Protein AF-A0A814NUV4-F1 (afdb_monomer)

Nearest PDB structures (foldseek):
  4myl-assembly1_A  TM=7.419E-01  e=2.545E-06  Trypanosoma cruzi
  4myk-assembly1_A  TM=7.440E-01  e=2.928E-06  Trypanosoma cruzi
  4myf-assembly1_A  TM=6.587E-01  e=2.429E-06  Trypanosoma cruzi
  4mxr-assembly1_A  TM=6.596E-01  e=2.545E-06  Trypanosoma cruzi
  2a0m-assembly1_A  TM=6.586E-01  e=4.060E-06  Trypanosoma cruzi

Mean predicted aligned error: 19.31 Å

Solvent-accessible surface area (backbone atoms only — not comparable to full-atom values): 23039 Å² total; per-residue (Å²): 140,80,82,85,83,79,78,83,73,86,66,44,60,7,79,57,28,61,40,73,13,86,46,68,46,54,69,19,47,31,23,72,67,57,45,53,50,44,74,71,49,73,84,50,66,72,88,79,43,70,49,99,65,93,64,70,65,82,47,35,68,90,47,50,78,79,39,63,25,34,46,51,52,41,38,47,75,58,45,38,46,72,85,74,58,78,78,81,79,81,83,90,72,83,88,71,95,68,85,87,78,80,81,91,67,76,84,73,77,78,70,89,72,85,77,90,57,90,69,86,46,81,59,50,74,68,52,52,50,49,53,53,50,54,61,68,25,46,68,58,66,64,57,54,53,43,46,51,48,49,55,56,49,55,78,73,47,80,86,86,50,74,68,56,54,53,48,52,54,51,45,59,53,47,28,49,52,38,35,52,45,25,59,70,53,32,72,71,55,61,69,44,51,73,66,49,39,52,55,35,49,68,50,16,46,64,58,40,17,51,52,54,42,42,54,49,37,56,73,63,48,42,74,78,36,66,72,50,39,55,52,48,35,73,75,54,35,68,70,50,46,51,50,52,60,57,53,45,78,74,58,66,90,48,64,65,62,46,51,47,48,44,52,46,58,42,56,39,71,74,62,59,74,82,52,98,82,64,81,75,89,79,54,68,60,66,63,51,50,53,53,34,49,52,49,51,53,50,44,52,34,48,49,39,58,74,46,59,95,72,58,79,36,73,48,77,41,60,46,33,50,24,24,30,94,57,26,52,12,28,89,61,50,21,92,72,52,41,51,71,64,56,51,24,50,52,27,19,56,51,24,42,40,89,46,48,76,45,75,53,78,41,62,77,28,59,90,73,31,42,64,61,24,48,52,46,55,51,47,26,53,49,29,18,52,53,16,32,55,48,38,54,59,65,69,77,110

Sequence (397 aa):
MSNLQLTKKNLSECRICGAPAQYAYFGAISCNSCKMFFKRNATLDQKTFKCSFDGDCEIKRDNRYMCASCRLKKCFQYGMTTDKFRPSRPNKFKKKSLVKIEPQYQSKKLSILNSLKPDHSLLTTNQWTLLSNLYNSFDESQLVFLGKSLVDTHNSLQPMNVSYQRLVEKFSLSNYEATGRYLCLNDDICKLSFNDRSILLRNAADNVSCMAAAFIVHHFDLLSLDSYLKIMTAMYGDGGLSLVQWTMQFTSPDIIIFKLALSLFALSKTTYLYSPNISIDSTNSSTIFHIQNKYAEVTWKYLNYRYEDKCDIFVSFDIDSIISSSCPGVSAPATVGLSAEQACDIAFYAGQSFQVKLMDLSEYNPSVEEYRTGKLVTLIFYHFILGRAKAIRDSIK

Foldseek 3Di:
DDDDDDDDDPFDAAQLARHTFDDDAQFGGHDPVLNVLCVVPVPPDLVVFDFPDDQQDDHHPVCVVVGSNNSNVSCVVRPRDPVPPDPDDDDPDDDDDDDDPDPPDDPPPPPLDDDDDVQPFPADPVLSVLLVLLLVQFDCPVLLVLLVVLVVVLVVDDDDDPVSLVSLVVNLVVLLVRLVSSCCSNPLSVPFDPVQSVLLCVLLRVVSSLLSSLLSCLVSVVCVRPRSVVSCCVVPNPVRVVVSVVVNVVRDNPVSLSSLVSLLSSLDPVSVVPDPPDDPPPGPNVSSVVSNVSSVVSSVSVCCSVDVVPAQDEAEAECLQEACVQAVQFDRRDPDHDYLVRLLVVLLQLLQDPSHPYYDYDGRHVVRPCDSNVVSRVSSPVSNVNSVVVNVVVVVD

Secondary structure (DSSP, 8-state):
----------PEEPTTT--EE-SEETTEE--HHHHHHHHHHTTS-GGG---SSSS-----TTTTTS-HHHHHHHHHHTT--GGGSPPPPP----------------------S---S-------HHHHHHHHHHHHHS-THHHHHHHHHHHHHHHH-SS--HHHHHHHHHHHHHHHHHHHHHHHH-HHHHTS-HHHHHHHHHHHHHHHHHHHHHHHHHHTTGGG-HHHHHHHHHHHHHHHHHHHHHHHTT--S-HHHHHHHHHHHHT-GGGGTT-TT--GGGS-HHHHHHHHHHHHHHHHHHHHHHHGGG--EEEEEEG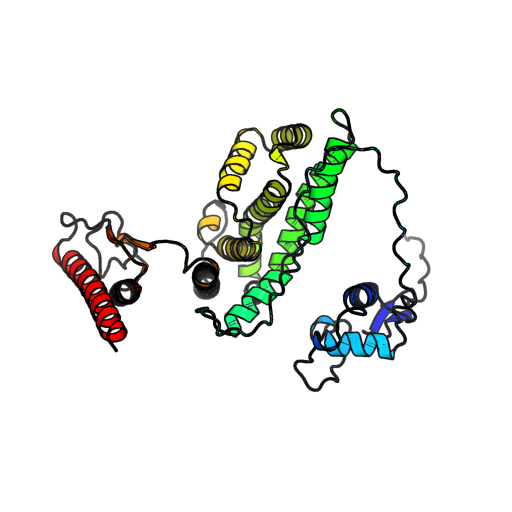GGBBTTT--SBSS-BSS-B-HHHHHHHHHHHHH-TTEEEEEEE-B-TTT--HHHHHHHHHHHHHHHHHHHHHHHHH--

Organism: NCBI:txid433720

Structure (mmCIF, N/CA/C/O backbone):
data_AF-A0A814NUV4-F1
#
_entry.id   AF-A0A814NUV4-F1
#
loop_
_atom_site.group_PDB
_atom_site.id
_atom_site.type_symbol
_atom_site.label_atom_id
_atom_site.label_alt_id
_atom_site.label_comp_id
_atom_site.label_asym_id
_atom_site.label_entity_id
_atom_site.label_seq_id
_atom_site.pdbx_PDB_ins_code
_atom_site.Cartn_x
_atom_site.Cartn_y
_atom_site.Cartn_z
_atom_site.occupancy
_atom_site.B_iso_or_equiv
_atom_site.auth_seq_id
_atom_site.auth_comp_id
_atom_site.auth_asym_id
_atom_site.auth_atom_id
_atom_site.pdbx_PDB_model_num
ATOM 1 N N . MET A 1 1 ? 15.839 5.550 52.917 1.00 31.19 1 MET A N 1
ATOM 2 C CA . MET A 1 1 ? 16.216 4.134 52.684 1.00 31.19 1 MET A CA 1
ATOM 3 C C . MET A 1 1 ? 15.238 3.290 53.489 1.00 31.19 1 MET A C 1
ATOM 5 O O . MET A 1 1 ? 15.086 3.587 54.657 1.00 31.19 1 MET A O 1
ATOM 9 N N . SER A 1 2 ? 14.479 2.322 52.996 1.00 32.56 2 SER A N 1
ATOM 10 C CA . SER A 1 2 ? 14.314 1.701 51.681 1.00 32.56 2 SER A CA 1
ATOM 11 C C . SER A 1 2 ? 13.001 0.909 51.743 1.00 32.56 2 SER A C 1
ATOM 13 O O . SER A 1 2 ? 12.662 0.350 52.783 1.00 32.56 2 SER A O 1
ATOM 15 N N . ASN A 1 3 ? 12.280 0.920 50.625 1.00 28.73 3 ASN A N 1
ATOM 16 C CA . ASN A 1 3 ? 10.921 0.430 50.418 1.00 28.73 3 ASN A CA 1
ATOM 17 C C . ASN A 1 3 ? 10.643 -1.024 50.833 1.00 28.73 3 ASN A C 1
ATOM 19 O O . ASN A 1 3 ? 11.482 -1.911 50.685 1.00 28.73 3 ASN A O 1
ATOM 23 N N . LEU A 1 4 ? 9.381 -1.224 51.236 1.00 32.38 4 LEU A N 1
ATOM 24 C CA . LEU A 1 4 ? 8.657 -2.488 51.367 1.00 32.38 4 LEU A CA 1
ATOM 25 C C . LEU A 1 4 ? 9.022 -3.503 50.268 1.00 32.38 4 LEU A C 1
ATOM 27 O O . LEU A 1 4 ? 8.796 -3.272 49.078 1.00 32.38 4 LEU A O 1
ATOM 31 N N . GLN A 1 5 ? 9.484 -4.677 50.693 1.00 33.69 5 GLN A N 1
ATOM 32 C CA . GLN A 1 5 ? 9.543 -5.878 49.868 1.00 33.69 5 GLN A CA 1
ATOM 33 C C . GLN A 1 5 ? 8.125 -6.437 49.674 1.00 33.69 5 GLN A C 1
ATOM 35 O O . GLN A 1 5 ? 7.566 -7.089 50.553 1.00 33.69 5 GLN A O 1
ATOM 40 N N . LEU A 1 6 ? 7.544 -6.198 48.496 1.00 33.47 6 LEU A N 1
ATOM 41 C CA . LEU A 1 6 ? 6.422 -6.987 47.988 1.00 33.47 6 LEU A CA 1
ATOM 42 C C . LEU A 1 6 ? 6.926 -8.398 47.655 1.00 33.47 6 LEU A C 1
ATOM 44 O O . LEU A 1 6 ? 7.864 -8.591 46.880 1.00 33.47 6 LEU A O 1
ATOM 48 N N . THR A 1 7 ? 6.300 -9.384 48.282 1.00 37.00 7 THR A N 1
ATOM 49 C CA . THR A 1 7 ? 6.631 -10.805 48.226 1.00 37.00 7 THR A CA 1
ATOM 50 C C . THR A 1 7 ? 6.565 -11.363 46.796 1.00 37.00 7 THR A C 1
ATOM 52 O O . THR A 1 7 ? 5.575 -11.212 46.078 1.00 37.00 7 THR A O 1
ATOM 55 N N . LYS A 1 8 ? 7.639 -12.048 46.372 1.00 40.53 8 LYS A N 1
ATOM 56 C CA . LYS A 1 8 ? 7.692 -12.844 45.134 1.00 40.53 8 LYS A CA 1
ATOM 57 C C . LYS A 1 8 ? 6.587 -13.911 45.171 1.00 40.53 8 LYS A C 1
ATOM 59 O O . LYS A 1 8 ? 6.736 -14.933 45.832 1.00 40.53 8 LYS A O 1
ATOM 64 N N . LYS A 1 9 ? 5.491 -13.715 44.429 1.00 46.50 9 LYS A N 1
ATOM 65 C CA . LYS A 1 9 ? 4.603 -14.826 44.041 1.00 46.50 9 LYS A CA 1
ATOM 66 C C . LYS A 1 9 ? 5.438 -15.839 43.251 1.00 46.50 9 LYS A C 1
ATOM 68 O O . LYS A 1 9 ? 6.065 -15.450 42.272 1.00 46.50 9 LYS A O 1
ATOM 73 N N . ASN A 1 10 ? 5.430 -17.112 43.645 1.00 50.59 10 ASN A N 1
ATOM 74 C CA . ASN A 1 10 ? 6.059 -18.202 42.892 1.00 50.59 10 ASN A CA 1
ATOM 75 C C . ASN A 1 10 ? 5.437 -18.289 41.483 1.00 50.59 10 ASN A C 1
ATOM 77 O O . ASN A 1 10 ? 4.349 -18.840 41.314 1.00 50.59 10 ASN A O 1
ATOM 81 N N . LEU A 1 11 ? 6.087 -17.698 40.472 1.00 61.22 11 LEU A N 1
ATOM 82 C CA . LEU A 1 11 ? 5.689 -17.854 39.073 1.00 61.22 11 LEU A CA 1
ATOM 83 C C . LEU A 1 11 ? 6.116 -19.246 38.597 1.00 61.22 11 LEU A C 1
ATOM 85 O O . LEU A 1 11 ? 7.300 -19.563 38.583 1.00 61.22 11 LEU A O 1
ATOM 89 N N . SER A 1 12 ? 5.149 -20.060 38.183 1.00 80.31 12 SER A N 1
ATOM 90 C CA . SER A 1 12 ? 5.400 -21.311 37.461 1.00 80.31 12 SER A CA 1
ATOM 91 C C . SER A 1 12 ? 5.839 -21.047 36.012 1.00 80.31 12 SER A C 1
ATOM 93 O O . SER A 1 12 ? 5.605 -19.969 35.470 1.00 80.31 12 SER A O 1
ATOM 95 N N . GLU A 1 13 ? 6.437 -22.026 35.337 1.00 92.50 13 GLU A N 1
ATOM 96 C CA . GLU A 1 13 ? 6.792 -21.897 33.918 1.00 92.50 13 GLU A CA 1
ATOM 97 C C . GLU A 1 13 ? 5.668 -22.380 32.991 1.00 92.50 13 GLU A C 1
ATOM 99 O O . GLU A 1 13 ? 4.975 -23.368 33.248 1.00 92.50 13 GLU A O 1
ATOM 104 N N . CYS A 1 14 ? 5.482 -21.689 31.865 1.00 96.06 14 CYS A N 1
ATOM 105 C CA . CYS A 1 14 ? 4.557 -22.101 30.817 1.00 96.06 14 CYS A CA 1
ATOM 106 C C . CYS A 1 14 ? 5.015 -23.427 30.211 1.00 96.06 14 CYS A C 1
ATOM 108 O O . CYS A 1 14 ? 6.025 -23.470 29.513 1.00 96.06 14 CYS A O 1
ATOM 110 N N . ARG A 1 15 ? 4.189 -24.469 30.325 1.00 94.69 15 ARG A N 1
ATOM 111 C CA . ARG A 1 15 ? 4.490 -25.811 29.794 1.00 94.69 15 ARG A CA 1
ATOM 112 C C . ARG A 1 15 ? 4.679 -25.869 28.272 1.00 94.69 15 ARG A C 1
ATOM 114 O O . ARG A 1 15 ? 5.194 -26.845 27.748 1.00 94.69 15 ARG A O 1
ATOM 121 N N . ILE A 1 16 ? 4.289 -24.814 27.556 1.00 97.00 16 ILE A N 1
ATOM 122 C CA . ILE A 1 16 ? 4.372 -24.754 26.093 1.00 97.00 16 ILE A CA 1
ATOM 123 C C . ILE A 1 16 ? 5.685 -24.117 25.627 1.00 97.00 16 ILE A C 1
ATOM 125 O O . ILE A 1 16 ? 6.31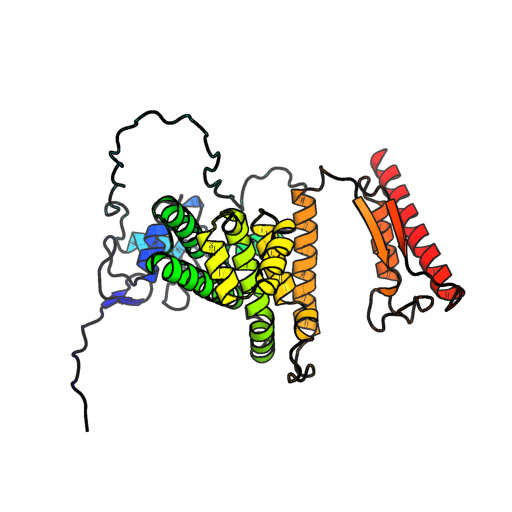1 -24.622 24.703 1.00 97.00 16 ILE A O 1
ATOM 129 N N . CYS A 1 17 ? 6.097 -23.005 26.243 1.00 94.88 17 CYS A N 1
ATOM 130 C CA . CYS A 1 17 ? 7.221 -22.189 25.759 1.00 94.88 17 CYS A CA 1
ATOM 131 C C . CYS A 1 17 ? 8.221 -21.763 26.845 1.00 94.88 17 CYS A C 1
ATOM 133 O O . CYS A 1 17 ? 9.092 -20.951 26.563 1.00 94.88 17 CYS A O 1
ATOM 135 N N . GLY A 1 18 ? 8.065 -22.210 28.092 1.00 92.00 18 GLY A N 1
ATOM 136 C CA . GLY A 1 18 ? 8.948 -21.865 29.215 1.00 92.00 18 GLY A CA 1
ATOM 137 C C . GLY A 1 18 ? 8.783 -20.447 29.780 1.00 92.00 18 GLY A C 1
ATOM 138 O O . GLY A 1 18 ? 9.318 -20.141 30.834 1.00 92.00 18 GLY A O 1
ATOM 139 N N . ALA A 1 19 ? 8.016 -19.560 29.134 1.00 92.12 19 ALA A N 1
ATOM 140 C CA . ALA A 1 19 ? 7.794 -18.204 29.652 1.00 92.12 19 ALA A CA 1
ATOM 141 C C . ALA A 1 19 ? 7.088 -18.212 31.028 1.00 92.12 19 ALA A C 1
ATOM 143 O O . ALA A 1 19 ? 6.243 -19.083 31.249 1.00 92.12 19 ALA A O 1
ATOM 144 N N . PRO A 1 20 ? 7.319 -17.216 31.904 1.00 91.00 20 PRO A N 1
ATOM 145 C CA . PRO A 1 20 ? 6.647 -17.149 33.199 1.00 91.00 20 PRO A CA 1
ATOM 146 C C . PRO A 1 20 ? 5.118 -17.188 33.064 1.00 91.00 20 PRO A C 1
ATOM 148 O O . PRO A 1 20 ? 4.521 -16.510 32.220 1.00 91.00 20 PRO A O 1
ATOM 151 N N . ALA A 1 21 ? 4.479 -18.007 33.891 1.00 89.94 21 ALA A N 1
ATOM 152 C CA . ALA A 1 21 ? 3.048 -18.253 33.909 1.00 89.94 21 ALA A CA 1
ATOM 153 C C . ALA A 1 21 ? 2.536 -18.292 35.351 1.00 89.94 21 ALA A C 1
ATOM 155 O O . ALA A 1 21 ? 3.152 -18.859 36.249 1.00 89.94 21 ALA A O 1
ATOM 156 N N . GLN A 1 22 ? 1.376 -17.686 35.575 1.00 82.94 22 GLN A N 1
ATOM 157 C CA . GLN A 1 22 ? 0.767 -17.626 36.907 1.00 82.94 22 GLN A CA 1
ATOM 158 C C . GLN A 1 22 ? -0.437 -18.561 37.051 1.00 82.94 22 GLN A C 1
ATOM 160 O O . GLN A 1 22 ? -0.792 -18.918 38.167 1.00 82.94 22 GLN A O 1
ATOM 165 N N . TYR A 1 23 ? -1.071 -18.954 35.941 1.00 85.06 23 TYR A N 1
ATOM 166 C CA . TYR A 1 23 ? -2.353 -19.655 35.958 1.00 85.06 23 TYR A CA 1
ATOM 167 C C . TYR A 1 23 ? -2.411 -20.769 34.911 1.00 85.06 23 TYR A C 1
ATOM 169 O O . TYR A 1 23 ? -1.737 -20.724 33.876 1.00 85.06 23 TYR A O 1
ATOM 177 N N . ALA A 1 24 ? -3.273 -21.753 35.167 1.00 88.25 24 ALA A N 1
ATOM 178 C CA . ALA A 1 24 ? -3.685 -22.726 34.169 1.00 88.25 24 ALA A CA 1
ATOM 179 C C . ALA A 1 24 ? -4.783 -22.133 33.277 1.00 88.25 24 ALA A C 1
ATOM 181 O O . ALA A 1 24 ? -5.820 -21.677 33.760 1.00 88.25 24 ALA A O 1
ATOM 182 N N . TYR A 1 25 ? -4.577 -22.178 31.963 1.00 89.81 25 TYR A N 1
ATOM 183 C CA . TYR A 1 25 ? -5.582 -21.802 30.975 1.00 89.81 25 TYR A CA 1
ATOM 184 C C . TYR A 1 25 ? -5.913 -23.006 30.110 1.00 89.81 25 TYR A C 1
ATOM 186 O O . TYR A 1 25 ? -5.020 -23.715 29.656 1.00 89.81 25 TYR A O 1
ATOM 194 N N . PHE A 1 26 ? -7.207 -23.243 29.899 1.00 91.31 26 PHE A N 1
ATOM 195 C CA . PHE A 1 26 ? -7.713 -24.345 29.076 1.00 91.31 26 PHE A CA 1
ATOM 196 C C . PHE A 1 26 ? -7.218 -25.746 29.481 1.00 91.31 26 PHE A C 1
ATOM 198 O O . PHE A 1 26 ? -7.393 -26.674 28.717 1.00 91.31 26 PHE A O 1
ATOM 205 N N . GLY A 1 27 ? -6.670 -25.930 30.688 1.00 88.94 27 GLY A N 1
ATOM 206 C CA . GLY A 1 27 ? -6.175 -27.227 31.176 1.00 88.94 27 GLY A CA 1
ATOM 207 C C . GLY A 1 27 ? -4.668 -27.295 31.425 1.00 88.94 27 GLY A C 1
ATOM 208 O O . GLY A 1 27 ? -4.247 -28.158 32.182 1.00 88.94 27 GLY A O 1
ATOM 209 N N . ALA A 1 28 ? -3.874 -26.340 30.920 1.00 92.00 28 ALA A N 1
ATOM 210 C CA . ALA A 1 28 ? -2.419 -26.334 31.100 1.00 92.00 28 ALA A CA 1
ATOM 211 C C . ALA A 1 28 ? -1.893 -25.011 31.680 1.00 92.00 28 ALA A C 1
ATOM 213 O O . ALA A 1 28 ? -2.352 -23.924 31.301 1.00 92.00 28 ALA A O 1
ATOM 214 N N . ILE A 1 29 ? -0.876 -25.086 32.551 1.00 93.62 29 ILE A N 1
ATOM 215 C CA . ILE A 1 29 ? -0.110 -23.910 33.002 1.00 93.62 29 ILE A CA 1
ATOM 216 C C . ILE A 1 29 ? 0.532 -23.257 31.780 1.00 93.62 29 ILE A C 1
ATOM 218 O O . ILE A 1 29 ? 1.408 -23.827 31.121 1.00 93.62 29 ILE A O 1
ATOM 222 N N . SER A 1 30 ? 0.077 -22.051 31.449 1.00 94.81 30 SER A N 1
ATOM 223 C CA . SER A 1 30 ? 0.484 -21.378 30.223 1.00 94.81 30 SER A CA 1
ATOM 224 C C . SER A 1 30 ? 0.550 -19.864 30.381 1.00 94.81 30 SER A C 1
ATOM 226 O O . SER A 1 30 ? -0.193 -19.253 31.144 1.00 94.81 30 SER A O 1
ATOM 228 N N . CYS A 1 31 ? 1.467 -19.235 29.646 1.00 95.19 31 CYS A N 1
ATOM 229 C CA . CYS A 1 31 ? 1.538 -17.781 29.582 1.00 95.19 31 CYS A CA 1
ATOM 230 C C . CYS A 1 31 ? 0.373 -17.218 28.747 1.00 95.19 31 CYS A C 1
ATOM 232 O O . CYS A 1 31 ? -0.205 -17.916 27.906 1.00 95.19 31 CYS A O 1
ATOM 234 N N . ASN A 1 32 ? 0.074 -15.925 28.905 1.00 92.38 32 ASN A N 1
ATOM 235 C CA . ASN A 1 32 ? -1.014 -15.266 28.169 1.00 92.38 32 ASN A CA 1
ATOM 236 C C . ASN A 1 32 ? -0.874 -15.383 26.639 1.00 92.38 32 ASN A C 1
ATOM 238 O O . ASN A 1 32 ? -1.880 -15.518 25.944 1.00 92.38 32 ASN A O 1
ATOM 242 N N . SER A 1 33 ? 0.355 -15.405 26.111 1.00 92.81 33 SER A N 1
ATOM 243 C CA . SER A 1 33 ? 0.591 -15.611 24.676 1.00 92.81 33 SER A CA 1
ATOM 244 C C . SER A 1 33 ? 0.120 -16.995 24.216 1.00 92.81 33 SER A C 1
ATOM 246 O O . SER A 1 33 ? -0.604 -17.093 23.231 1.00 92.81 33 SER A O 1
ATOM 248 N N . CYS A 1 34 ? 0.469 -18.066 24.939 1.00 94.50 34 CYS A N 1
ATOM 249 C CA . CYS A 1 34 ? 0.037 -19.427 24.597 1.00 94.50 34 CYS A CA 1
ATOM 250 C C . CYS A 1 34 ? -1.463 -19.641 24.837 1.00 94.50 34 CYS A C 1
ATOM 252 O O . CYS A 1 34 ? -2.100 -20.318 24.039 1.00 94.50 34 CYS A O 1
ATOM 254 N N . LYS A 1 35 ? -2.047 -18.996 25.855 1.00 94.12 35 LYS A N 1
ATOM 255 C CA . LYS A 1 35 ? -3.504 -18.943 26.059 1.00 94.12 35 LYS A CA 1
ATOM 256 C C . LYS A 1 35 ? -4.226 -18.368 24.839 1.00 94.12 35 LYS A C 1
ATOM 258 O O . LYS A 1 35 ? -5.159 -18.983 24.330 1.00 94.12 35 LYS A O 1
ATOM 263 N N . MET A 1 36 ? -3.825 -17.177 24.389 1.00 92.75 36 MET A N 1
ATOM 264 C CA . MET A 1 36 ? -4.482 -16.509 23.260 1.00 92.75 36 MET A CA 1
ATOM 265 C C . MET A 1 36 ? -4.233 -17.244 21.947 1.00 92.75 36 MET A C 1
ATOM 267 O O . MET A 1 36 ? -5.152 -17.378 21.143 1.00 92.75 36 MET A O 1
ATOM 271 N N . PHE A 1 37 ? -3.023 -17.777 21.767 1.00 94.25 37 PHE A N 1
ATOM 272 C CA . PHE A 1 37 ? -2.691 -18.646 20.646 1.00 94.25 37 PHE A CA 1
ATOM 273 C C . PHE A 1 37 ? -3.609 -19.875 20.596 1.00 94.25 37 PHE A C 1
ATOM 275 O O . PHE A 1 37 ? -4.223 -20.122 19.563 1.00 94.25 37 PHE A O 1
ATOM 282 N N . PHE A 1 38 ? -3.777 -20.597 21.708 1.00 94.12 38 PHE A N 1
ATOM 283 C CA . PHE A 1 38 ? -4.658 -21.763 21.764 1.00 94.12 38 PHE A CA 1
ATOM 284 C C . PHE A 1 38 ? -6.115 -21.387 21.467 1.00 94.12 38 PHE A C 1
ATOM 286 O O . PHE A 1 38 ? -6.744 -22.000 20.613 1.00 94.12 38 PHE A O 1
ATOM 293 N N . LYS A 1 39 ? -6.634 -20.310 22.075 1.00 90.94 39 LYS A N 1
ATOM 294 C CA . LYS A 1 39 ? -8.013 -19.849 21.837 1.00 90.94 39 LYS A CA 1
ATOM 295 C C . LYS A 1 39 ? -8.303 -19.533 20.361 1.00 90.94 39 LYS A C 1
ATOM 297 O O . LYS A 1 39 ? -9.420 -19.753 19.911 1.00 90.94 39 LYS A O 1
ATOM 302 N N . ARG A 1 40 ? -7.323 -18.994 19.627 1.00 88.44 40 ARG A N 1
ATOM 303 C CA . ARG A 1 40 ? -7.467 -18.631 18.204 1.00 88.44 40 ARG A CA 1
ATOM 304 C C . ARG A 1 40 ? -7.361 -19.833 17.265 1.00 88.44 40 ARG A C 1
ATOM 306 O O . ARG A 1 40 ? -7.996 -19.823 16.219 1.00 88.44 40 ARG A O 1
ATOM 313 N N . ASN A 1 41 ? -6.552 -20.828 17.628 1.00 88.94 41 ASN A N 1
ATOM 314 C CA . ASN A 1 41 ? -6.120 -21.871 16.697 1.00 88.94 41 ASN A CA 1
ATOM 315 C C . ASN A 1 41 ? -6.681 -23.269 17.002 1.00 88.94 41 ASN A C 1
ATOM 317 O O . ASN A 1 41 ? -6.743 -24.090 16.098 1.00 88.94 41 ASN A O 1
ATOM 321 N N . ALA A 1 42 ? -7.130 -23.549 18.231 1.00 88.00 42 ALA A N 1
ATOM 322 C CA . ALA A 1 42 ? -7.557 -24.891 18.646 1.00 88.00 42 ALA A CA 1
ATOM 323 C C . ALA A 1 42 ? -8.832 -25.409 17.956 1.00 88.00 42 ALA A C 1
ATOM 325 O O . ALA A 1 42 ? -9.085 -26.607 17.978 1.00 88.00 42 ALA A O 1
ATOM 326 N N . THR A 1 43 ? -9.632 -24.524 17.356 1.00 85.31 43 THR A N 1
ATOM 327 C CA . THR A 1 43 ? -10.852 -24.879 16.607 1.00 85.31 43 THR A CA 1
ATOM 328 C C . THR A 1 43 ? -10.671 -24.792 15.092 1.00 85.31 43 THR A C 1
ATOM 330 O O . THR A 1 43 ? -11.639 -24.958 14.356 1.00 85.31 43 THR A O 1
ATOM 333 N N . LEU A 1 44 ? -9.471 -24.449 14.616 1.00 79.50 44 LEU A N 1
ATOM 334 C CA . LEU A 1 44 ? -9.161 -24.420 13.189 1.00 79.50 44 LEU A CA 1
ATOM 335 C C . LEU A 1 44 ? -8.771 -25.830 12.724 1.00 79.50 44 LEU A C 1
ATOM 337 O O . LEU A 1 44 ? -8.215 -26.606 13.500 1.00 79.50 44 LEU A O 1
ATOM 341 N N . ASP A 1 45 ? -9.070 -26.161 11.464 1.00 70.69 45 ASP A N 1
ATOM 342 C CA . ASP A 1 45 ? -8.743 -27.470 10.887 1.00 70.69 45 ASP A CA 1
ATOM 343 C C . ASP A 1 45 ? -7.227 -27.718 10.985 1.00 70.69 45 ASP A C 1
ATOM 345 O O . ASP A 1 45 ? -6.430 -26.838 10.645 1.00 70.69 45 ASP A O 1
ATOM 349 N N . GLN A 1 46 ? -6.813 -28.904 11.439 1.00 59.56 46 GLN A N 1
ATOM 350 C CA . GLN A 1 46 ? -5.400 -29.266 11.595 1.00 59.56 46 GLN A CA 1
ATOM 351 C C . GLN A 1 46 ? -4.627 -29.156 10.271 1.00 59.56 46 GLN A C 1
ATOM 353 O O . GLN A 1 46 ? -3.436 -28.845 10.283 1.00 59.56 46 GLN A O 1
ATOM 358 N N . LYS A 1 47 ? -5.313 -29.299 9.126 1.00 60.53 47 LYS A N 1
ATOM 359 C CA . LYS A 1 47 ? -4.741 -29.087 7.784 1.00 60.53 47 LYS A CA 1
ATOM 360 C C . LYS A 1 47 ? -4.256 -27.650 7.534 1.00 60.53 47 LYS A C 1
ATOM 362 O O . LYS A 1 47 ? -3.452 -27.437 6.629 1.00 60.53 47 LYS A O 1
ATOM 367 N N . THR A 1 48 ? -4.703 -26.685 8.342 1.00 63.44 48 THR A N 1
ATOM 368 C CA . THR A 1 48 ? -4.311 -25.265 8.262 1.00 63.44 48 THR A CA 1
ATOM 369 C C . THR A 1 48 ? -2.887 -25.025 8.775 1.00 63.44 48 THR A C 1
ATOM 371 O O . THR A 1 48 ? -2.261 -24.034 8.411 1.00 63.44 48 THR A O 1
ATOM 374 N N . PHE A 1 49 ? -2.342 -25.924 9.603 1.00 67.31 49 PHE A N 1
ATOM 375 C CA . PHE A 1 49 ? -1.034 -25.745 10.233 1.00 67.31 49 PHE A CA 1
ATOM 376 C C . PHE A 1 49 ? -0.043 -26.802 9.754 1.00 67.31 49 PHE A C 1
ATOM 378 O O . PHE A 1 49 ? 0.160 -27.825 10.410 1.00 67.31 49 PHE A O 1
ATOM 385 N N . LYS A 1 50 ? 0.629 -26.536 8.633 1.00 81.88 50 LYS A N 1
ATOM 386 C CA . LYS A 1 50 ? 1.788 -27.333 8.215 1.00 81.88 50 LYS A CA 1
ATOM 387 C C . LYS A 1 50 ? 3.057 -26.801 8.877 1.00 81.88 50 LYS A C 1
ATOM 389 O O . LYS A 1 50 ? 3.239 -25.593 9.005 1.00 81.88 50 LYS A O 1
ATOM 394 N N . CYS A 1 51 ? 3.903 -27.711 9.348 1.00 84.75 51 CYS A N 1
ATOM 395 C CA . CYS A 1 51 ? 5.252 -27.364 9.771 1.00 84.75 51 CYS A CA 1
ATOM 396 C C . CYS A 1 51 ? 6.113 -27.137 8.521 1.00 84.75 51 CYS A C 1
ATOM 398 O O . CYS A 1 51 ? 6.018 -27.921 7.582 1.00 84.75 51 CYS A O 1
ATOM 400 N N . SER A 1 52 ? 6.943 -26.094 8.519 1.00 82.88 52 SER A N 1
ATOM 401 C CA . SER A 1 52 ? 7.933 -25.846 7.455 1.00 82.88 52 SER A CA 1
ATOM 402 C C . SER A 1 52 ? 9.227 -26.660 7.631 1.00 82.88 52 SER A C 1
ATOM 404 O O . SER A 1 52 ? 10.145 -26.518 6.834 1.00 82.88 52 SER A O 1
ATOM 406 N N . PHE A 1 53 ? 9.297 -27.472 8.690 1.00 84.50 53 PHE A N 1
ATOM 407 C CA . PHE A 1 53 ? 10.409 -28.350 9.074 1.00 84.50 53 PHE A CA 1
ATOM 408 C C . PHE A 1 53 ? 9.864 -29.780 9.310 1.00 84.50 53 PHE A C 1
ATOM 410 O O . PHE A 1 53 ? 8.796 -30.122 8.805 1.00 84.50 53 PHE A O 1
ATOM 417 N N . ASP A 1 54 ? 10.505 -30.580 10.169 1.00 86.94 54 ASP A N 1
ATOM 418 C CA . ASP A 1 54 ? 10.198 -32.008 10.398 1.00 86.94 54 ASP A CA 1
ATOM 419 C C . ASP A 1 54 ? 9.021 -32.291 11.360 1.00 86.94 54 ASP A C 1
ATOM 421 O O . ASP A 1 54 ? 8.770 -33.420 11.779 1.00 86.94 54 ASP A O 1
ATOM 425 N N . GLY A 1 55 ? 8.239 -31.268 11.719 1.00 87.50 55 GLY A N 1
ATOM 426 C CA . GLY A 1 55 ? 7.049 -31.442 12.571 1.00 87.50 55 GLY A CA 1
ATOM 427 C C . GLY A 1 55 ? 7.328 -31.644 14.071 1.00 87.50 55 GLY A C 1
ATOM 428 O O . GLY A 1 55 ? 6.401 -31.974 14.830 1.00 87.50 55 GLY A O 1
ATOM 429 N N . ASP A 1 56 ? 8.555 -31.380 14.521 1.00 90.44 56 ASP A N 1
ATOM 430 C CA . ASP A 1 56 ? 9.031 -31.550 15.901 1.00 90.44 56 ASP A CA 1
ATOM 431 C C . ASP A 1 56 ? 9.705 -30.295 16.501 1.00 90.44 56 ASP A C 1
ATOM 433 O O . ASP A 1 56 ? 10.363 -30.381 17.537 1.00 90.44 56 ASP A O 1
ATOM 437 N N . CYS A 1 57 ? 9.497 -29.113 15.902 1.00 91.00 57 CYS A N 1
ATOM 438 C CA . CYS A 1 57 ? 10.186 -27.881 16.290 1.00 91.00 57 CYS A CA 1
ATOM 439 C C . CYS A 1 57 ? 10.154 -27.608 17.801 1.00 91.00 57 CYS A C 1
ATOM 441 O O . CYS A 1 57 ? 9.089 -27.569 18.433 1.00 91.00 57 CYS A O 1
ATOM 443 N N . GLU A 1 58 ? 11.322 -27.294 18.360 1.00 93.44 58 GLU A N 1
ATOM 444 C CA . GLU A 1 58 ? 11.447 -26.923 19.762 1.00 93.44 58 GLU A CA 1
ATOM 445 C C . GLU A 1 58 ? 10.790 -25.559 20.038 1.00 93.44 58 GLU A C 1
ATOM 447 O O . GLU A 1 58 ? 11.208 -24.520 19.528 1.00 93.44 58 GLU A O 1
ATOM 452 N N . ILE A 1 59 ? 9.764 -25.549 20.893 1.00 95.44 59 ILE A N 1
ATOM 453 C CA . ILE A 1 59 ? 9.038 -24.330 21.275 1.00 95.44 59 ILE A CA 1
ATOM 454 C C . ILE A 1 59 ? 9.587 -23.755 22.588 1.00 95.44 59 ILE A C 1
ATOM 456 O O . ILE A 1 59 ? 9.305 -24.285 23.668 1.00 95.44 59 ILE A O 1
ATOM 460 N N . LYS A 1 60 ? 10.292 -22.628 22.479 1.00 92.38 60 LYS A N 1
ATOM 461 C CA . LYS A 1 60 ? 10.837 -21.766 23.542 1.00 92.38 60 LYS A CA 1
ATOM 462 C C . LYS A 1 60 ? 10.218 -20.365 23.476 1.00 92.38 60 LYS A C 1
ATOM 464 O O . LYS A 1 60 ? 9.513 -20.015 22.530 1.00 92.38 60 LYS A O 1
ATOM 469 N N . ARG A 1 61 ? 10.445 -19.535 24.498 1.00 89.69 61 ARG A N 1
ATOM 470 C CA . ARG A 1 61 ? 9.867 -18.181 24.599 1.00 89.69 61 ARG A CA 1
ATOM 471 C C . ARG A 1 61 ? 10.161 -17.332 23.359 1.00 89.69 61 ARG A C 1
ATOM 473 O O . ARG A 1 61 ? 9.253 -16.640 22.895 1.00 89.69 61 ARG A O 1
ATOM 480 N N . ASP A 1 62 ? 11.374 -17.450 22.832 1.00 85.88 62 ASP A N 1
ATOM 481 C CA . ASP A 1 62 ? 11.917 -16.545 21.817 1.00 85.88 62 ASP A CA 1
ATOM 482 C C . ASP A 1 62 ? 11.695 -17.030 20.384 1.00 85.88 62 ASP A C 1
ATOM 484 O O . ASP A 1 62 ? 11.850 -16.246 19.460 1.00 85.88 62 ASP A O 1
ATOM 488 N N . ASN A 1 63 ? 11.281 -18.288 20.187 1.00 85.56 63 ASN A N 1
ATOM 489 C CA . ASN A 1 63 ? 11.038 -18.876 18.863 1.00 85.56 63 ASN A CA 1
ATOM 490 C C . ASN A 1 63 ? 9.614 -19.453 18.697 1.00 85.56 63 ASN A C 1
ATOM 492 O O . ASN A 1 63 ? 9.272 -19.982 17.644 1.00 85.56 63 ASN A O 1
ATOM 496 N N . ARG A 1 64 ? 8.736 -19.331 19.705 1.00 84.06 64 ARG A N 1
ATOM 497 C CA . ARG A 1 64 ? 7.344 -19.840 19.679 1.00 84.06 64 ARG A CA 1
ATOM 498 C C . ARG A 1 64 ? 6.453 -19.272 18.565 1.00 84.06 64 ARG A C 1
ATOM 500 O O . ARG A 1 64 ? 5.293 -19.663 18.463 1.00 84.06 64 ARG A O 1
ATOM 507 N N . TYR A 1 65 ? 6.912 -18.294 17.799 1.00 86.38 65 TYR A N 1
ATOM 508 C CA . TYR A 1 65 ? 6.200 -17.775 16.629 1.00 86.38 65 TYR A CA 1
ATOM 509 C C . TYR A 1 65 ? 6.662 -18.429 15.318 1.00 86.38 65 TYR A C 1
ATOM 511 O O . TYR A 1 65 ? 5.921 -18.368 14.347 1.00 86.38 65 TYR A O 1
ATOM 519 N N . MET A 1 66 ? 7.813 -19.114 15.306 1.00 83.94 66 MET A N 1
ATOM 520 C CA . MET A 1 66 ? 8.410 -19.701 14.099 1.00 83.94 66 MET A CA 1
ATOM 521 C C . MET A 1 66 ? 7.610 -20.882 13.539 1.00 83.94 66 MET A C 1
ATOM 523 O O . MET A 1 66 ? 7.611 -21.107 12.336 1.00 83.94 66 MET A O 1
ATOM 527 N N . CYS A 1 67 ? 6.914 -21.646 14.391 1.00 90.62 67 CYS A N 1
ATOM 528 C CA . CYS A 1 67 ? 6.098 -22.774 13.941 1.00 90.62 67 CYS A CA 1
ATOM 529 C C . CYS A 1 67 ? 4.782 -22.878 14.721 1.00 90.62 67 CYS A C 1
ATOM 531 O O . CYS A 1 67 ? 4.725 -23.400 15.840 1.00 90.62 67 CYS A O 1
ATOM 533 N N . ALA A 1 68 ? 3.696 -22.401 14.107 1.00 90.06 68 ALA A N 1
ATOM 534 C CA . ALA A 1 68 ? 2.351 -22.499 14.671 1.00 90.06 68 ALA A CA 1
ATOM 535 C C . ALA A 1 68 ? 1.871 -23.958 14.782 1.00 90.06 68 ALA A C 1
ATOM 537 O O . ALA A 1 68 ? 1.215 -24.304 15.763 1.00 90.06 68 ALA A O 1
ATOM 538 N N . SER A 1 69 ? 2.254 -24.824 13.837 1.00 92.62 69 SER A N 1
ATOM 539 C CA . SER A 1 69 ? 1.891 -26.249 13.842 1.00 92.62 69 SER A CA 1
ATOM 540 C C . SER A 1 69 ? 2.431 -26.972 15.078 1.00 92.62 69 SER A C 1
ATOM 542 O O . SER A 1 69 ? 1.656 -27.452 15.909 1.00 92.62 69 SER A O 1
ATOM 544 N N . CYS A 1 70 ? 3.751 -26.948 15.285 1.00 92.94 70 CYS A N 1
ATOM 545 C CA . CYS A 1 70 ? 4.385 -27.586 16.439 1.00 92.94 70 CYS A CA 1
ATOM 546 C C . CYS A 1 70 ? 3.962 -26.935 17.760 1.00 92.94 70 CYS A C 1
ATOM 548 O O . CYS A 1 70 ? 3.784 -27.629 18.760 1.00 92.94 70 CYS A O 1
ATOM 550 N N . ARG A 1 71 ? 3.707 -25.619 17.777 1.00 95.31 71 ARG A N 1
ATOM 551 C CA . ARG A 1 71 ? 3.176 -24.946 18.968 1.00 95.31 71 ARG A CA 1
ATOM 552 C C . ARG A 1 71 ? 1.764 -25.396 19.324 1.00 95.31 71 ARG A C 1
ATOM 554 O O . ARG A 1 71 ? 1.499 -25.614 20.504 1.00 95.31 71 ARG A O 1
ATOM 561 N N . LEU A 1 72 ? 0.869 -25.537 18.346 1.00 94.38 72 LEU A N 1
ATOM 562 C CA . LEU A 1 72 ? -0.500 -25.999 18.581 1.00 94.38 72 LEU A CA 1
ATOM 563 C C . LEU A 1 72 ? -0.527 -27.472 18.987 1.00 94.38 72 LEU A C 1
ATOM 565 O O . LEU A 1 72 ? -1.185 -27.813 19.969 1.00 94.38 72 LEU A O 1
ATOM 569 N N . LYS A 1 73 ? 0.272 -28.311 18.316 1.00 94.06 73 LYS A N 1
ATOM 570 C CA . LYS A 1 73 ? 0.517 -29.706 18.708 1.00 94.06 73 LYS A CA 1
ATOM 571 C C . LYS A 1 73 ? 0.967 -29.792 20.169 1.00 94.06 73 LYS A C 1
ATOM 573 O O . LYS A 1 73 ? 0.374 -30.529 20.951 1.00 94.06 73 LYS A O 1
ATOM 578 N N . LYS A 1 74 ? 1.933 -28.959 20.570 1.00 94.62 74 LYS A N 1
ATOM 579 C CA . LYS A 1 74 ? 2.421 -28.883 21.954 1.00 94.62 74 LYS A CA 1
ATOM 580 C C . LYS A 1 74 ? 1.338 -28.400 22.929 1.00 94.62 74 LYS A C 1
ATOM 582 O O . LYS A 1 74 ? 1.236 -28.931 24.027 1.00 94.62 74 LYS A O 1
ATOM 587 N N . CYS A 1 75 ? 0.485 -27.442 22.554 1.00 95.12 75 CYS A N 1
ATOM 588 C CA . CYS A 1 75 ? -0.648 -27.028 23.393 1.00 95.12 75 CYS A CA 1
ATOM 589 C C . CYS A 1 75 ? -1.580 -28.198 23.742 1.00 95.12 75 CYS A C 1
ATOM 591 O O . CYS A 1 75 ? -1.896 -28.382 24.918 1.00 95.12 75 CYS A O 1
ATOM 593 N N . PHE A 1 76 ? -1.984 -28.996 22.750 1.00 94.44 76 PHE A N 1
ATOM 594 C CA . PHE A 1 76 ? -2.813 -30.181 22.982 1.00 94.44 76 PHE A CA 1
ATOM 595 C C . PHE A 1 76 ? -2.064 -31.264 23.769 1.00 94.44 76 PHE A C 1
ATOM 597 O O . PHE A 1 76 ? -2.614 -31.810 24.720 1.00 94.44 76 PHE A O 1
ATOM 604 N N . GLN A 1 77 ? -0.790 -31.512 23.446 1.00 94.75 77 GLN A N 1
ATOM 605 C CA . GLN A 1 77 ? 0.056 -32.492 24.140 1.00 94.75 77 GLN A CA 1
ATOM 606 C C . GLN A 1 77 ? 0.170 -32.220 25.649 1.00 94.75 77 GLN A C 1
ATOM 608 O O . GLN A 1 77 ? 0.183 -33.154 26.444 1.00 94.75 77 GLN A O 1
ATOM 613 N N . TYR A 1 78 ? 0.221 -30.949 26.057 1.00 93.31 78 TYR A N 1
ATOM 614 C CA . TYR A 1 78 ? 0.263 -30.550 27.470 1.00 93.31 78 TYR A CA 1
ATOM 615 C C . TYR A 1 78 ? -1.126 -30.341 28.098 1.00 93.31 78 TYR A C 1
ATOM 617 O O . TYR A 1 78 ? -1.226 -29.760 29.179 1.00 93.31 78 TYR A O 1
ATOM 625 N N . GLY A 1 79 ? -2.195 -30.810 27.448 1.00 89.62 79 GLY A N 1
ATOM 626 C CA . GLY A 1 79 ? -3.530 -30.901 28.041 1.00 89.62 79 GLY A CA 1
ATOM 627 C C . GLY A 1 79 ? -4.393 -29.646 27.913 1.00 89.62 79 GLY A C 1
ATOM 628 O O . GLY A 1 79 ? -5.334 -29.475 28.690 1.00 89.62 79 GLY A O 1
ATOM 629 N N . MET A 1 80 ? -4.104 -28.744 26.965 1.00 94.00 80 MET A N 1
ATOM 630 C CA . MET A 1 80 ? -5.069 -27.696 26.621 1.00 94.00 80 MET A CA 1
ATOM 631 C C . MET A 1 80 ? -6.239 -28.307 25.832 1.00 94.00 80 MET A C 1
ATOM 633 O O . MET A 1 80 ? -6.018 -28.971 24.825 1.00 94.00 80 MET A O 1
ATOM 637 N N . THR A 1 81 ? -7.477 -28.058 26.268 1.00 90.62 81 THR A N 1
ATOM 638 C CA . THR A 1 81 ? -8.717 -28.540 25.633 1.00 90.62 81 THR A CA 1
ATOM 639 C C . THR A 1 81 ? -9.672 -27.393 25.285 1.00 90.62 81 THR A C 1
ATOM 641 O O . THR A 1 81 ? -9.745 -26.373 25.984 1.00 90.62 81 THR A O 1
ATOM 644 N N . THR A 1 82 ? -10.428 -27.566 24.201 1.00 88.81 82 THR A N 1
ATOM 645 C CA . THR A 1 82 ? -11.515 -26.677 23.774 1.00 88.81 82 THR A CA 1
ATOM 646 C C . THR A 1 82 ? -12.793 -26.855 24.599 1.00 88.81 82 THR A C 1
ATOM 648 O O . THR A 1 82 ? -13.620 -25.948 24.593 1.00 88.81 82 THR A O 1
ATOM 651 N N . ASP A 1 83 ? -12.931 -27.923 25.394 1.00 82.44 83 ASP A N 1
ATOM 652 C CA . ASP A 1 83 ? -14.130 -28.199 26.219 1.00 82.44 83 ASP A CA 1
ATOM 653 C C . ASP A 1 83 ? -14.447 -27.074 27.214 1.00 82.44 83 ASP A C 1
ATOM 655 O O . ASP A 1 83 ? -15.584 -26.860 27.628 1.00 82.44 83 ASP A O 1
ATOM 659 N N . LYS A 1 84 ? -13.417 -26.314 27.604 1.00 70.25 84 LYS A N 1
ATOM 660 C CA . LYS A 1 84 ? -13.525 -25.173 28.524 1.00 70.25 84 LYS A CA 1
ATOM 661 C C . LYS A 1 84 ? -13.896 -23.866 27.816 1.00 70.25 84 LYS A C 1
ATOM 663 O O . LYS A 1 84 ? -13.836 -22.794 28.429 1.00 70.25 84 LYS A O 1
ATOM 668 N N . PHE A 1 85 ? -14.239 -23.909 26.529 1.00 82.38 85 PHE A N 1
ATOM 669 C CA . PHE A 1 85 ? -14.761 -22.752 25.813 1.00 82.38 85 PHE A CA 1
ATOM 670 C C . PHE A 1 85 ? -16.211 -22.546 26.250 1.00 82.38 85 PHE A C 1
ATOM 672 O O . PHE A 1 85 ? -17.058 -23.417 26.087 1.00 82.38 85 PHE A O 1
ATOM 679 N N . ARG A 1 86 ? -16.513 -21.387 26.846 1.00 63.44 86 ARG A N 1
ATOM 680 C CA . ARG A 1 86 ? -17.895 -21.070 27.227 1.00 63.44 86 ARG A CA 1
ATOM 681 C C . ARG A 1 86 ? -18.761 -20.982 25.960 1.00 63.44 86 ARG A C 1
ATOM 683 O O . ARG A 1 86 ? -18.361 -20.255 25.046 1.00 63.44 86 ARG A O 1
ATOM 690 N N . PRO A 1 87 ? -19.937 -21.636 25.907 1.00 46.88 87 PRO A N 1
ATOM 691 C CA . PRO A 1 87 ? -20.884 -21.429 24.821 1.00 46.88 87 PRO A CA 1
ATOM 692 C C . PRO A 1 87 ? -21.337 -19.964 24.803 1.00 46.88 87 PRO A C 1
ATOM 694 O O . PRO A 1 87 ? -21.549 -19.345 25.851 1.00 46.88 87 PRO A O 1
ATOM 697 N N . SER A 1 88 ? -21.442 -19.390 23.604 1.00 42.12 88 SER A N 1
ATOM 698 C CA . SER A 1 88 ? -21.907 -18.015 23.411 1.00 42.12 88 SER A CA 1
ATOM 699 C C . SER A 1 88 ? -23.333 -17.871 23.961 1.00 42.12 88 SER A C 1
ATOM 701 O O . SER A 1 88 ? -24.199 -18.685 23.643 1.00 42.12 88 SER A O 1
ATOM 703 N N . ARG A 1 89 ? -23.595 -16.867 24.810 1.00 33.03 89 ARG A N 1
ATOM 704 C CA . ARG A 1 89 ? -24.950 -16.597 25.328 1.00 33.03 89 ARG A CA 1
ATOM 705 C C . ARG A 1 89 ? -25.863 -16.177 24.163 1.00 33.03 89 ARG A C 1
ATOM 707 O O . ARG A 1 89 ? -25.519 -15.219 23.472 1.00 33.03 89 ARG A O 1
ATOM 714 N N . PRO A 1 90 ? -27.032 -16.810 23.961 1.00 34.75 90 PRO A N 1
ATOM 715 C CA . PRO A 1 90 ? -28.007 -16.331 22.988 1.00 34.75 90 PRO A CA 1
ATOM 716 C C . PRO A 1 90 ? -28.657 -15.029 23.486 1.00 34.75 90 PRO A C 1
ATOM 718 O O . PRO A 1 90 ? -29.207 -14.978 24.589 1.00 34.75 90 PRO A O 1
ATOM 721 N N . ASN A 1 91 ? -28.599 -13.972 22.671 1.00 34.41 91 ASN A N 1
ATOM 722 C CA . ASN A 1 91 ? -29.265 -12.694 22.935 1.00 34.41 91 ASN A CA 1
ATOM 723 C C . ASN A 1 91 ? -30.792 -12.868 22.872 1.00 34.41 91 ASN A C 1
ATOM 725 O O . ASN A 1 91 ? -31.375 -12.977 21.795 1.00 34.41 91 ASN A O 1
ATOM 729 N N . LYS A 1 92 ? -31.455 -12.861 24.034 1.00 31.45 92 LYS A N 1
ATOM 730 C CA . LYS A 1 92 ? -32.915 -12.743 24.152 1.00 31.45 92 LYS A CA 1
ATOM 731 C C . LYS A 1 92 ? -33.316 -11.263 24.139 1.00 31.45 92 LYS A C 1
ATOM 733 O O . LYS A 1 92 ? -33.572 -10.694 25.193 1.00 31.45 92 LYS A O 1
ATOM 738 N N . PHE A 1 93 ? -33.419 -10.657 22.959 1.00 35.25 93 PHE A N 1
ATOM 739 C CA . PHE A 1 93 ? -34.202 -9.430 22.775 1.00 35.25 93 PHE A CA 1
ATOM 740 C C . PHE A 1 93 ? -35.303 -9.690 21.745 1.00 35.25 93 PHE A C 1
ATOM 742 O O . PHE A 1 93 ? -35.054 -10.157 20.635 1.00 35.25 93 PHE A O 1
ATOM 749 N N . LYS A 1 94 ? -36.548 -9.475 22.183 1.00 31.50 94 LYS A N 1
ATOM 750 C CA . LYS A 1 94 ? -37.778 -9.706 21.422 1.00 31.50 94 LYS A CA 1
ATOM 751 C C . LYS A 1 94 ? -37.780 -8.845 20.154 1.00 31.50 94 LYS A C 1
ATOM 753 O O . LYS A 1 94 ? -37.621 -7.632 20.234 1.00 31.50 94 LYS A O 1
ATOM 758 N N . LYS A 1 95 ? -38.027 -9.479 19.003 1.00 34.53 95 LYS A N 1
ATOM 759 C CA . LYS A 1 95 ? -38.335 -8.813 17.731 1.00 34.53 95 LYS A CA 1
ATOM 760 C C . LYS A 1 95 ? -39.631 -8.010 17.885 1.00 34.53 95 LYS A C 1
ATOM 762 O O . LYS A 1 95 ? -40.704 -8.604 17.957 1.00 34.53 95 LYS A O 1
ATOM 767 N N . LYS A 1 96 ? -39.542 -6.680 17.903 1.00 30.09 96 LYS A N 1
ATOM 768 C CA . LYS A 1 96 ? -40.611 -5.828 17.373 1.00 30.09 96 LYS A CA 1
ATOM 769 C C . LYS A 1 96 ? -40.179 -5.370 15.986 1.00 30.09 96 LYS A C 1
ATOM 771 O O . LYS A 1 96 ? -39.031 -4.993 15.777 1.00 30.09 96 LYS A O 1
ATOM 776 N N . SER A 1 97 ? -41.102 -5.532 15.054 1.00 35.41 97 SER A N 1
ATOM 777 C CA . SER A 1 97 ? -41.018 -5.232 13.631 1.00 35.41 97 SER A CA 1
ATOM 778 C C . SER A 1 97 ? -40.468 -3.831 13.367 1.00 35.41 97 SER A C 1
ATOM 780 O O . SER A 1 97 ? -41.173 -2.843 13.550 1.00 35.41 97 SER A O 1
ATOM 782 N N . LEU A 1 98 ? -39.227 -3.769 12.895 1.00 33.44 98 LEU A N 1
ATOM 783 C CA . LEU A 1 98 ? -38.706 -2.653 12.121 1.00 33.44 98 LEU A CA 1
ATOM 784 C C . LEU A 1 98 ? -38.291 -3.219 10.766 1.00 33.44 98 LEU A C 1
ATOM 786 O O . LEU A 1 98 ? -37.750 -4.324 10.672 1.00 33.44 98 LEU A O 1
ATOM 790 N N . VAL A 1 99 ? -38.681 -2.486 9.732 1.00 29.73 99 VAL A N 1
ATOM 791 C CA . VAL A 1 99 ? -38.539 -2.800 8.312 1.00 29.73 99 VAL A CA 1
ATOM 792 C C . VAL A 1 99 ? -37.125 -3.302 8.014 1.00 29.73 99 VAL A C 1
ATOM 794 O O . VAL A 1 99 ? -36.137 -2.694 8.421 1.00 29.73 99 VAL A O 1
ATOM 797 N N . LYS A 1 100 ? -37.037 -4.447 7.326 1.00 28.84 100 LYS A N 1
ATOM 798 C CA . LYS A 1 100 ? -35.773 -5.036 6.880 1.00 28.84 100 LYS A CA 1
ATOM 799 C C . LYS A 1 100 ? -35.101 -4.100 5.874 1.00 28.84 100 LYS A C 1
ATOM 801 O O . LYS A 1 100 ? -35.474 -4.091 4.707 1.00 28.84 100 LYS A O 1
ATOM 806 N N . ILE A 1 101 ? -34.077 -3.388 6.316 1.00 30.28 101 ILE A N 1
ATOM 807 C CA . ILE A 1 101 ? -32.948 -3.031 5.461 1.00 30.28 101 ILE A CA 1
ATOM 808 C C . ILE A 1 101 ? -31.815 -3.926 5.952 1.00 30.28 101 ILE A C 1
ATOM 810 O O . ILE A 1 101 ? -31.306 -3.732 7.051 1.00 30.28 101 ILE A O 1
ATOM 814 N N . GLU A 1 102 ? -31.520 -4.996 5.214 1.00 23.75 102 GLU A N 1
ATOM 815 C CA . GLU A 1 102 ? -30.393 -5.885 5.509 1.00 23.75 102 GLU A CA 1
ATOM 816 C C . GLU A 1 102 ? -29.081 -5.182 5.126 1.00 23.75 102 GLU A C 1
ATOM 818 O O . GLU A 1 102 ? -28.868 -4.938 3.938 1.00 23.75 102 GLU A O 1
ATOM 823 N N . PRO A 1 103 ? -28.146 -4.912 6.059 1.00 29.48 103 PRO A N 1
ATOM 824 C CA . PRO A 1 103 ? -26.763 -4.687 5.682 1.00 29.48 103 PRO A CA 1
ATOM 825 C C . PRO A 1 103 ? -26.164 -6.056 5.352 1.00 29.48 103 PRO A C 1
ATOM 827 O O . PRO A 1 103 ? -25.908 -6.883 6.235 1.00 29.48 103 PRO A O 1
ATOM 830 N N . GLN A 1 104 ? -25.961 -6.310 4.062 1.00 31.06 104 GLN A N 1
ATOM 831 C CA . GLN A 1 104 ? -25.156 -7.420 3.563 1.00 31.06 104 GLN A CA 1
ATOM 832 C C . GLN A 1 104 ? -23.690 -7.232 3.980 1.00 31.06 104 GLN A C 1
ATOM 834 O O . GLN A 1 104 ? -22.875 -6.801 3.178 1.00 31.06 104 GLN A O 1
ATOM 839 N N . TYR A 1 105 ? -23.307 -7.553 5.214 1.00 39.81 105 TYR A N 1
ATOM 840 C CA . TYR A 1 105 ? -21.885 -7.727 5.527 1.00 39.81 105 TYR A CA 1
ATOM 841 C C . TYR A 1 105 ? -21.682 -8.830 6.566 1.00 39.81 105 TYR A C 1
ATOM 843 O O . TYR A 1 105 ? -21.430 -8.613 7.750 1.00 39.81 105 TYR A O 1
ATOM 851 N N . GLN A 1 106 ? -21.780 -10.072 6.087 1.00 30.94 106 GLN A N 1
ATOM 852 C CA . GLN A 1 106 ? -20.974 -11.142 6.657 1.00 30.94 106 GLN A CA 1
ATOM 853 C C . GLN A 1 106 ? -19.514 -10.781 6.393 1.00 30.94 106 GLN A C 1
ATOM 855 O O . GLN A 1 106 ? -19.148 -10.511 5.250 1.00 30.94 106 GLN A O 1
ATOM 860 N N . SER A 1 107 ? -18.676 -10.803 7.429 1.00 33.66 107 SER A N 1
ATOM 861 C CA . SER A 1 107 ? -17.227 -10.803 7.263 1.00 33.66 107 SER A CA 1
ATOM 862 C C . SER A 1 107 ? -16.851 -11.992 6.372 1.00 33.66 107 SER A C 1
ATOM 864 O O . SER A 1 107 ? -16.707 -13.120 6.856 1.00 33.66 107 SER A O 1
ATOM 866 N N . LYS A 1 108 ? -16.734 -11.773 5.060 1.00 32.28 108 LYS A N 1
ATOM 867 C CA . LYS A 1 108 ? -16.086 -12.728 4.170 1.00 32.28 108 LYS A CA 1
ATOM 868 C C . LYS A 1 108 ? -14.640 -12.773 4.629 1.00 32.28 108 LYS A C 1
ATOM 870 O O . LYS A 1 108 ? -13.852 -11.877 4.358 1.00 32.28 108 LYS A O 1
ATOM 875 N N . LYS A 1 109 ? -14.334 -13.805 5.408 1.00 34.28 109 LYS A N 1
ATOM 876 C CA . LYS A 1 109 ? -12.985 -14.223 5.758 1.00 34.28 109 LYS A CA 1
ATOM 877 C C . LYS A 1 109 ? -12.262 -14.413 4.422 1.00 34.28 109 LYS A C 1
ATOM 879 O O . LYS A 1 109 ? -12.525 -15.397 3.735 1.00 34.28 109 LYS A O 1
ATOM 884 N N . LEU A 1 110 ? -11.465 -13.431 4.003 1.00 37.03 110 LEU A N 1
ATOM 885 C CA . LEU A 1 110 ? -10.702 -13.510 2.766 1.00 37.03 110 LEU A CA 1
ATOM 886 C C . LEU A 1 110 ? -9.667 -14.619 2.972 1.00 37.03 110 LEU A C 1
ATOM 888 O O . LEU A 1 110 ? -8.693 -14.463 3.706 1.00 37.03 110 LEU A O 1
ATOM 892 N N . SER A 1 111 ? -9.945 -15.795 2.419 1.00 38.03 111 SER A N 1
ATOM 893 C CA . SER A 1 111 ? -9.000 -16.901 2.357 1.00 38.03 111 SER A CA 1
ATOM 894 C C . SER A 1 111 ? -7.901 -16.503 1.379 1.00 38.03 111 SER A C 1
ATOM 896 O O . SER A 1 111 ? -8.036 -16.723 0.179 1.00 38.03 111 SER A O 1
ATOM 898 N N . ILE A 1 112 ? -6.832 -15.884 1.882 1.00 45.81 112 ILE A N 1
ATOM 899 C CA . ILE A 1 112 ? -5.688 -15.470 1.055 1.00 45.81 112 ILE A CA 1
ATOM 900 C C . ILE A 1 112 ? -4.928 -16.674 0.470 1.00 45.81 112 ILE A C 1
ATOM 902 O O . ILE A 1 112 ? -4.105 -16.492 -0.413 1.00 45.81 112 ILE A O 1
ATOM 906 N N . LEU A 1 113 ? -5.250 -17.921 0.834 1.00 39.59 113 LEU A N 1
ATOM 907 C CA . LEU A 1 113 ? -4.728 -19.080 0.111 1.00 39.59 113 LEU A CA 1
ATOM 908 C C . LEU A 1 113 ? -5.760 -20.197 -0.093 1.00 39.59 113 LEU A C 1
ATOM 910 O O . LEU A 1 113 ? -6.475 -20.584 0.831 1.00 39.59 113 LEU A O 1
ATOM 914 N N . ASN A 1 114 ? -5.681 -20.768 -1.300 1.00 42.47 114 ASN A N 1
ATOM 915 C CA . ASN A 1 114 ? -6.205 -22.053 -1.772 1.00 42.47 114 ASN A CA 1
ATOM 916 C C . ASN A 1 114 ? -7.640 -22.084 -2.308 1.00 42.47 114 ASN A C 1
ATOM 918 O O . ASN A 1 114 ? -8.514 -22.765 -1.781 1.00 42.47 114 ASN A O 1
ATOM 922 N N . SER A 1 115 ? -7.816 -21.525 -3.502 1.00 31.61 115 SER A N 1
ATOM 923 C CA . SER A 1 115 ? -8.417 -22.348 -4.554 1.00 31.61 115 SER A CA 1
ATOM 924 C C . SER A 1 115 ? -7.583 -22.199 -5.820 1.00 31.61 115 SER A C 1
ATOM 926 O O . SER A 1 115 ? -7.600 -21.155 -6.457 1.00 31.61 115 SER A O 1
ATOM 928 N N . LEU A 1 116 ? -6.812 -23.248 -6.125 1.00 41.03 116 LEU A N 1
ATOM 929 C CA . LEU A 1 116 ? -6.194 -23.483 -7.427 1.00 41.03 116 LEU A CA 1
ATOM 930 C C . LEU A 1 116 ? -7.307 -23.479 -8.487 1.00 41.03 116 LEU A C 1
ATOM 932 O O . LEU A 1 116 ? -7.918 -24.506 -8.770 1.00 41.03 116 LEU A O 1
ATOM 936 N N . LYS A 1 117 ? -7.605 -22.308 -9.037 1.00 38.16 117 LYS A N 1
ATOM 937 C CA . LYS A 1 117 ? -7.931 -22.191 -10.457 1.00 38.16 117 LYS A CA 1
ATOM 938 C C . LYS A 1 117 ? -6.623 -21.874 -11.192 1.00 38.16 117 LYS A C 1
ATOM 940 O O . LYS A 1 117 ? -5.654 -21.532 -10.510 1.00 38.16 117 LYS A O 1
ATOM 945 N N . PRO A 1 118 ? -6.542 -22.044 -12.523 1.00 41.41 118 PRO A N 1
ATOM 946 C CA . PRO A 1 118 ? -5.369 -21.608 -13.272 1.00 41.41 118 PRO A CA 1
ATOM 947 C C . PRO A 1 118 ? -5.252 -20.111 -12.999 1.00 41.41 118 PRO A C 1
ATOM 949 O O . PRO A 1 118 ? -6.136 -19.350 -13.387 1.00 41.41 118 PRO A O 1
ATOM 952 N N . ASP A 1 119 ? -4.294 -19.723 -12.162 1.00 52.09 119 ASP A N 1
ATOM 953 C CA . ASP A 1 119 ? -4.281 -18.380 -11.609 1.00 52.09 119 ASP A CA 1
ATOM 954 C C . ASP A 1 119 ? -3.791 -17.472 -12.731 1.00 52.09 119 ASP A C 1
ATOM 956 O O . ASP A 1 119 ? -2.613 -17.486 -13.069 1.00 52.09 119 ASP A O 1
ATOM 960 N N . HIS A 1 120 ? -4.700 -16.716 -13.347 1.00 56.62 120 HIS A N 1
ATOM 961 C CA . HIS A 1 120 ? -4.365 -15.675 -14.322 1.00 56.62 120 HIS A CA 1
ATOM 962 C C . HIS A 1 120 ? -3.474 -14.571 -13.704 1.00 56.62 120 HIS A C 1
ATOM 964 O O . HIS A 1 120 ? -3.186 -13.576 -14.358 1.00 56.62 120 HIS A O 1
ATOM 970 N N . SER A 1 121 ? -3.034 -14.713 -12.446 1.00 65.81 121 SER A N 1
ATOM 971 C CA . SER A 1 121 ? -2.165 -13.760 -11.775 1.00 65.81 121 SER A CA 1
ATOM 972 C C . SER A 1 121 ? -0.741 -13.766 -12.342 1.00 65.81 121 SER A C 1
ATOM 974 O O . SER A 1 121 ? -0.078 -14.791 -12.485 1.00 65.81 121 SER A O 1
ATOM 976 N N . LEU A 1 122 ? -0.222 -12.559 -12.574 1.00 71.69 122 LEU A N 1
ATOM 977 C CA . LEU A 1 122 ? 1.195 -12.295 -12.857 1.00 71.69 122 LEU A CA 1
ATOM 978 C C . LEU A 1 122 ? 2.087 -12.434 -11.598 1.00 71.69 122 LEU A C 1
ATOM 980 O O . LEU A 1 122 ? 3.277 -12.101 -11.629 1.00 71.69 122 LEU A O 1
ATOM 984 N N . LEU A 1 123 ? 1.511 -12.852 -10.463 1.00 82.00 123 LEU A N 1
ATOM 985 C CA . LEU A 1 123 ? 2.157 -12.902 -9.153 1.00 82.00 123 LEU A CA 1
ATOM 986 C C . LEU A 1 123 ? 2.886 -14.235 -8.953 1.00 82.00 123 LEU A C 1
ATOM 988 O O . LEU A 1 123 ? 2.314 -15.317 -9.050 1.00 82.00 123 LEU A O 1
ATOM 992 N N . THR A 1 124 ? 4.164 -14.162 -8.587 1.00 83.75 124 THR A N 1
ATOM 993 C CA . THR A 1 124 ? 4.946 -15.351 -8.209 1.00 83.75 124 THR A CA 1
ATOM 994 C C . THR A 1 124 ? 4.563 -15.866 -6.815 1.00 83.75 124 THR A C 1
ATOM 996 O O . THR A 1 124 ? 4.016 -15.135 -5.988 1.00 83.75 124 THR A O 1
ATOM 999 N N . THR A 1 125 ? 4.934 -17.107 -6.481 1.00 81.44 125 THR A N 1
ATOM 1000 C CA . THR A 1 125 ? 4.713 -17.695 -5.142 1.00 81.44 125 THR A CA 1
ATOM 1001 C C . THR A 1 125 ? 5.297 -16.844 -4.006 1.00 81.44 125 THR A C 1
ATOM 1003 O O . THR A 1 125 ? 4.680 -16.689 -2.948 1.00 81.44 125 THR A O 1
ATOM 1006 N N . ASN A 1 126 ? 6.468 -16.241 -4.225 1.00 83.69 126 ASN A N 1
ATOM 1007 C CA . ASN A 1 126 ? 7.102 -15.356 -3.246 1.00 83.69 126 ASN A CA 1
ATOM 1008 C C . ASN A 1 126 ? 6.306 -14.058 -3.052 1.00 83.69 126 ASN A C 1
ATOM 1010 O O . ASN A 1 126 ? 6.201 -13.562 -1.932 1.00 83.69 126 ASN A O 1
ATOM 1014 N N . GLN A 1 127 ? 5.711 -13.528 -4.122 1.00 86.50 127 GLN A N 1
ATOM 1015 C CA . GLN A 1 127 ? 4.875 -12.326 -4.067 1.00 86.50 127 GLN A CA 1
ATOM 1016 C C . GLN A 1 127 ? 3.542 -12.611 -3.362 1.00 86.50 127 GLN A C 1
ATOM 1018 O O . GLN A 1 127 ? 3.124 -11.826 -2.515 1.00 86.50 127 GLN A O 1
ATOM 1023 N N . TRP A 1 128 ? 2.938 -13.779 -3.586 1.00 84.69 128 TRP A N 1
ATOM 1024 C CA . TRP A 1 128 ? 1.778 -14.230 -2.808 1.00 84.69 128 TRP A CA 1
ATOM 1025 C C . TRP A 1 128 ? 2.084 -14.397 -1.317 1.00 84.69 128 TRP A C 1
ATOM 1027 O O . TRP A 1 128 ? 1.294 -13.999 -0.459 1.00 84.69 128 TRP A O 1
ATOM 1037 N N . THR A 1 129 ? 3.262 -14.932 -0.997 1.00 83.50 129 THR A N 1
ATOM 1038 C CA . THR A 1 129 ? 3.724 -15.054 0.391 1.00 83.50 129 THR A CA 1
ATOM 1039 C C . THR A 1 129 ? 3.901 -13.679 1.035 1.00 83.50 129 THR A C 1
ATOM 1041 O O . THR A 1 129 ? 3.447 -13.469 2.159 1.00 83.50 129 THR A O 1
ATOM 1044 N N . LEU A 1 130 ? 4.482 -12.716 0.309 1.00 85.88 130 LEU A N 1
ATOM 1045 C CA . LEU A 1 130 ? 4.602 -11.330 0.765 1.00 85.88 130 LEU A CA 1
ATOM 1046 C C . LEU A 1 130 ? 3.231 -10.719 1.082 1.00 85.88 130 LEU A C 1
ATOM 1048 O O . LEU A 1 130 ? 3.065 -10.145 2.155 1.00 85.88 130 LEU A O 1
ATOM 1052 N N . LEU A 1 131 ? 2.245 -10.873 0.191 1.00 85.44 131 LEU A N 1
ATOM 1053 C CA . LEU A 1 131 ? 0.884 -10.369 0.404 1.00 85.44 131 LEU A CA 1
ATOM 1054 C C . LEU A 1 131 ? 0.225 -10.992 1.642 1.00 85.44 131 LEU A C 1
ATOM 1056 O O . LEU A 1 131 ? -0.408 -10.290 2.429 1.00 85.44 131 LEU A O 1
ATOM 1060 N N . SER A 1 132 ? 0.419 -12.295 1.857 1.00 82.25 132 SER A N 1
ATOM 1061 C CA . SER A 1 132 ? -0.061 -12.983 3.058 1.00 82.25 132 SER A CA 1
ATOM 1062 C C . SER A 1 132 ? 0.614 -12.461 4.332 1.00 82.25 132 SER A C 1
ATOM 1064 O O . SER A 1 132 ? -0.064 -12.210 5.331 1.00 82.25 132 SER A O 1
ATOM 1066 N N . ASN A 1 133 ? 1.932 -12.254 4.326 1.00 80.81 133 ASN A N 1
ATOM 1067 C CA . ASN A 1 133 ? 2.645 -11.692 5.479 1.00 80.81 133 ASN A CA 1
ATOM 1068 C C . ASN A 1 133 ? 2.180 -10.263 5.768 1.00 80.81 133 ASN A C 1
ATOM 1070 O O . ASN A 1 133 ? 1.885 -9.930 6.915 1.00 80.81 133 ASN A O 1
ATOM 1074 N N . LEU A 1 134 ? 2.034 -9.448 4.723 1.00 82.12 134 LEU A N 1
ATOM 1075 C CA . LEU A 1 134 ? 1.554 -8.076 4.813 1.00 82.12 134 LEU A CA 1
ATOM 1076 C C . LEU A 1 134 ? 0.132 -8.009 5.383 1.00 82.12 134 LEU A C 1
ATOM 1078 O O . LEU A 1 134 ? -0.152 -7.209 6.271 1.00 82.12 134 LEU A O 1
ATOM 1082 N N . TYR A 1 135 ? -0.755 -8.904 4.949 1.00 79.88 135 TYR A N 1
ATOM 1083 C CA . TYR A 1 135 ? -2.093 -9.010 5.520 1.00 79.88 135 TYR A CA 1
ATOM 1084 C C . TYR A 1 135 ? -2.067 -9.276 7.033 1.00 79.88 135 TYR A C 1
ATOM 1086 O O . TYR A 1 135 ? -2.910 -8.756 7.756 1.00 79.88 135 TYR A O 1
ATOM 1094 N N . ASN A 1 136 ? -1.086 -10.030 7.532 1.00 75.62 136 ASN A N 1
ATOM 1095 C CA . ASN A 1 136 ? -0.965 -10.349 8.954 1.00 75.62 136 ASN A CA 1
ATOM 1096 C C . ASN A 1 136 ? -0.124 -9.340 9.764 1.00 75.62 136 ASN A C 1
ATOM 1098 O O . ASN A 1 136 ? -0.128 -9.418 10.993 1.00 75.62 136 ASN A O 1
ATOM 1102 N N . SER A 1 137 ? 0.598 -8.412 9.122 1.00 73.88 137 SER A N 1
ATOM 1103 C CA . SER A 1 137 ? 1.507 -7.475 9.808 1.00 73.88 137 SER A CA 1
ATOM 1104 C C . SER A 1 137 ? 0.797 -6.262 10.419 1.00 73.88 137 SER A C 1
ATOM 1106 O O . SER A 1 137 ? 1.294 -5.673 11.378 1.00 73.88 137 SER A O 1
ATOM 1108 N N . PHE A 1 138 ? -0.390 -5.919 9.919 1.00 75.56 138 PHE A N 1
ATOM 1109 C CA . PHE A 1 138 ? -1.268 -4.896 10.487 1.00 75.56 138 PHE A CA 1
ATOM 1110 C C . PHE A 1 138 ? -2.489 -5.574 11.119 1.00 75.56 138 PHE A C 1
ATOM 1112 O O . PHE A 1 138 ? -3.199 -6.303 10.431 1.00 75.56 138 PHE A O 1
ATOM 1119 N N . ASP A 1 139 ? -2.705 -5.363 12.423 1.00 73.88 139 ASP A N 1
ATOM 1120 C CA . ASP A 1 139 ? -3.849 -5.899 13.177 1.00 73.88 139 ASP A CA 1
ATOM 1121 C C . ASP A 1 139 ? -4.942 -4.832 13.303 1.00 73.88 139 ASP A C 1
ATOM 1123 O O . ASP A 1 139 ? -4.985 -4.067 14.270 1.00 73.88 139 ASP A O 1
ATOM 1127 N N . GLU A 1 140 ? -5.846 -4.796 12.327 1.00 79.19 140 GLU A N 1
ATOM 1128 C CA . GLU A 1 140 ? -6.984 -3.877 12.319 1.00 79.19 140 GLU A CA 1
ATOM 1129 C C . GLU A 1 140 ? -8.063 -4.212 13.361 1.00 79.19 140 GLU A C 1
ATOM 1131 O O . GLU A 1 140 ? -8.977 -3.417 13.563 1.00 79.19 140 GLU A O 1
ATOM 1136 N N . SER A 1 141 ? -8.000 -5.360 14.050 1.00 83.31 141 SER A N 1
ATOM 1137 C CA . SER A 1 141 ? -9.123 -5.848 14.867 1.00 83.31 141 SER A CA 1
ATOM 1138 C C . SER A 1 141 ? -9.533 -4.880 15.980 1.00 83.31 141 SER A C 1
ATOM 1140 O O . SER A 1 141 ? -10.723 -4.704 16.251 1.00 83.31 141 SER A O 1
ATOM 1142 N N . GLN A 1 142 ? -8.553 -4.219 16.599 1.00 85.12 142 GLN A N 1
ATOM 1143 C CA . GLN A 1 142 ? -8.784 -3.210 17.629 1.00 85.12 142 GLN A CA 1
ATOM 1144 C C . GLN A 1 142 ? -9.426 -1.950 17.041 1.00 85.12 142 GLN A C 1
ATOM 1146 O O . GLN A 1 142 ? -10.374 -1.430 17.626 1.00 85.12 142 GLN A O 1
ATOM 1151 N N . LEU A 1 143 ? -8.959 -1.489 15.880 1.00 86.50 143 LEU A N 1
ATOM 1152 C CA . LEU A 1 143 ? -9.518 -0.318 15.204 1.00 86.50 143 LEU A CA 1
ATOM 1153 C C . LEU A 1 143 ? -10.937 -0.579 14.702 1.00 86.50 143 LEU A C 1
ATOM 1155 O O . LEU A 1 143 ? -11.814 0.252 14.907 1.00 86.50 143 LEU A O 1
ATOM 1159 N N . VAL A 1 144 ? -11.189 -1.762 14.140 1.00 88.94 144 VAL A N 1
ATOM 1160 C CA . VAL A 1 144 ? -12.522 -2.196 13.706 1.00 88.94 144 VAL A CA 1
ATOM 1161 C C . VAL A 1 144 ? -13.486 -2.252 14.890 1.00 88.94 144 VAL A C 1
ATOM 1163 O O . VAL A 1 144 ? -14.615 -1.772 14.809 1.00 88.94 144 VAL A O 1
ATOM 1166 N N . PHE A 1 145 ? -13.037 -2.797 16.024 1.00 90.50 145 PHE A N 1
ATOM 1167 C CA . PHE A 1 145 ? -13.830 -2.818 17.251 1.00 90.50 145 PHE A CA 1
ATOM 1168 C C . PHE A 1 145 ? -14.164 -1.405 17.755 1.00 90.50 145 PHE A C 1
ATOM 1170 O O . PHE A 1 145 ? -15.302 -1.147 18.152 1.00 90.50 145 PHE A O 1
ATOM 1177 N N . LEU A 1 146 ? -13.189 -0.493 17.746 1.00 90.94 146 LEU A N 1
ATOM 1178 C CA . LEU A 1 146 ? -13.379 0.886 18.199 1.00 90.94 146 LEU A CA 1
ATOM 1179 C C . LEU A 1 146 ? -14.264 1.692 17.241 1.00 90.94 146 LEU A C 1
ATOM 1181 O O . LEU A 1 146 ? -15.169 2.368 17.717 1.00 90.94 146 LEU A O 1
ATOM 1185 N N . GLY A 1 147 ? -14.074 1.561 15.926 1.00 90.94 147 GLY A N 1
ATOM 1186 C CA . GLY A 1 147 ? -14.922 2.187 14.906 1.00 90.94 147 GLY A CA 1
ATOM 1187 C C . GLY A 1 147 ? -16.382 1.764 15.046 1.00 90.94 147 GLY A C 1
ATOM 1188 O O . GLY A 1 147 ? -17.269 2.607 15.147 1.00 90.94 147 GLY A O 1
ATOM 1189 N N . LYS A 1 148 ? -16.632 0.460 15.215 1.00 91.81 148 LYS A N 1
ATOM 1190 C CA . LYS A 1 148 ? -17.976 -0.038 15.526 1.00 91.81 148 LYS A CA 1
ATOM 1191 C C . LYS A 1 148 ? -18.524 0.542 16.833 1.00 91.81 148 LYS A C 1
ATOM 1193 O O . LYS A 1 148 ? -19.677 0.953 16.888 1.00 91.81 148 LYS A O 1
ATOM 1198 N N . SER A 1 149 ? -17.698 0.590 17.879 1.00 91.31 149 SER A N 1
ATOM 1199 C CA . SER A 1 149 ? -18.108 1.143 19.174 1.00 91.31 149 SER A CA 1
ATOM 1200 C C . SER A 1 149 ? -18.480 2.625 19.068 1.00 91.31 149 SER A C 1
ATOM 1202 O O . SER A 1 149 ? -19.394 3.056 19.766 1.00 91.31 149 SER A O 1
ATOM 1204 N N . LEU A 1 150 ? -17.805 3.399 18.209 1.00 92.00 150 LEU A N 1
ATOM 1205 C CA . LEU A 1 150 ? -18.146 4.797 17.934 1.00 92.00 150 LEU A CA 1
ATOM 1206 C C . LEU A 1 150 ? -19.538 4.895 17.305 1.00 92.00 150 LEU A C 1
ATOM 1208 O O . LEU A 1 150 ? -20.386 5.592 17.851 1.00 92.00 150 LEU A O 1
ATOM 1212 N N . VAL A 1 151 ? -19.815 4.129 16.248 1.00 91.19 151 VAL A N 1
ATOM 1213 C CA . VAL A 1 151 ? -21.145 4.093 15.611 1.00 91.19 151 VAL A CA 1
ATOM 1214 C C . VAL A 1 151 ? -22.234 3.695 16.615 1.00 91.19 151 VAL A C 1
ATOM 1216 O O . VAL A 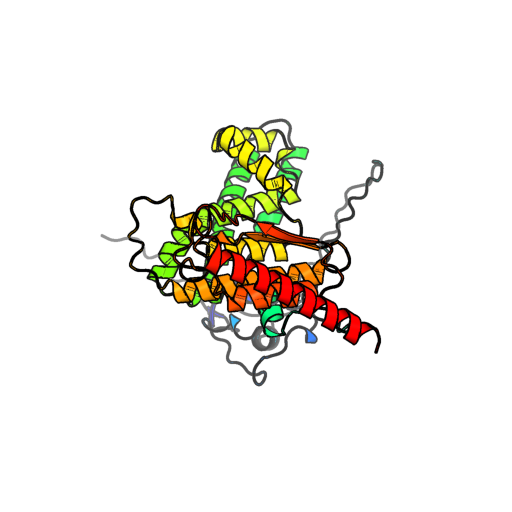1 151 ? -23.229 4.402 16.776 1.00 91.19 151 VAL A O 1
ATOM 1219 N N . ASP A 1 152 ? -22.030 2.592 17.342 1.00 89.81 152 ASP A N 1
ATOM 1220 C CA . ASP A 1 152 ? -23.000 2.073 18.313 1.00 89.81 152 ASP A CA 1
ATOM 1221 C C . ASP A 1 152 ? -23.282 3.097 19.429 1.00 89.81 152 ASP A C 1
ATOM 1223 O O . ASP A 1 152 ? -24.431 3.293 19.837 1.00 89.81 152 ASP A O 1
ATOM 1227 N N . THR A 1 153 ? -22.239 3.779 19.912 1.00 87.69 153 THR A N 1
ATOM 1228 C CA . THR A 1 153 ? -22.353 4.782 20.978 1.00 87.69 153 THR A CA 1
ATOM 1229 C C . THR A 1 153 ? -23.011 6.067 20.478 1.00 87.69 153 THR A C 1
ATOM 1231 O O . THR A 1 153 ? -23.839 6.622 21.195 1.00 87.69 153 THR A O 1
ATOM 1234 N N . HIS A 1 154 ? -22.695 6.518 19.258 1.00 87.56 154 HIS A N 1
ATOM 1235 C CA . HIS A 1 154 ? -23.333 7.681 18.635 1.00 87.56 154 HIS A CA 1
ATOM 1236 C C . HIS A 1 154 ? -24.842 7.465 18.488 1.00 87.56 154 HIS A C 1
ATOM 1238 O O . HIS A 1 154 ? -25.632 8.293 18.923 1.00 87.56 154 HIS A O 1
ATOM 1244 N N . ASN A 1 155 ? -25.244 6.301 17.973 1.00 85.81 155 ASN A N 1
ATOM 1245 C CA . ASN A 1 155 ? -26.654 5.962 17.778 1.00 85.81 155 ASN A CA 1
ATOM 1246 C C . ASN A 1 155 ? -27.426 5.786 19.097 1.00 85.81 155 ASN A C 1
ATOM 1248 O O . ASN A 1 155 ? -28.648 5.920 19.124 1.00 85.81 155 ASN A O 1
ATOM 1252 N N . SER A 1 156 ? -26.729 5.461 20.191 1.00 83.00 156 SER A N 1
ATOM 1253 C CA . SER A 1 156 ? -27.342 5.208 21.501 1.00 83.00 156 SER A CA 1
ATOM 1254 C C . SER A 1 156 ? -27.424 6.448 22.402 1.00 83.00 156 SER A C 1
ATOM 1256 O O . SER A 1 156 ? -28.122 6.402 23.416 1.00 83.00 156 SER A O 1
ATOM 1258 N N . LEU A 1 157 ? -26.712 7.538 22.090 1.00 67.06 157 LEU A N 1
ATOM 1259 C CA . LEU A 1 157 ? -26.607 8.726 22.946 1.00 67.06 157 LEU A CA 1
ATOM 1260 C C . LEU A 1 157 ? -27.112 9.998 22.236 1.00 67.06 157 LEU A C 1
ATOM 1262 O O . LEU A 1 157 ? -26.713 10.298 21.119 1.00 67.06 157 LEU A O 1
ATOM 1266 N N . GLN A 1 158 ? -27.934 10.795 22.927 1.00 53.34 158 GLN A N 1
ATOM 1267 C CA . GLN A 1 158 ? -28.164 12.225 22.633 1.00 53.34 158 GLN A CA 1
ATOM 1268 C C . GLN A 1 158 ? -27.002 13.067 23.245 1.00 53.34 158 GLN A C 1
ATOM 1270 O O . GLN A 1 158 ? -26.275 12.545 24.093 1.00 53.34 158 GLN A O 1
ATOM 1275 N N . PRO A 1 159 ? -26.738 14.314 22.794 1.00 54.16 159 PRO A N 1
ATOM 1276 C CA . PRO A 1 159 ? -25.416 14.778 22.350 1.00 54.16 159 PRO A CA 1
ATOM 1277 C C . PRO A 1 159 ? -24.330 14.914 23.437 1.00 54.16 159 PRO A C 1
ATOM 1279 O O . PRO A 1 159 ? -24.590 15.337 24.557 1.00 54.16 159 PRO A O 1
ATOM 1282 N N . MET A 1 160 ? -23.087 14.621 23.022 1.00 58.66 160 MET A N 1
ATOM 1283 C CA . MET A 1 160 ? -21.795 14.861 23.697 1.00 58.66 160 MET A CA 1
ATOM 1284 C C . MET A 1 160 ? -21.683 14.379 25.145 1.00 58.66 160 MET A C 1
ATOM 1286 O O . MET A 1 160 ? -21.661 15.141 26.109 1.00 58.66 160 MET A O 1
ATOM 1290 N N . ASN A 1 161 ? -21.488 13.071 25.279 1.00 67.69 161 ASN A N 1
ATOM 1291 C CA . ASN A 1 161 ? -21.038 12.462 26.519 1.00 67.69 161 ASN A CA 1
ATOM 1292 C C . ASN A 1 161 ? -19.500 12.410 26.534 1.00 67.69 161 ASN A C 1
ATOM 1294 O O . ASN A 1 161 ? -18.888 11.985 25.554 1.00 67.69 161 ASN A O 1
ATOM 1298 N N . VAL A 1 162 ? -18.874 12.767 27.659 1.00 76.56 162 VAL A N 1
ATOM 1299 C CA . VAL A 1 162 ? -17.426 12.602 27.920 1.00 76.56 162 VAL A CA 1
ATOM 1300 C C . VAL A 1 162 ? -16.942 11.185 27.563 1.00 76.56 162 VAL A C 1
ATOM 1302 O O . VAL A 1 162 ? -15.791 10.986 27.173 1.00 76.56 162 VAL A O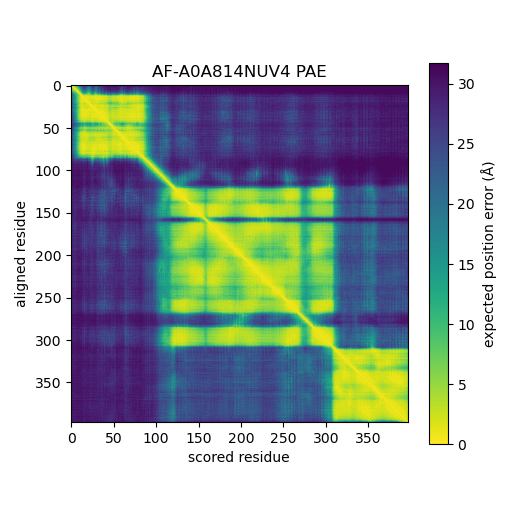 1
ATOM 1305 N N . SER A 1 163 ? -17.825 10.184 27.651 1.00 81.62 163 SER A N 1
ATOM 1306 C CA . SER A 1 163 ? -17.554 8.815 27.205 1.00 81.62 163 SER A CA 1
ATOM 1307 C C . SER A 1 163 ? -17.261 8.694 25.703 1.00 81.62 163 SER A C 1
ATOM 1309 O O . SER A 1 163 ? -16.363 7.938 25.335 1.00 81.62 163 SER A O 1
ATOM 1311 N N . TYR A 1 164 ? -17.967 9.442 24.848 1.00 87.19 164 TYR A N 1
ATOM 1312 C CA . TYR A 1 164 ? -17.764 9.445 23.398 1.00 87.19 164 TYR A CA 1
ATOM 1313 C C . TYR A 1 164 ? -16.442 10.120 23.037 1.00 87.19 164 TYR A C 1
ATOM 1315 O O . TYR A 1 164 ? -15.667 9.570 22.260 1.00 87.19 164 TYR A O 1
ATOM 1323 N N . GLN A 1 165 ? -16.126 11.249 23.679 1.00 88.19 165 GLN A N 1
ATOM 1324 C CA . GLN A 1 165 ? -14.841 11.925 23.494 1.00 88.19 165 GLN A CA 1
ATOM 1325 C C . GLN A 1 165 ? -13.658 11.015 23.848 1.00 88.19 165 GLN A C 1
ATOM 1327 O O . GLN A 1 165 ? -12.760 10.830 23.031 1.00 88.19 165 GLN A O 1
ATOM 1332 N N . ARG A 1 166 ? -13.700 10.347 25.008 1.00 89.50 166 ARG A N 1
ATOM 1333 C CA . ARG A 1 166 ? -12.670 9.363 25.395 1.00 89.50 166 ARG A CA 1
ATOM 1334 C C . ARG A 1 166 ? -12.552 8.205 24.405 1.00 89.50 166 ARG A C 1
ATOM 1336 O O . ARG A 1 166 ? -11.479 7.623 24.256 1.00 89.50 166 ARG A O 1
ATOM 1343 N N . LEU A 1 167 ? -13.655 7.826 23.760 1.00 90.56 167 LEU A N 1
ATOM 1344 C CA . LEU A 1 167 ? -13.653 6.773 22.752 1.00 90.56 167 LEU A CA 1
ATOM 1345 C C . LEU A 1 167 ? -12.977 7.237 21.455 1.00 90.56 167 LEU A C 1
ATOM 1347 O O . LEU A 1 167 ? -12.194 6.469 20.898 1.00 90.56 167 LEU A O 1
ATOM 1351 N N . VAL A 1 168 ? -13.216 8.481 21.024 1.00 90.25 168 VAL A N 1
ATOM 1352 C CA . VAL A 1 168 ? -12.510 9.102 19.889 1.00 90.25 168 VAL A CA 1
ATOM 1353 C C . VAL A 1 168 ? -11.014 9.223 20.185 1.00 90.25 168 VAL A C 1
ATOM 1355 O O . VAL A 1 168 ? -10.204 8.772 19.384 1.00 90.25 168 VAL A O 1
ATOM 1358 N N . GLU A 1 169 ? -10.629 9.707 21.368 1.00 89.75 169 GLU A N 1
ATOM 1359 C CA . GLU A 1 169 ? -9.219 9.788 21.788 1.00 89.75 169 GLU A CA 1
ATOM 1360 C C . GLU A 1 169 ? -8.537 8.409 21.772 1.00 89.75 169 GLU A C 1
ATOM 1362 O O . GLU A 1 169 ? -7.432 8.245 21.250 1.00 89.75 169 GLU A O 1
ATOM 1367 N N . LYS A 1 170 ? -9.219 7.378 22.290 1.00 91.31 170 LYS A N 1
ATOM 1368 C CA . LYS A 1 170 ? -8.717 5.999 22.274 1.00 91.31 170 LYS A CA 1
ATOM 1369 C C . LYS A 1 170 ? -8.591 5.437 20.857 1.00 91.31 170 LYS A C 1
ATOM 1371 O O . LYS A 1 170 ? -7.658 4.675 20.589 1.00 91.31 170 LYS A O 1
ATOM 1376 N N . PHE A 1 171 ? -9.530 5.769 19.973 1.00 90.88 171 PHE A N 1
ATOM 1377 C CA . PHE A 1 171 ? -9.461 5.418 18.558 1.00 90.88 171 PHE A CA 1
ATOM 1378 C C . PHE A 1 171 ? -8.227 6.050 17.907 1.00 90.88 171 PHE A C 1
ATOM 1380 O O . PHE A 1 171 ? -7.411 5.321 17.342 1.00 90.88 171 PHE A O 1
ATOM 1387 N N . SER A 1 172 ? -8.022 7.356 18.093 1.00 86.69 172 SER A N 1
ATOM 1388 C CA . SER A 1 172 ? -6.862 8.080 17.566 1.00 86.69 172 SER A CA 1
ATOM 1389 C C . SER A 1 172 ? -5.536 7.503 18.069 1.00 86.69 172 SER A C 1
ATOM 1391 O O . SER A 1 172 ? -4.647 7.232 17.266 1.00 86.69 172 SER A O 1
ATOM 1393 N N . LEU A 1 173 ? -5.414 7.201 19.368 1.00 86.69 173 LEU A N 1
ATOM 1394 C CA . LEU A 1 173 ? -4.208 6.568 19.921 1.00 86.69 173 LEU A CA 1
ATOM 1395 C C . LEU A 1 173 ? -3.964 5.166 19.336 1.00 86.69 173 LEU A C 1
ATOM 1397 O O . LEU A 1 173 ? -2.827 4.791 19.046 1.00 86.69 173 LEU A O 1
ATOM 1401 N N . SER A 1 174 ? -5.033 4.394 19.118 1.00 87.62 174 SER A N 1
ATOM 1402 C CA . SER A 1 174 ? -4.926 3.044 18.553 1.00 87.62 174 SER A CA 1
ATOM 1403 C C . SER A 1 174 ? -4.420 3.051 17.102 1.00 87.62 174 SER A C 1
ATOM 1405 O O . SER A 1 174 ? -3.814 2.064 16.685 1.00 87.62 174 SER A O 1
ATOM 1407 N N . ASN A 1 175 ? -4.608 4.141 16.342 1.00 84.62 175 ASN A N 1
ATOM 1408 C CA . ASN A 1 175 ? -4.045 4.275 14.988 1.00 84.62 175 ASN A CA 1
ATOM 1409 C C . ASN A 1 175 ? -2.508 4.298 15.022 1.00 84.62 175 ASN A C 1
ATOM 1411 O O . ASN A 1 175 ? -1.854 3.615 14.228 1.00 84.62 175 ASN A O 1
ATOM 1415 N N . TYR A 1 176 ? -1.922 5.008 15.991 1.00 81.56 176 TYR A N 1
ATOM 1416 C CA . TYR A 1 176 ? -0.473 5.015 16.210 1.00 81.56 176 TYR A CA 1
ATOM 1417 C C . TYR A 1 176 ? 0.045 3.653 16.692 1.00 81.56 176 TYR A C 1
ATOM 1419 O O . TYR A 1 176 ? 1.081 3.187 16.219 1.00 81.56 176 TYR A O 1
ATOM 1427 N N . GLU A 1 177 ? -0.687 2.959 17.573 1.00 82.38 177 GLU A N 1
ATOM 1428 C CA . GLU A 1 177 ? -0.311 1.605 18.011 1.00 82.38 177 GLU A CA 1
ATOM 1429 C C . GLU A 1 177 ? -0.300 0.600 16.848 1.00 82.38 177 GLU A C 1
ATOM 1431 O O . GLU A 1 177 ? 0.629 -0.205 16.729 1.00 82.38 177 GLU A O 1
ATOM 1436 N N . ALA A 1 178 ? -1.320 0.640 15.985 1.00 79.50 178 ALA A N 1
ATOM 1437 C CA . ALA A 1 178 ? -1.412 -0.224 14.810 1.00 79.50 178 ALA A CA 1
ATOM 1438 C C . ALA A 1 178 ? -0.274 0.059 13.817 1.00 79.50 178 ALA A C 1
ATOM 1440 O O . ALA A 1 178 ? 0.357 -0.872 13.314 1.00 79.50 178 ALA A O 1
ATOM 1441 N N . THR A 1 179 ? 0.048 1.340 13.625 1.00 78.06 179 THR A N 1
ATOM 1442 C CA . THR A 1 179 ? 1.194 1.799 12.829 1.00 78.06 179 THR A CA 1
ATOM 1443 C C . THR A 1 179 ? 2.515 1.264 13.380 1.00 78.06 179 THR A C 1
ATOM 1445 O O . THR A 1 179 ? 3.293 0.652 12.650 1.00 78.06 179 THR A O 1
ATOM 1448 N N . GLY A 1 180 ? 2.746 1.402 14.689 1.00 77.62 180 GLY A N 1
ATOM 1449 C CA . GLY A 1 180 ? 3.944 0.889 15.355 1.00 77.62 180 GLY A CA 1
ATOM 1450 C C . GLY A 1 180 ? 4.105 -0.627 15.208 1.00 77.62 180 GLY A C 1
ATOM 1451 O O . GLY A 1 180 ? 5.197 -1.103 14.900 1.00 77.62 180 GLY A O 1
ATOM 1452 N N . ARG A 1 181 ? 3.017 -1.395 15.362 1.00 80.12 181 ARG A N 1
ATOM 1453 C CA . ARG A 1 181 ? 3.024 -2.851 15.129 1.00 80.12 181 ARG A CA 1
ATOM 1454 C C . ARG A 1 181 ? 3.373 -3.198 13.689 1.00 80.12 181 ARG A C 1
ATOM 1456 O O . ARG A 1 181 ? 4.233 -4.048 13.488 1.00 80.12 181 ARG A O 1
ATOM 1463 N N . TYR A 1 182 ? 2.756 -2.532 12.717 1.00 82.38 182 TYR A N 1
ATOM 1464 C CA . TYR A 1 182 ? 3.055 -2.748 11.305 1.00 82.38 182 TYR A CA 1
ATOM 1465 C C . TYR A 1 182 ? 4.538 -2.520 10.997 1.00 82.38 182 TYR A C 1
ATOM 1467 O O . TYR A 1 182 ? 5.189 -3.396 10.429 1.00 82.38 182 TYR A O 1
ATOM 1475 N N . LEU A 1 183 ? 5.099 -1.400 11.457 1.00 77.50 183 LEU A N 1
ATOM 1476 C CA . LEU A 1 183 ? 6.506 -1.068 11.228 1.00 77.50 183 LEU A CA 1
ATOM 1477 C C . LEU A 1 183 ? 7.464 -2.067 11.909 1.00 77.50 183 LEU A C 1
ATOM 1479 O O . LEU A 1 183 ? 8.556 -2.309 11.404 1.00 77.50 183 LEU A O 1
ATOM 1483 N N . CYS A 1 184 ? 7.050 -2.684 13.022 1.00 78.75 184 CYS A N 1
ATOM 1484 C CA . CYS A 1 184 ? 7.840 -3.679 13.758 1.00 78.75 184 CYS A CA 1
ATOM 1485 C C . CYS A 1 184 ? 7.688 -5.123 13.253 1.00 78.75 184 CYS A C 1
ATOM 1487 O O . CYS A 1 184 ? 8.497 -5.970 13.625 1.00 78.75 184 CYS A O 1
ATOM 1489 N N . LEU A 1 185 ? 6.633 -5.428 12.494 1.00 81.25 185 LEU A N 1
ATOM 1490 C CA . LEU A 1 185 ? 6.320 -6.778 12.011 1.00 81.25 185 LEU A CA 1
ATOM 1491 C C . LEU A 1 185 ? 6.496 -6.924 10.496 1.00 81.25 185 LEU A C 1
ATOM 1493 O O . LEU A 1 185 ? 6.361 -8.028 9.974 1.00 81.25 185 LEU A O 1
ATOM 1497 N N . ASN A 1 186 ? 6.765 -5.835 9.775 1.00 84.31 186 ASN A N 1
ATOM 1498 C CA . ASN A 1 186 ? 7.075 -5.895 8.356 1.00 84.31 186 ASN A CA 1
ATOM 1499 C C . ASN A 1 186 ? 8.494 -6.451 8.145 1.00 84.31 186 ASN A C 1
ATOM 1501 O O . ASN A 1 186 ? 9.482 -5.782 8.448 1.00 84.31 186 ASN A O 1
ATOM 1505 N N . ASP A 1 187 ? 8.579 -7.657 7.578 1.00 84.00 187 ASP A N 1
ATOM 1506 C CA . ASP A 1 187 ? 9.833 -8.396 7.382 1.00 84.00 187 ASP A CA 1
ATOM 1507 C C . ASP A 1 187 ? 10.920 -7.590 6.658 1.00 84.00 187 ASP A C 1
ATOM 1509 O O . ASP A 1 187 ? 12.099 -7.714 6.986 1.00 84.00 187 ASP A O 1
ATOM 1513 N N . ASP A 1 188 ? 10.556 -6.780 5.662 1.00 86.69 188 ASP A N 1
ATOM 1514 C CA . ASP A 1 188 ? 11.535 -6.025 4.878 1.00 86.69 188 ASP A CA 1
ATOM 1515 C C . ASP A 1 188 ? 11.996 -4.758 5.608 1.00 86.69 188 ASP A C 1
ATOM 1517 O O . ASP A 1 188 ? 13.188 -4.452 5.593 1.00 86.69 188 ASP A O 1
ATOM 1521 N N . ILE A 1 189 ? 11.103 -4.081 6.340 1.00 84.19 189 ILE A N 1
ATOM 1522 C CA . ILE A 1 189 ? 11.486 -2.965 7.222 1.00 84.19 189 ILE A CA 1
ATOM 1523 C C . ILE A 1 189 ? 12.403 -3.469 8.342 1.00 84.19 189 ILE A C 1
ATOM 1525 O O . ILE A 1 189 ? 13.397 -2.822 8.668 1.00 84.19 189 ILE A O 1
ATOM 1529 N N . CYS A 1 190 ? 12.136 -4.649 8.908 1.00 84.75 190 CYS A N 1
ATOM 1530 C CA . CYS A 1 190 ? 12.960 -5.225 9.969 1.00 84.75 190 CYS A CA 1
ATOM 1531 C C . CYS A 1 190 ? 14.409 -5.502 9.540 1.00 84.75 190 CYS A C 1
ATOM 1533 O O . CYS A 1 190 ? 15.295 -5.459 10.398 1.00 84.75 190 CYS A O 1
ATOM 1535 N N . LYS A 1 191 ? 14.658 -5.754 8.247 1.00 84.94 191 LYS A N 1
ATOM 1536 C CA . LYS A 1 191 ? 15.998 -6.006 7.685 1.00 84.94 191 LYS A CA 1
ATOM 1537 C C . LYS A 1 191 ? 16.832 -4.739 7.495 1.00 84.94 191 LYS A C 1
ATOM 1539 O O . LYS A 1 191 ? 18.044 -4.846 7.329 1.00 84.94 191 LYS A O 1
ATOM 1544 N N . LEU A 1 192 ? 16.210 -3.560 7.512 1.00 83.38 192 LEU A N 1
ATOM 1545 C CA . LEU A 1 192 ? 16.931 -2.293 7.424 1.00 83.38 192 LEU A CA 1
ATOM 1546 C C . LEU A 1 192 ? 17.823 -2.078 8.658 1.00 83.38 192 LEU A C 1
ATOM 1548 O O . LEU A 1 192 ? 17.557 -2.596 9.750 1.00 83.38 192 LEU A O 1
ATOM 1552 N N . SER A 1 193 ? 18.881 -1.281 8.487 1.00 82.88 193 SER A N 1
ATOM 1553 C CA . SER A 1 193 ? 19.775 -0.916 9.588 1.00 82.88 193 SER A CA 1
ATOM 1554 C C . SER A 1 193 ? 19.011 -0.180 10.696 1.00 82.88 193 SER A C 1
ATOM 1556 O O . SER A 1 193 ? 17.940 0.385 10.474 1.00 82.88 193 SER A O 1
ATOM 1558 N N . PHE A 1 194 ? 19.548 -0.153 11.920 1.00 80.38 194 PHE A N 1
ATOM 1559 C CA . PHE A 1 194 ? 18.914 0.601 13.008 1.00 80.38 194 PHE A CA 1
ATOM 1560 C C . PHE A 1 194 ? 18.692 2.079 12.641 1.00 80.38 194 PHE A C 1
ATOM 1562 O O . PHE A 1 194 ? 17.617 2.609 12.918 1.00 80.38 194 PHE A O 1
ATOM 1569 N N . ASN A 1 195 ? 19.671 2.707 11.981 1.00 77.88 195 ASN A N 1
ATOM 1570 C CA . ASN A 1 195 ? 19.584 4.102 11.558 1.00 77.88 195 ASN A CA 1
ATOM 1571 C C . ASN A 1 195 ? 18.483 4.297 10.503 1.00 77.88 195 ASN A C 1
ATOM 1573 O O . ASN A 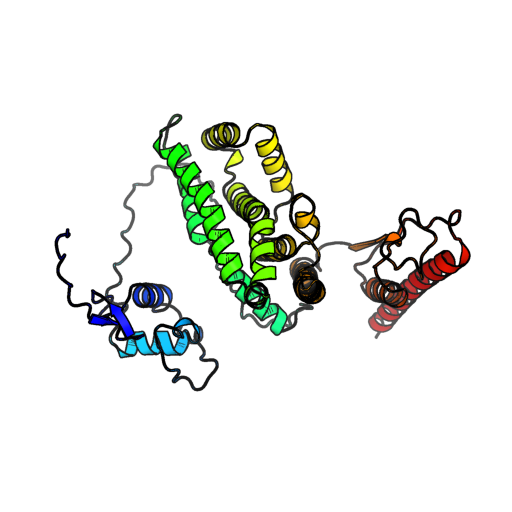1 195 ? 17.594 5.123 10.694 1.00 77.88 195 ASN A O 1
ATOM 1577 N N . ASP A 1 196 ? 18.473 3.466 9.456 1.00 76.06 196 ASP A N 1
ATOM 1578 C CA . ASP A 1 196 ? 17.465 3.531 8.389 1.00 76.06 196 ASP A CA 1
ATOM 1579 C C . ASP A 1 196 ? 16.050 3.293 8.929 1.00 76.06 196 ASP A C 1
ATOM 1581 O O . ASP A 1 196 ? 15.127 4.035 8.595 1.00 76.06 196 ASP A O 1
ATOM 1585 N N . ARG A 1 197 ? 15.876 2.311 9.826 1.00 78.25 197 ARG A N 1
ATOM 1586 C CA . ARG A 1 197 ? 14.589 2.057 10.493 1.00 78.25 197 ARG A CA 1
ATOM 1587 C C . ARG A 1 197 ? 14.149 3.240 11.338 1.00 78.25 197 ARG A C 1
ATOM 1589 O O . ARG A 1 197 ? 12.979 3.584 11.301 1.00 78.25 197 ARG A O 1
ATOM 1596 N N . SER A 1 198 ? 15.053 3.859 12.095 1.00 73.81 198 SER A N 1
ATOM 1597 C CA . SER A 1 198 ? 14.730 5.007 12.954 1.00 73.81 198 SER A CA 1
ATOM 1598 C C . SER A 1 198 ? 14.253 6.214 12.140 1.00 73.81 198 SER A C 1
ATOM 1600 O O . SER A 1 198 ? 13.237 6.831 12.463 1.00 73.81 198 SER A O 1
ATOM 1602 N N . ILE A 1 199 ? 14.946 6.515 11.039 1.00 69.69 199 ILE A N 1
ATOM 1603 C CA . ILE A 1 199 ? 14.581 7.609 10.132 1.00 69.69 199 ILE A CA 1
ATOM 1604 C C . ILE A 1 199 ? 13.252 7.292 9.426 1.00 69.69 199 ILE A C 1
ATOM 1606 O O . ILE A 1 199 ? 12.373 8.151 9.366 1.00 69.69 199 ILE A O 1
ATOM 1610 N N . LEU A 1 200 ? 13.072 6.054 8.954 1.00 72.19 200 LEU A N 1
ATOM 1611 C CA . LEU A 1 200 ? 11.831 5.597 8.329 1.00 72.19 200 LEU A CA 1
ATOM 1612 C C . LEU A 1 200 ? 10.645 5.654 9.299 1.00 72.19 200 LEU A C 1
ATOM 1614 O O . LEU A 1 200 ? 9.605 6.199 8.953 1.00 72.19 200 LEU A O 1
ATOM 1618 N N . LEU A 1 201 ? 10.809 5.163 10.530 1.00 71.00 201 LEU A N 1
ATOM 1619 C CA . LEU A 1 201 ? 9.791 5.212 11.584 1.00 71.00 201 LEU A CA 1
ATOM 1620 C C . LEU A 1 201 ? 9.318 6.646 11.832 1.00 71.00 201 LEU A C 1
ATOM 1622 O O . LEU A 1 201 ? 8.116 6.888 11.886 1.00 71.00 201 LEU A O 1
ATOM 1626 N N . ARG A 1 202 ? 10.253 7.595 11.953 1.00 69.88 202 ARG A N 1
ATOM 1627 C CA . ARG A 1 202 ? 9.931 9.002 12.219 1.00 69.88 202 ARG A CA 1
ATOM 1628 C C . ARG A 1 202 ? 9.135 9.650 11.085 1.00 69.88 202 ARG A C 1
ATOM 1630 O O . ARG A 1 202 ? 8.233 10.426 11.366 1.00 69.88 202 ARG A O 1
ATOM 1637 N N . ASN A 1 203 ? 9.439 9.319 9.832 1.00 67.25 203 ASN A N 1
ATOM 1638 C CA . ASN A 1 203 ? 8.808 9.960 8.672 1.00 67.25 203 ASN A CA 1
ATOM 1639 C C . ASN A 1 203 ? 7.529 9.239 8.211 1.00 67.25 203 ASN A C 1
ATOM 1641 O O . ASN A 1 203 ? 6.631 9.851 7.632 1.00 67.25 203 ASN A O 1
ATOM 1645 N N . ALA A 1 204 ? 7.431 7.936 8.475 1.00 69.88 204 ALA A N 1
ATOM 1646 C CA . ALA A 1 204 ? 6.289 7.115 8.100 1.00 69.88 204 ALA A CA 1
ATOM 1647 C C . ALA A 1 204 ? 5.164 7.143 9.142 1.00 69.88 204 ALA A C 1
ATOM 1649 O O . ALA A 1 204 ? 4.018 6.926 8.769 1.00 69.88 204 ALA A O 1
ATOM 1650 N N . ALA A 1 205 ? 5.455 7.375 10.429 1.00 72.50 205 ALA A N 1
ATOM 1651 C CA . ALA A 1 205 ? 4.475 7.192 11.505 1.00 72.50 205 ALA A CA 1
ATOM 1652 C C . ALA A 1 205 ? 3.201 8.034 11.328 1.00 72.50 205 ALA A C 1
ATOM 1654 O O . ALA A 1 205 ? 2.099 7.491 11.418 1.00 72.50 205 ALA A O 1
ATOM 1655 N N . ASP A 1 206 ? 3.331 9.326 11.028 1.00 72.25 206 ASP A N 1
ATOM 1656 C CA . ASP A 1 206 ? 2.165 10.199 10.852 1.00 72.25 206 ASP A CA 1
ATOM 1657 C C . ASP A 1 206 ? 1.387 9.838 9.583 1.00 72.25 206 ASP A C 1
ATOM 1659 O O . ASP A 1 206 ? 0.174 9.669 9.620 1.00 72.25 206 ASP A O 1
ATOM 1663 N N . ASN A 1 207 ? 2.079 9.587 8.473 1.00 71.31 207 ASN A N 1
ATOM 1664 C CA . ASN A 1 207 ? 1.428 9.244 7.207 1.00 71.31 207 ASN A CA 1
ATOM 1665 C C . ASN A 1 207 ? 0.716 7.882 7.262 1.00 71.31 207 ASN A C 1
ATOM 1667 O O . ASN A 1 207 ? -0.437 7.756 6.849 1.00 71.31 207 ASN A O 1
ATOM 1671 N N . VAL A 1 208 ? 1.373 6.866 7.827 1.00 76.06 208 VAL A N 1
ATOM 1672 C CA . VAL A 1 208 ? 0.812 5.518 7.991 1.00 76.06 208 VAL A CA 1
ATOM 1673 C C . VAL A 1 208 ? -0.355 5.537 8.977 1.00 76.06 208 VAL A C 1
ATOM 1675 O O . VAL A 1 208 ? -1.369 4.889 8.719 1.00 76.06 208 VAL A O 1
ATOM 1678 N N . SER A 1 209 ? -0.258 6.305 10.068 1.00 79.19 209 SER A N 1
ATOM 1679 C CA . SER A 1 209 ? -1.356 6.430 11.034 1.00 79.19 209 SER A CA 1
ATOM 1680 C C . SER A 1 209 ? -2.558 7.181 10.459 1.00 79.19 209 SER A C 1
ATOM 1682 O O . SER A 1 209 ? -3.688 6.731 10.656 1.00 79.19 209 SER A O 1
ATOM 1684 N N . CYS A 1 210 ? -2.336 8.243 9.679 1.00 77.06 210 CYS A N 1
ATOM 1685 C CA . CYS A 1 210 ? -3.386 8.955 8.951 1.00 77.06 210 CYS A CA 1
ATOM 1686 C C . CYS A 1 210 ? -4.095 8.046 7.943 1.00 77.06 210 CYS A C 1
ATOM 1688 O O . CYS A 1 210 ? -5.323 7.995 7.919 1.00 77.06 210 CYS A O 1
ATOM 1690 N N . MET A 1 211 ? -3.349 7.270 7.154 1.00 78.56 211 MET A N 1
ATOM 1691 C CA . MET A 1 211 ? -3.937 6.309 6.218 1.00 78.56 211 MET A CA 1
ATOM 1692 C C . MET A 1 211 ? -4.708 5.193 6.943 1.00 78.56 211 MET A C 1
ATOM 1694 O O . MET A 1 211 ? -5.817 4.849 6.537 1.00 78.56 211 MET A O 1
ATOM 1698 N N . ALA A 1 212 ? -4.169 4.653 8.042 1.00 79.75 212 ALA A N 1
ATOM 1699 C CA . ALA A 1 212 ? -4.856 3.671 8.891 1.00 79.75 212 ALA A CA 1
ATOM 1700 C C . ALA A 1 212 ? -6.177 4.205 9.447 1.00 79.75 212 ALA A C 1
ATOM 1702 O O . ALA A 1 212 ? -7.192 3.503 9.410 1.00 79.75 212 ALA A O 1
ATOM 1703 N N . ALA A 1 213 ? -6.175 5.457 9.905 1.00 82.75 213 ALA A N 1
ATOM 1704 C CA . ALA A 1 213 ? -7.382 6.136 10.338 1.00 82.75 213 ALA A CA 1
ATOM 1705 C C . ALA A 1 213 ? -8.371 6.279 9.174 1.00 82.75 213 ALA A C 1
ATOM 1707 O O . ALA A 1 213 ? -9.521 5.875 9.321 1.00 82.75 213 ALA A O 1
ATOM 1708 N N . ALA A 1 214 ? -7.922 6.770 8.013 1.00 81.94 214 ALA A N 1
ATOM 1709 C CA . ALA A 1 214 ? -8.761 6.988 6.836 1.00 81.94 214 ALA A CA 1
ATOM 1710 C C . ALA A 1 214 ? -9.489 5.712 6.392 1.00 81.94 214 ALA A C 1
ATOM 1712 O O . ALA A 1 214 ? -10.689 5.757 6.132 1.00 81.94 214 ALA A O 1
ATOM 1713 N N . PHE A 1 215 ? -8.813 4.558 6.398 1.00 83.31 215 PHE A N 1
ATOM 1714 C CA . PHE A 1 215 ? -9.439 3.276 6.065 1.00 83.31 215 PHE A CA 1
ATOM 1715 C C . PHE A 1 215 ? -10.612 2.934 6.994 1.00 83.31 215 PHE A C 1
ATOM 1717 O O . PHE A 1 215 ? -11.681 2.540 6.532 1.00 83.31 215 PHE A O 1
ATOM 1724 N N . ILE A 1 216 ? -10.446 3.107 8.308 1.00 86.06 216 ILE A N 1
ATOM 1725 C CA . ILE A 1 216 ? -11.475 2.744 9.294 1.00 86.06 216 ILE A CA 1
ATOM 1726 C C . ILE A 1 216 ? -12.587 3.795 9.356 1.00 86.06 216 ILE A C 1
ATOM 1728 O O . ILE A 1 216 ? -13.761 3.440 9.463 1.00 86.06 216 ILE A O 1
ATOM 1732 N N . VAL A 1 217 ? -12.226 5.075 9.250 1.00 87.56 217 VAL A N 1
ATOM 1733 C CA . VAL A 1 217 ? -13.167 6.196 9.155 1.00 87.56 217 VAL A CA 1
ATOM 1734 C C . VAL A 1 217 ? -14.052 6.031 7.921 1.00 87.56 217 VAL A C 1
ATOM 1736 O O . VAL A 1 217 ? -15.263 6.176 8.043 1.00 87.56 217 VAL A O 1
ATOM 1739 N N . HIS A 1 218 ? -13.483 5.646 6.775 1.00 85.62 218 HIS A N 1
ATOM 1740 C CA . HIS A 1 218 ? -14.242 5.315 5.569 1.00 85.62 218 HIS A CA 1
ATOM 1741 C C . HIS A 1 218 ? -15.105 4.067 5.750 1.00 85.62 218 HIS A C 1
ATOM 1743 O O . HIS A 1 218 ? -16.292 4.089 5.440 1.00 85.62 218 HIS A O 1
ATOM 1749 N N . HIS A 1 219 ? -14.546 2.992 6.310 1.00 85.81 219 HIS A N 1
ATOM 1750 C CA . HIS A 1 219 ? -15.264 1.728 6.487 1.00 85.81 219 HIS A CA 1
ATOM 1751 C C . HIS A 1 219 ? -16.532 1.851 7.347 1.00 85.81 219 HIS A C 1
ATOM 1753 O O . HIS A 1 219 ? -17.523 1.179 7.072 1.00 85.81 219 HIS A O 1
ATOM 1759 N N . PHE A 1 220 ? -16.501 2.684 8.391 1.00 89.25 220 PHE A N 1
ATOM 1760 C CA . PHE A 1 220 ? -17.648 2.919 9.276 1.00 89.25 220 PHE A CA 1
ATOM 1761 C C . PHE A 1 220 ? -18.396 4.220 8.988 1.00 89.25 220 PHE A C 1
ATOM 1763 O O . PHE A 1 220 ? -19.300 4.557 9.749 1.00 89.25 220 PHE A O 1
ATOM 1770 N N . ASP A 1 221 ? -18.007 4.942 7.936 1.00 88.25 221 ASP A N 1
ATOM 1771 C CA . ASP A 1 221 ? -18.538 6.262 7.600 1.00 88.25 221 ASP A CA 1
ATOM 1772 C C . ASP A 1 221 ? -18.553 7.224 8.807 1.00 88.25 221 ASP A C 1
ATOM 1774 O O . ASP A 1 221 ? -19.526 7.908 9.098 1.00 88.25 221 ASP A O 1
ATOM 1778 N N . LEU A 1 222 ? -17.459 7.264 9.577 1.00 90.19 222 LEU A N 1
ATOM 1779 C CA . LEU A 1 222 ? -17.439 8.005 10.846 1.00 90.19 222 LEU A CA 1
ATOM 1780 C C . LEU A 1 222 ? -17.604 9.522 10.660 1.00 90.19 222 LEU A C 1
ATOM 1782 O O . LEU A 1 222 ? -18.013 10.201 11.598 1.00 90.19 222 LEU A O 1
ATOM 1786 N N . LEU A 1 223 ? -17.304 10.063 9.475 1.00 88.94 223 LEU A N 1
ATOM 1787 C CA . LEU A 1 223 ? -17.471 11.490 9.185 1.00 88.94 223 LEU A CA 1
ATOM 1788 C C . LEU A 1 223 ? -18.933 11.911 9.010 1.00 88.94 223 LEU A C 1
ATOM 1790 O O . LEU A 1 223 ? -19.215 13.098 9.156 1.00 88.94 223 LEU A O 1
ATOM 1794 N N . SER A 1 224 ? -19.858 10.980 8.755 1.00 89.06 224 SER A N 1
ATOM 1795 C CA . SER A 1 224 ? -21.294 11.289 8.755 1.00 89.06 224 SER A CA 1
ATOM 1796 C C . SER A 1 224 ? -21.875 11.403 10.167 1.00 89.06 224 SER A C 1
ATOM 1798 O O . SER A 1 224 ? -22.988 11.892 10.349 1.00 89.06 224 SER A O 1
ATOM 1800 N N . LEU A 1 225 ? -21.111 11.001 11.190 1.00 90.25 225 LEU A N 1
ATOM 1801 C CA . LEU A 1 225 ? -21.507 11.119 12.588 1.00 90.25 225 LEU A CA 1
ATOM 1802 C C . LEU A 1 225 ? -21.179 12.526 13.106 1.00 90.25 225 LEU A C 1
ATOM 1804 O O . LEU A 1 225 ? -20.027 12.824 13.431 1.00 90.25 225 LEU A O 1
ATOM 1808 N N . ASP A 1 226 ? -22.193 13.370 13.310 1.00 89.56 226 ASP A N 1
ATOM 1809 C CA . ASP A 1 226 ? -22.022 14.758 13.781 1.00 89.56 226 ASP A CA 1
ATOM 1810 C C . ASP A 1 226 ? -21.170 14.883 15.056 1.00 89.56 226 ASP A C 1
ATOM 1812 O O . ASP A 1 226 ? -20.431 15.849 15.247 1.00 89.56 226 ASP A O 1
ATOM 1816 N N . SER A 1 227 ? -21.274 13.906 15.966 1.00 88.38 227 SER A N 1
ATOM 1817 C CA . SER A 1 227 ? -20.484 13.905 17.208 1.00 88.38 227 SER A CA 1
ATOM 1818 C C . SER A 1 227 ? -19.005 13.630 16.946 1.00 88.38 227 SER A C 1
ATOM 1820 O O . SER A 1 227 ? -18.152 14.218 17.604 1.00 88.38 227 SER A O 1
ATOM 1822 N N . TYR A 1 228 ? -18.698 12.744 15.995 1.00 90.31 228 TYR A N 1
ATOM 1823 C CA . TYR A 1 228 ? -17.323 12.467 15.591 1.00 90.31 228 TYR A CA 1
ATOM 1824 C C . TYR A 1 228 ? -16.733 13.677 14.870 1.00 90.31 228 TYR A C 1
ATOM 1826 O O . TYR A 1 228 ? -15.664 14.145 15.253 1.00 90.31 228 TYR A O 1
ATOM 1834 N N . LEU A 1 229 ? -17.480 14.233 13.909 1.00 89.12 229 LEU A N 1
ATOM 1835 C CA . LEU A 1 229 ? -17.075 15.393 13.122 1.00 89.12 229 LEU A CA 1
ATOM 1836 C C . LEU A 1 229 ? -16.682 16.570 14.022 1.00 89.12 229 LEU A C 1
ATOM 1838 O O . LEU A 1 229 ? -15.570 17.072 13.920 1.00 89.12 229 LEU A O 1
ATOM 1842 N N . LYS A 1 230 ? -17.538 16.929 14.988 1.00 88.69 230 LYS A N 1
ATOM 1843 C CA . LYS A 1 230 ? -17.276 18.021 15.943 1.00 88.69 230 LYS A CA 1
ATOM 1844 C C . LYS A 1 230 ? -16.000 17.817 16.764 1.00 88.69 230 LYS A C 1
ATOM 1846 O O . LYS A 1 230 ? -15.259 18.773 16.970 1.00 88.69 230 LYS A O 1
ATOM 1851 N N . ILE A 1 231 ? -15.742 16.597 17.244 1.00 89.19 231 ILE A N 1
ATOM 1852 C CA . ILE A 1 231 ? -14.527 16.305 18.025 1.00 89.19 231 ILE A CA 1
ATOM 1853 C C . ILE A 1 231 ? -13.293 16.383 17.129 1.00 89.19 231 ILE A C 1
ATOM 1855 O O . ILE A 1 231 ? -12.302 16.993 17.517 1.00 89.19 231 ILE A O 1
ATOM 1859 N N . MET A 1 232 ? -13.357 15.819 15.923 1.00 88.19 232 MET A N 1
ATOM 1860 C CA . MET A 1 232 ? -12.238 15.861 14.984 1.00 88.19 232 MET A CA 1
ATOM 1861 C C . MET A 1 232 ? -11.925 17.291 14.530 1.00 88.19 232 MET A C 1
ATOM 1863 O O . MET A 1 232 ? -10.752 17.658 14.503 1.00 88.19 232 MET A O 1
ATOM 1867 N N . THR A 1 233 ? -12.939 18.128 14.277 1.00 89.31 233 THR A N 1
ATOM 1868 C CA . THR A 1 233 ? -12.760 19.567 14.022 1.00 89.31 233 THR A CA 1
ATOM 1869 C C . THR A 1 233 ? -12.084 20.261 15.202 1.00 89.31 233 THR A C 1
ATOM 1871 O O . THR A 1 233 ? -11.152 21.032 15.003 1.00 89.31 233 THR A O 1
ATOM 1874 N N . ALA A 1 234 ? -12.497 19.971 16.439 1.00 89.12 234 ALA A N 1
ATOM 1875 C CA . ALA A 1 234 ? -11.876 20.562 17.625 1.00 89.12 234 ALA A CA 1
ATOM 1876 C C . ALA A 1 234 ? -10.413 20.117 17.819 1.00 89.12 234 ALA A C 1
ATOM 1878 O O . ALA A 1 234 ? -9.601 20.891 18.319 1.00 89.12 234 ALA A O 1
ATOM 1879 N N . MET A 1 235 ? -10.072 18.885 17.429 1.00 85.75 235 MET A N 1
ATOM 1880 C CA . MET A 1 235 ? -8.720 18.335 17.563 1.00 85.75 235 MET A CA 1
ATOM 1881 C C . MET A 1 235 ? -7.758 18.801 16.462 1.00 85.75 235 MET A C 1
ATOM 1883 O O . MET A 1 235 ? -6.591 19.047 16.752 1.00 85.75 235 MET A O 1
ATOM 1887 N N . TYR A 1 236 ? -8.223 18.892 15.212 1.00 84.88 236 TYR A N 1
ATOM 1888 C CA . TYR A 1 236 ? -7.360 19.065 14.032 1.00 84.88 236 TYR A CA 1
ATOM 1889 C C . TYR A 1 236 ? -7.670 20.315 13.193 1.00 84.88 236 TYR A C 1
ATOM 1891 O O . TYR A 1 236 ? -6.932 20.624 12.256 1.00 84.88 236 TYR A O 1
ATOM 1899 N N . GLY A 1 237 ? -8.741 21.042 13.515 1.00 88.50 237 GLY A N 1
ATOM 1900 C CA . GLY A 1 237 ? -9.217 22.191 12.751 1.00 88.50 237 GLY A CA 1
ATOM 1901 C C . GLY A 1 237 ? -9.896 21.818 11.428 1.00 88.50 237 GLY A C 1
ATOM 1902 O O . GLY A 1 237 ? -9.825 20.683 10.948 1.00 88.50 237 GLY A O 1
ATOM 1903 N N . ASP A 1 238 ? -10.544 22.806 10.811 1.00 85.00 238 ASP A N 1
ATOM 1904 C CA . ASP A 1 238 ? -11.314 22.619 9.572 1.00 85.00 238 ASP A CA 1
ATOM 1905 C C . ASP A 1 238 ? -10.439 22.206 8.380 1.00 85.00 238 ASP A C 1
ATOM 1907 O O . ASP A 1 238 ? -10.845 21.383 7.557 1.00 85.00 238 ASP A O 1
ATOM 1911 N N . GLY A 1 239 ? -9.208 22.726 8.305 1.00 80.56 239 GLY A N 1
ATOM 1912 C CA . GLY A 1 239 ? -8.257 22.373 7.248 1.00 80.56 239 GLY A CA 1
ATOM 1913 C C . GLY A 1 239 ? -7.828 20.904 7.307 1.00 80.56 239 GLY A C 1
ATOM 1914 O O . GLY A 1 239 ? -7.840 20.216 6.286 1.00 80.56 239 GLY A O 1
ATOM 1915 N N . GLY A 1 240 ? -7.516 20.398 8.507 1.00 78.31 240 GLY A N 1
ATOM 1916 C CA . GLY A 1 240 ? -7.153 18.993 8.705 1.00 78.31 240 GLY A CA 1
ATOM 1917 C C . GLY A 1 240 ? -8.308 18.053 8.366 1.00 78.31 240 GLY A C 1
ATOM 1918 O O . GLY A 1 240 ? -8.118 17.049 7.681 1.00 78.31 240 GLY A O 1
ATOM 1919 N N . LEU A 1 241 ? -9.526 18.413 8.771 1.00 81.69 241 LEU A N 1
ATOM 1920 C CA . LEU A 1 241 ? -10.717 17.623 8.476 1.00 81.69 241 LEU A CA 1
ATOM 1921 C C . LEU A 1 241 ? -11.060 17.595 6.979 1.00 81.69 241 LEU A C 1
ATOM 1923 O O . LEU A 1 241 ? -11.392 16.533 6.450 1.00 81.69 241 LEU A O 1
ATOM 1927 N N . SER A 1 242 ? -10.927 18.730 6.290 1.00 81.12 242 SER A N 1
ATOM 1928 C CA . SER A 1 242 ? -11.147 18.827 4.840 1.00 81.12 242 SER A CA 1
ATOM 1929 C C . SER A 1 242 ? -10.197 17.907 4.066 1.00 81.12 242 SER A C 1
ATOM 1931 O O . SER A 1 242 ? -10.608 17.230 3.124 1.00 81.12 242 SER A O 1
ATOM 1933 N N . LEU A 1 243 ? -8.935 17.814 4.503 1.00 75.69 243 LEU A N 1
ATOM 1934 C CA . LEU A 1 243 ? -7.959 16.894 3.918 1.00 75.69 243 LEU A CA 1
ATOM 1935 C C . LEU A 1 243 ? -8.354 15.423 4.132 1.00 75.69 243 LEU A C 1
ATOM 1937 O O . LEU A 1 243 ? -8.254 14.615 3.208 1.00 75.69 243 LEU A O 1
ATOM 1941 N N . VAL A 1 244 ? -8.844 15.062 5.323 1.00 76.88 244 VAL A N 1
ATOM 1942 C CA . VAL A 1 244 ? -9.332 13.698 5.604 1.00 76.88 244 VAL A CA 1
ATOM 1943 C C . VAL A 1 244 ? -10.544 13.358 4.727 1.00 76.88 244 VAL A C 1
ATOM 1945 O O . VAL A 1 244 ? -10.580 12.292 4.119 1.00 76.88 244 VAL A O 1
ATOM 1948 N N . GLN A 1 245 ? -11.505 14.273 4.585 1.00 80.38 245 GLN A N 1
ATOM 1949 C CA . GLN A 1 245 ? -12.662 14.086 3.698 1.00 80.38 245 GLN A CA 1
ATOM 1950 C C . GLN A 1 245 ? -12.251 13.884 2.237 1.00 80.38 245 GLN A C 1
ATOM 1952 O O . GLN A 1 245 ? -12.764 12.984 1.572 1.00 80.38 245 GLN A O 1
ATOM 1957 N N . TRP A 1 246 ? -11.312 14.693 1.746 1.00 79.88 246 TRP A N 1
ATOM 1958 C CA . TRP A 1 246 ? -10.804 14.585 0.381 1.00 79.88 246 TRP A CA 1
ATOM 1959 C C . TRP A 1 246 ? -10.071 13.256 0.148 1.00 79.88 246 TRP A C 1
ATOM 1961 O O . TRP A 1 246 ? -10.387 12.530 -0.791 1.00 79.88 246 TRP A O 1
ATOM 1971 N N . THR A 1 247 ? -9.154 12.874 1.043 1.00 72.62 247 THR A N 1
ATOM 1972 C CA . THR A 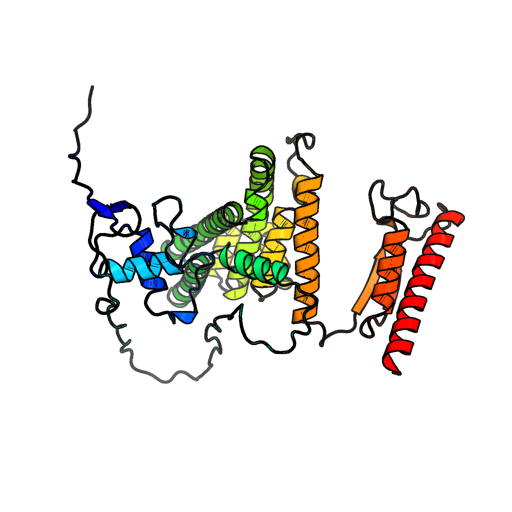1 247 ? -8.397 11.609 0.929 1.00 72.62 247 THR A CA 1
ATOM 1973 C C . THR A 1 247 ? -9.290 10.365 0.993 1.00 72.62 247 THR A C 1
ATOM 1975 O O . THR A 1 247 ? -9.016 9.365 0.323 1.00 72.62 247 THR A O 1
ATOM 1978 N N . MET A 1 248 ? -10.402 10.422 1.730 1.00 75.81 248 MET A N 1
ATOM 1979 C CA . MET A 1 248 ? -11.367 9.322 1.809 1.00 75.81 248 MET A CA 1
ATOM 1980 C C . MET A 1 248 ? -12.047 8.994 0.476 1.00 75.81 248 MET A C 1
ATOM 1982 O O . MET A 1 248 ? -12.440 7.846 0.283 1.00 75.81 248 MET A O 1
ATOM 1986 N N . GLN A 1 249 ? -12.149 9.944 -0.457 1.00 76.75 249 GLN A N 1
ATOM 1987 C CA . GLN A 1 249 ? -12.725 9.694 -1.787 1.00 76.75 249 GLN A CA 1
ATOM 1988 C C . GLN A 1 249 ? -11.871 8.733 -2.626 1.00 76.75 249 GLN A C 1
ATOM 1990 O O . GLN A 1 249 ? -12.383 8.064 -3.520 1.00 76.75 249 GLN A O 1
ATOM 1995 N N . PHE A 1 250 ? -10.579 8.637 -2.310 1.00 74.00 250 PHE A N 1
ATOM 1996 C CA . PHE A 1 250 ? -9.601 7.833 -3.042 1.00 74.00 250 PHE A CA 1
ATOM 1997 C C . PHE A 1 250 ? -9.167 6.577 -2.275 1.00 74.00 250 PHE A C 1
ATOM 1999 O O . PHE A 1 250 ? -8.303 5.829 -2.734 1.00 74.00 250 PHE A O 1
ATOM 2006 N N . THR A 1 251 ? -9.744 6.324 -1.097 1.00 74.69 251 THR A N 1
ATOM 2007 C CA . THR A 1 251 ? -9.364 5.177 -0.267 1.00 74.69 251 THR A CA 1
ATOM 2008 C C . THR A 1 251 ? -10.053 3.908 -0.769 1.00 74.69 251 THR A C 1
ATOM 2010 O O . THR A 1 251 ? -11.275 3.791 -0.733 1.00 74.69 251 THR A O 1
ATOM 2013 N N . SER A 1 252 ? -9.268 2.927 -1.223 1.00 73.75 252 SER A N 1
ATOM 2014 C CA . SER A 1 252 ? -9.805 1.629 -1.645 1.00 73.75 252 SER A CA 1
ATOM 2015 C C . SER A 1 252 ? -10.355 0.835 -0.447 1.00 73.75 252 SER A C 1
ATOM 2017 O O . SER A 1 252 ? -9.677 0.744 0.580 1.00 73.75 252 SER A O 1
ATOM 2019 N N . PRO A 1 253 ? -11.527 0.179 -0.572 1.00 71.75 253 PRO A N 1
ATOM 2020 C CA . PRO A 1 253 ? -12.036 -0.730 0.455 1.00 71.75 253 PRO A CA 1
ATOM 2021 C C . PRO A 1 253 ? -11.274 -2.067 0.497 1.00 71.75 253 PRO A C 1
ATOM 2023 O O . PRO A 1 253 ? -11.490 -2.872 1.406 1.00 71.75 253 PRO A O 1
ATOM 2026 N N . ASP A 1 254 ? -10.406 -2.344 -0.484 1.00 81.00 254 ASP A N 1
ATOM 2027 C CA . ASP A 1 254 ? -9.572 -3.544 -0.492 1.00 81.00 254 ASP A CA 1
ATOM 2028 C C . ASP A 1 254 ? -8.404 -3.383 0.493 1.00 81.00 254 ASP A C 1
ATOM 2030 O O . ASP A 1 254 ? -7.466 -2.611 0.281 1.00 81.00 254 ASP A O 1
ATOM 2034 N N . ILE A 1 255 ? -8.462 -4.157 1.575 1.00 78.12 255 ILE A N 1
ATOM 2035 C CA . ILE A 1 255 ? -7.473 -4.143 2.653 1.00 78.12 255 ILE A CA 1
ATOM 2036 C C . ILE A 1 255 ? -6.052 -4.493 2.177 1.00 78.12 255 ILE A C 1
ATOM 2038 O O . ILE A 1 255 ? -5.082 -4.031 2.774 1.00 78.12 255 ILE A O 1
ATOM 2042 N N . ILE A 1 256 ? -5.897 -5.287 1.112 1.00 84.00 256 ILE A N 1
ATOM 2043 C CA . ILE A 1 256 ? -4.575 -5.631 0.574 1.00 84.00 256 ILE A CA 1
ATOM 2044 C C . ILE A 1 256 ? -3.986 -4.422 -0.154 1.00 84.00 256 ILE A C 1
ATOM 2046 O O . ILE A 1 256 ? -2.837 -4.071 0.108 1.00 84.00 256 ILE A O 1
ATOM 2050 N N . ILE A 1 257 ? -4.777 -3.739 -0.989 1.00 84.75 257 ILE A N 1
ATOM 2051 C CA . ILE A 1 257 ? -4.363 -2.490 -1.659 1.00 84.75 257 ILE A CA 1
ATOM 2052 C C . ILE A 1 257 ? -4.000 -1.438 -0.619 1.00 84.75 257 ILE A C 1
ATOM 2054 O O . ILE A 1 257 ? -2.963 -0.789 -0.725 1.00 84.75 257 ILE A O 1
ATOM 2058 N N . PHE A 1 258 ? -4.821 -1.319 0.422 1.00 82.94 258 PHE A N 1
ATOM 2059 C CA . PHE A 1 258 ? -4.560 -0.421 1.533 1.00 82.94 258 PHE A CA 1
ATOM 2060 C C . PHE A 1 258 ? -3.204 -0.710 2.200 1.00 82.94 258 PHE A C 1
ATOM 2062 O O . PHE A 1 258 ? -2.381 0.193 2.351 1.00 82.94 258 PHE A O 1
ATOM 2069 N N . LYS A 1 259 ? -2.923 -1.972 2.552 1.00 84.25 259 LYS A N 1
ATOM 2070 C CA . LYS A 1 259 ? -1.656 -2.348 3.201 1.00 84.25 259 LYS A CA 1
ATOM 2071 C C . LYS A 1 259 ? -0.449 -2.207 2.264 1.00 84.25 259 LYS A C 1
ATOM 2073 O O . LYS A 1 259 ? 0.624 -1.829 2.724 1.00 84.25 259 LYS A O 1
ATOM 2078 N N . LEU A 1 260 ? -0.616 -2.455 0.965 1.00 87.69 260 LEU A N 1
ATOM 2079 C CA . LEU A 1 260 ? 0.413 -2.199 -0.048 1.00 87.69 260 LEU A CA 1
ATOM 2080 C C . LEU A 1 260 ? 0.732 -0.705 -0.160 1.00 87.69 260 LEU A C 1
ATOM 2082 O O . LEU A 1 260 ? 1.903 -0.324 -0.168 1.00 87.69 260 LEU A O 1
ATOM 2086 N N . ALA A 1 261 ? -0.297 0.144 -0.161 1.00 83.25 261 ALA A N 1
ATOM 2087 C CA . ALA A 1 261 ? -0.128 1.589 -0.137 1.00 83.25 261 ALA A CA 1
ATOM 2088 C C . ALA A 1 261 ? 0.593 2.034 1.146 1.00 83.25 261 ALA A C 1
ATOM 2090 O O . ALA A 1 261 ? 1.561 2.783 1.056 1.00 83.25 261 ALA A O 1
ATOM 2091 N N . LEU A 1 262 ? 0.229 1.497 2.321 1.00 82.12 262 LEU A N 1
ATOM 2092 C CA . LEU A 1 262 ? 0.972 1.745 3.565 1.00 82.12 262 LEU A CA 1
ATOM 2093 C C . LEU A 1 262 ? 2.461 1.392 3.440 1.00 82.12 262 LEU A C 1
ATOM 2095 O O . LEU A 1 262 ? 3.305 2.133 3.940 1.00 82.12 262 LEU A O 1
ATOM 2099 N N . SER A 1 263 ? 2.804 0.281 2.778 1.00 85.75 263 SER A N 1
ATOM 2100 C CA . SER A 1 263 ? 4.202 -0.093 2.529 1.00 85.75 263 SER A CA 1
ATOM 2101 C C . SER A 1 263 ? 4.925 0.897 1.631 1.00 85.75 263 SER A C 1
ATOM 2103 O O . SER A 1 263 ? 6.029 1.318 1.971 1.00 85.75 263 SER A O 1
ATOM 2105 N N . LEU A 1 264 ? 4.298 1.315 0.534 1.00 84.69 264 LEU A N 1
ATOM 2106 C CA . LEU A 1 264 ? 4.871 2.297 -0.383 1.00 84.69 264 LEU A CA 1
ATOM 2107 C C . LEU A 1 264 ? 5.071 3.662 0.280 1.00 84.69 264 LEU A C 1
ATOM 2109 O O . LEU A 1 264 ? 6.145 4.245 0.146 1.00 84.69 264 LEU A O 1
ATOM 2113 N N . PHE A 1 265 ? 4.080 4.140 1.037 1.00 77.94 265 PHE A N 1
ATOM 2114 C CA . PHE A 1 265 ? 4.169 5.400 1.774 1.00 77.94 265 PHE A CA 1
ATOM 2115 C C . PHE A 1 265 ? 5.222 5.343 2.877 1.00 77.94 265 PHE A C 1
ATOM 2117 O O . PHE A 1 265 ? 6.011 6.275 3.007 1.00 77.94 265 PHE A O 1
ATOM 2124 N N . ALA A 1 266 ? 5.297 4.240 3.628 1.00 77.56 266 ALA A N 1
ATOM 2125 C CA . ALA A 1 266 ? 6.304 4.083 4.672 1.00 77.56 266 ALA A CA 1
ATOM 2126 C C . ALA A 1 266 ? 7.739 4.121 4.123 1.00 77.56 266 ALA A C 1
ATOM 2128 O O . ALA A 1 266 ? 8.644 4.552 4.827 1.00 77.56 266 ALA A O 1
ATOM 2129 N N . LEU A 1 267 ? 7.949 3.679 2.881 1.00 77.56 267 LEU A N 1
ATOM 2130 C CA . LEU A 1 267 ? 9.257 3.617 2.223 1.00 77.56 267 LEU A CA 1
ATOM 2131 C C . LEU A 1 267 ? 9.536 4.823 1.306 1.00 77.56 267 LEU A C 1
ATOM 2133 O O . LEU A 1 267 ? 10.602 4.881 0.692 1.00 77.56 267 LEU A O 1
ATOM 2137 N N . SER A 1 268 ? 8.602 5.773 1.183 1.00 72.62 268 SER A N 1
ATOM 2138 C CA . SER A 1 268 ? 8.698 6.856 0.202 1.00 72.62 268 SER A CA 1
ATOM 2139 C C . SER A 1 268 ? 9.675 7.950 0.616 1.00 72.62 268 SER A C 1
ATOM 2141 O O . SER A 1 268 ? 9.509 8.580 1.656 1.00 72.62 268 SER A O 1
ATOM 2143 N N . LYS A 1 269 ? 10.640 8.278 -0.252 1.00 61.72 269 LYS A N 1
ATOM 2144 C CA . LYS A 1 269 ? 11.581 9.391 -0.042 1.00 61.72 269 LYS A CA 1
ATOM 2145 C C . LYS A 1 269 ? 10.934 10.783 -0.039 1.00 61.72 269 LYS A C 1
ATOM 2147 O O . LYS A 1 269 ? 11.484 11.694 0.573 1.00 61.72 269 LYS A O 1
ATOM 2152 N N . THR A 1 270 ? 9.771 10.973 -0.662 1.00 53.25 270 THR A N 1
ATOM 2153 C CA . THR A 1 270 ? 9.116 12.295 -0.727 1.00 53.25 270 THR A CA 1
ATOM 2154 C C . THR A 1 270 ? 8.568 12.760 0.622 1.00 53.25 270 THR A C 1
ATOM 2156 O O . THR A 1 270 ? 8.546 13.955 0.895 1.00 53.25 270 THR A O 1
ATOM 2159 N N . THR A 1 271 ? 8.236 11.848 1.537 1.00 49.69 271 THR A N 1
ATOM 2160 C CA . THR A 1 271 ? 7.842 12.205 2.912 1.00 49.69 271 THR A CA 1
ATOM 2161 C C . THR A 1 271 ? 9.010 12.677 3.787 1.00 49.69 271 THR A C 1
ATOM 2163 O O . THR A 1 271 ? 8.791 13.163 4.891 1.00 49.69 271 THR A O 1
ATOM 2166 N N . TYR A 1 272 ? 10.254 12.592 3.300 1.00 50.19 272 TYR A N 1
ATOM 2167 C CA . TYR A 1 272 ? 11.449 13.088 3.995 1.00 50.19 272 TYR A CA 1
ATOM 2168 C C . TYR A 1 272 ? 11.667 14.598 3.776 1.00 50.19 272 TYR A C 1
ATOM 2170 O O . TYR A 1 272 ? 12.514 15.189 4.443 1.00 50.19 272 TYR A O 1
ATOM 2178 N N . LEU A 1 273 ? 10.906 15.230 2.871 1.00 39.50 273 LEU A N 1
ATOM 2179 C CA . LEU A 1 273 ? 11.111 16.617 2.433 1.00 39.50 273 LEU A CA 1
ATOM 2180 C C . LEU A 1 273 ? 10.751 17.681 3.486 1.00 39.50 273 LEU A C 1
ATOM 2182 O O . LEU A 1 273 ? 11.221 18.809 3.380 1.00 39.50 273 LEU A O 1
ATOM 2186 N N . TYR A 1 274 ? 9.965 17.344 4.516 1.00 41.28 274 TYR A N 1
ATOM 2187 C CA . TYR A 1 274 ? 9.432 18.328 5.473 1.00 41.28 274 TYR A CA 1
ATOM 2188 C C . TYR A 1 274 ? 10.096 18.339 6.856 1.00 41.28 274 TYR A C 1
ATOM 2190 O O . TYR A 1 274 ? 9.625 19.036 7.752 1.00 41.28 274 TYR A O 1
ATOM 2198 N N . SER A 1 275 ? 11.205 17.622 7.054 1.00 44.00 275 SER A N 1
ATOM 2199 C CA . SER A 1 275 ? 11.953 17.689 8.314 1.00 44.00 275 SER A CA 1
ATOM 2200 C C . SER A 1 275 ? 13.286 18.425 8.112 1.00 44.00 275 SER A C 1
ATOM 2202 O O . SER A 1 275 ? 14.275 17.780 7.759 1.00 44.00 275 SER A O 1
ATOM 2204 N N . PRO A 1 276 ? 13.360 19.744 8.382 1.00 45.44 276 PRO A N 1
ATOM 2205 C CA . PRO A 1 276 ? 14.522 20.591 8.068 1.00 45.44 276 PRO A CA 1
ATOM 2206 C C . PRO A 1 276 ? 15.831 20.235 8.804 1.00 45.44 276 PRO A C 1
ATOM 2208 O O . PRO A 1 276 ? 16.857 20.847 8.539 1.00 45.44 276 PRO A O 1
ATOM 2211 N N . ASN A 1 277 ? 15.827 19.239 9.700 1.00 45.00 277 ASN A N 1
ATOM 2212 C CA . ASN A 1 277 ? 16.947 18.917 10.597 1.00 45.00 277 ASN A CA 1
ATOM 2213 C C . ASN A 1 277 ? 17.555 17.512 10.415 1.00 45.00 277 ASN A C 1
ATOM 2215 O O . ASN A 1 277 ? 18.241 17.031 11.316 1.00 45.00 277 ASN A O 1
ATOM 2219 N N . ILE A 1 278 ? 17.299 16.808 9.308 1.00 50.31 278 ILE A N 1
ATOM 2220 C CA . ILE A 1 278 ? 17.850 15.456 9.104 1.00 50.31 278 ILE A CA 1
ATOM 2221 C C . ILE A 1 278 ? 18.863 15.488 7.964 1.00 50.31 278 ILE A C 1
ATOM 2223 O O . ILE A 1 278 ? 18.498 15.725 6.817 1.00 50.31 278 ILE A O 1
ATOM 2227 N N . SER A 1 279 ? 20.128 15.192 8.271 1.00 48.00 279 SER A N 1
ATOM 2228 C CA . SER A 1 279 ? 21.138 14.917 7.252 1.00 48.00 279 SER A CA 1
ATOM 2229 C C . SER A 1 279 ? 20.751 13.653 6.473 1.00 48.00 279 SER A C 1
ATOM 2231 O O . SER A 1 279 ? 20.738 12.534 6.992 1.00 48.00 279 SER A O 1
ATOM 2233 N N . ILE A 1 280 ? 20.399 13.852 5.203 1.00 52.31 280 ILE A N 1
ATOM 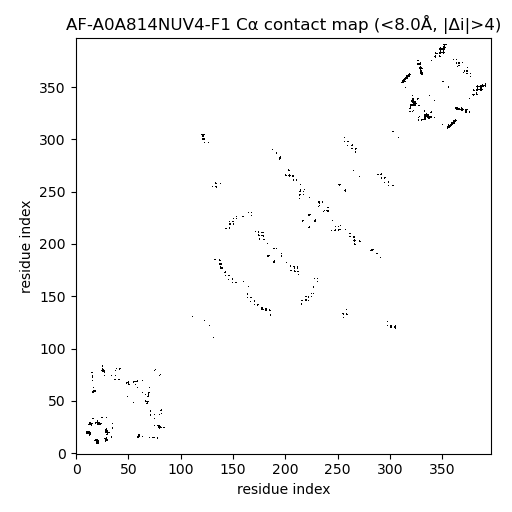2234 C CA . ILE A 1 280 ? 19.967 12.818 4.247 1.00 52.31 280 ILE A CA 1
ATOM 2235 C C . ILE A 1 280 ? 21.118 11.832 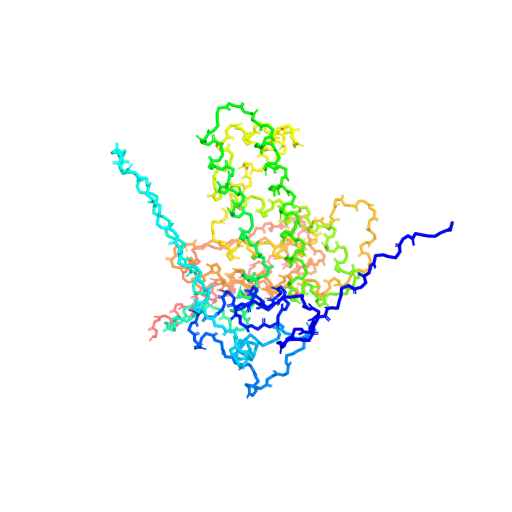3.927 1.00 52.31 280 ILE A C 1
ATOM 2237 O O . ILE A 1 280 ? 20.877 10.695 3.516 1.00 52.31 280 ILE A O 1
ATOM 2241 N N . ASP A 1 281 ? 22.359 12.224 4.230 1.00 49.09 281 ASP A N 1
ATOM 2242 C CA . ASP A 1 281 ? 23.612 11.572 3.822 1.00 49.09 281 ASP A CA 1
ATOM 2243 C C . ASP A 1 281 ? 23.940 10.230 4.503 1.00 49.09 281 ASP A C 1
ATOM 2245 O O . ASP A 1 281 ? 24.933 9.596 4.155 1.00 49.09 281 ASP A O 1
ATOM 2249 N N . SER A 1 282 ? 23.135 9.759 5.463 1.00 51.94 282 SER A N 1
ATOM 2250 C CA . SER A 1 282 ? 23.439 8.533 6.232 1.00 51.94 282 SER A CA 1
ATOM 2251 C C . SER A 1 282 ? 22.567 7.316 5.906 1.00 51.94 282 SER A C 1
ATOM 2253 O O . SER A 1 282 ? 22.705 6.280 6.561 1.00 51.94 282 SER A O 1
ATOM 2255 N N . THR A 1 283 ? 21.665 7.418 4.923 1.00 58.34 283 THR A N 1
ATOM 2256 C CA . THR A 1 283 ? 20.754 6.312 4.580 1.00 58.34 283 THR A CA 1
ATOM 2257 C C . THR A 1 283 ? 21.285 5.452 3.441 1.00 58.34 283 THR A C 1
ATOM 2259 O O . THR A 1 283 ? 21.725 5.965 2.407 1.00 58.34 283 THR A O 1
ATOM 2262 N N . ASN A 1 284 ? 21.191 4.124 3.584 1.00 63.56 284 ASN A N 1
ATOM 2263 C CA . ASN A 1 284 ? 21.484 3.196 2.489 1.00 63.56 284 ASN A CA 1
ATOM 2264 C C . ASN A 1 284 ? 20.332 3.231 1.470 1.00 63.56 284 ASN A C 1
ATOM 2266 O O . ASN A 1 284 ? 19.430 2.388 1.441 1.00 63.56 284 ASN A O 1
ATOM 2270 N N . SER A 1 285 ? 20.367 4.271 0.641 1.00 66.62 285 SER A N 1
ATOM 2271 C CA . SER A 1 285 ? 19.326 4.618 -0.318 1.00 66.62 285 SER A CA 1
ATOM 2272 C C . SER A 1 285 ? 19.008 3.498 -1.309 1.00 66.62 285 SER A C 1
ATOM 2274 O O . SER A 1 285 ? 17.861 3.393 -1.734 1.00 66.62 285 SER A O 1
ATOM 2276 N N . SER A 1 286 ? 19.981 2.650 -1.656 1.00 74.31 286 SER A N 1
ATOM 2277 C CA . SER A 1 286 ? 19.776 1.558 -2.613 1.00 74.31 286 SER A CA 1
ATOM 2278 C C . SER A 1 286 ? 18.943 0.419 -2.026 1.00 74.31 286 SER A C 1
ATOM 2280 O O . SER A 1 286 ? 18.075 -0.115 -2.711 1.00 74.31 286 SER A O 1
ATOM 2282 N N . THR A 1 287 ? 19.138 0.085 -0.747 1.00 79.69 287 THR A N 1
ATOM 2283 C CA . THR A 1 287 ? 18.381 -0.989 -0.083 1.00 79.69 287 THR A CA 1
ATOM 2284 C C . THR A 1 287 ? 16.916 -0.598 0.101 1.00 79.69 287 THR A C 1
ATOM 2286 O O . THR A 1 287 ? 16.022 -1.381 -0.218 1.00 79.69 287 THR A O 1
ATOM 2289 N N . ILE A 1 288 ? 16.654 0.632 0.557 1.00 77.69 288 ILE A N 1
ATOM 2290 C CA . ILE A 1 288 ? 15.287 1.154 0.711 1.00 77.69 288 ILE A CA 1
ATOM 2291 C C . ILE A 1 288 ? 14.583 1.202 -0.649 1.00 77.69 288 ILE A C 1
ATOM 2293 O O . ILE A 1 288 ? 13.452 0.736 -0.765 1.00 77.69 288 ILE A O 1
ATOM 2297 N N . PHE A 1 289 ? 15.270 1.685 -1.690 1.00 78.00 289 PHE A N 1
ATOM 2298 C CA . PHE A 1 289 ? 14.718 1.753 -3.044 1.00 78.00 289 PHE A CA 1
ATOM 2299 C C . PHE A 1 289 ? 14.424 0.364 -3.624 1.00 78.00 289 PHE A C 1
ATOM 2301 O O . PHE A 1 289 ? 13.385 0.154 -4.242 1.00 78.00 289 PHE A O 1
ATOM 2308 N N . HIS A 1 290 ? 15.286 -0.623 -3.366 1.00 83.31 290 HIS A N 1
ATOM 2309 C CA . HIS A 1 290 ? 15.041 -2.004 -3.778 1.00 83.31 290 HIS A CA 1
ATOM 2310 C C . HIS A 1 290 ? 13.776 -2.585 -3.124 1.00 83.31 290 HIS A C 1
ATOM 2312 O O . HIS A 1 290 ? 12.953 -3.204 -3.800 1.00 83.31 290 HIS A O 1
ATOM 2318 N N . ILE A 1 291 ? 13.582 -2.345 -1.822 1.00 85.19 291 ILE A N 1
ATOM 2319 C CA . ILE A 1 291 ? 12.366 -2.765 -1.112 1.00 85.19 291 ILE A CA 1
ATOM 2320 C C . ILE A 1 291 ? 11.143 -2.013 -1.657 1.00 85.19 291 ILE A C 1
ATOM 2322 O O . ILE A 1 291 ? 10.106 -2.628 -1.898 1.00 85.19 291 ILE A O 1
ATOM 2326 N N . GLN A 1 292 ? 11.253 -0.706 -1.897 1.00 85.62 292 GLN A N 1
ATOM 2327 C CA . GLN A 1 292 ? 10.170 0.098 -2.462 1.00 85.62 292 GLN A CA 1
ATOM 2328 C C . GLN A 1 292 ? 9.733 -0.428 -3.837 1.00 85.62 292 GLN A C 1
ATOM 2330 O O . GLN A 1 292 ? 8.543 -0.660 -4.046 1.00 85.62 292 GLN A O 1
ATOM 2335 N N . ASN A 1 293 ? 10.684 -0.707 -4.735 1.00 85.38 293 ASN A N 1
ATOM 2336 C CA . ASN A 1 293 ? 10.407 -1.268 -6.060 1.00 85.38 293 ASN A CA 1
ATOM 2337 C C . ASN A 1 293 ? 9.719 -2.630 -5.977 1.00 85.38 293 ASN A C 1
ATOM 2339 O O . ASN A 1 293 ? 8.776 -2.884 -6.721 1.00 85.38 293 ASN A O 1
ATOM 2343 N N . LYS A 1 294 ? 10.126 -3.479 -5.026 1.00 88.94 294 LYS A N 1
ATOM 2344 C CA . LYS A 1 294 ? 9.449 -4.753 -4.758 1.00 88.94 294 LYS A CA 1
ATOM 2345 C C . LYS A 1 294 ? 7.974 -4.544 -4.394 1.00 88.94 294 LYS A C 1
ATOM 2347 O O . LYS A 1 294 ? 7.114 -5.233 -4.939 1.00 88.94 294 LYS A O 1
ATOM 2352 N N . TYR A 1 295 ? 7.657 -3.609 -3.493 1.00 90.12 295 TYR A N 1
ATOM 2353 C CA . TYR A 1 295 ? 6.261 -3.309 -3.143 1.00 90.12 295 TYR A CA 1
ATOM 2354 C C . TYR A 1 295 ? 5.493 -2.671 -4.305 1.00 90.12 295 TYR A C 1
ATOM 2356 O O . TYR A 1 295 ? 4.319 -2.989 -4.487 1.00 90.12 295 TYR A O 1
ATOM 2364 N N . ALA A 1 296 ? 6.135 -1.829 -5.118 1.00 88.00 296 ALA A N 1
ATOM 2365 C CA . ALA A 1 296 ? 5.512 -1.211 -6.288 1.00 88.00 296 ALA A CA 1
ATOM 2366 C C . ALA A 1 296 ? 5.144 -2.266 -7.342 1.00 88.00 296 ALA A C 1
ATOM 2368 O O . ALA A 1 296 ? 4.001 -2.315 -7.796 1.00 88.00 296 ALA A O 1
ATOM 2369 N N . GLU A 1 297 ? 6.072 -3.176 -7.647 1.00 88.06 297 GLU A N 1
ATOM 2370 C CA . GLU A 1 297 ? 5.855 -4.290 -8.573 1.00 88.06 297 GLU A CA 1
ATOM 2371 C C . GLU A 1 297 ? 4.707 -5.195 -8.105 1.00 88.06 297 GLU A C 1
ATOM 2373 O O . GLU A 1 297 ? 3.808 -5.526 -8.879 1.00 88.06 297 GLU A O 1
ATOM 2378 N N . VAL A 1 298 ? 4.705 -5.579 -6.823 1.00 89.50 298 VAL A N 1
ATOM 2379 C CA . VAL A 1 298 ? 3.641 -6.418 -6.252 1.00 89.50 298 VAL A CA 1
ATOM 2380 C C . VAL A 1 298 ? 2.298 -5.697 -6.266 1.00 89.50 298 VAL A C 1
ATOM 2382 O O . VAL A 1 298 ? 1.283 -6.329 -6.547 1.00 89.50 298 VAL A O 1
ATOM 2385 N N . THR A 1 299 ? 2.287 -4.387 -6.013 1.00 89.88 299 THR A N 1
ATOM 2386 C CA . THR A 1 299 ? 1.068 -3.574 -6.085 1.00 89.88 299 THR A CA 1
ATOM 2387 C C . THR A 1 299 ? 0.485 -3.598 -7.485 1.00 89.88 299 THR A C 1
ATOM 2389 O O . THR A 1 299 ? -0.681 -3.947 -7.644 1.00 89.88 299 THR A O 1
ATOM 2392 N N . TRP A 1 300 ? 1.303 -3.317 -8.499 1.00 84.19 300 TRP A N 1
ATOM 2393 C CA . TRP A 1 300 ? 0.878 -3.360 -9.895 1.00 84.19 300 TRP A CA 1
ATOM 2394 C C . TRP A 1 300 ? 0.321 -4.734 -10.287 1.00 84.19 300 TRP A C 1
ATOM 2396 O O . TRP A 1 300 ? -0.801 -4.844 -10.778 1.00 84.19 300 TRP A O 1
ATOM 2406 N N . LYS A 1 301 ? 1.061 -5.807 -9.989 1.00 84.25 301 LYS A N 1
ATOM 2407 C CA . LYS A 1 301 ? 0.637 -7.179 -10.298 1.00 84.25 301 LYS A CA 1
ATOM 2408 C C . LYS A 1 301 ? -0.651 -7.580 -9.579 1.00 84.25 301 LYS A C 1
ATOM 2410 O O . LYS A 1 301 ? -1.475 -8.280 -10.163 1.00 84.25 301 LYS A O 1
ATOM 2415 N N . TYR A 1 302 ? -0.837 -7.144 -8.332 1.00 86.31 302 TYR A N 1
ATOM 2416 C CA . TYR A 1 302 ? -2.068 -7.387 -7.583 1.00 86.31 302 TYR A CA 1
ATOM 2417 C C . TYR A 1 302 ? -3.252 -6.607 -8.161 1.00 86.31 302 TYR A C 1
ATOM 2419 O O . TYR A 1 302 ? -4.344 -7.161 -8.257 1.00 86.31 302 TYR A O 1
ATOM 2427 N N . LEU A 1 303 ? -3.046 -5.354 -8.579 1.00 82.44 303 LEU A N 1
ATOM 2428 C CA . LEU A 1 303 ? -4.079 -4.559 -9.246 1.00 82.44 303 LEU A CA 1
ATOM 2429 C C . LEU A 1 303 ? -4.520 -5.212 -10.557 1.00 82.44 303 LEU A C 1
ATOM 2431 O O . LEU A 1 303 ? -5.723 -5.368 -10.756 1.00 82.44 303 LEU A O 1
ATOM 2435 N N . ASN A 1 304 ? -3.578 -5.672 -11.386 1.00 79.44 304 ASN A N 1
ATOM 2436 C CA . ASN A 1 304 ? -3.900 -6.437 -12.591 1.00 79.44 304 ASN A CA 1
ATOM 2437 C C . ASN A 1 304 ? -4.687 -7.696 -12.228 1.00 79.44 304 ASN A C 1
ATOM 2439 O O . ASN A 1 304 ? -5.858 -7.795 -12.561 1.00 79.44 304 ASN A O 1
ATOM 2443 N N . TYR A 1 305 ? -4.146 -8.578 -11.389 1.00 81.81 305 TYR A N 1
ATOM 2444 C CA . TYR A 1 305 ? -4.881 -9.768 -10.944 1.00 81.81 305 TYR A CA 1
ATOM 2445 C C . TYR A 1 305 ? -6.317 -9.464 -10.460 1.00 81.81 305 TYR A C 1
ATOM 2447 O O . TYR A 1 305 ? -7.254 -10.227 -10.697 1.00 81.81 305 TYR A O 1
ATOM 2455 N N . ARG A 1 306 ? -6.509 -8.335 -9.770 1.00 77.56 306 ARG A N 1
ATOM 2456 C CA . ARG A 1 306 ? -7.787 -7.967 -9.166 1.00 77.56 306 ARG A CA 1
ATOM 2457 C C . ARG A 1 306 ? -8.775 -7.301 -10.133 1.00 77.56 306 ARG A C 1
ATOM 2459 O O . ARG A 1 306 ? -9.988 -7.398 -9.878 1.00 77.56 306 ARG A O 1
ATOM 2466 N N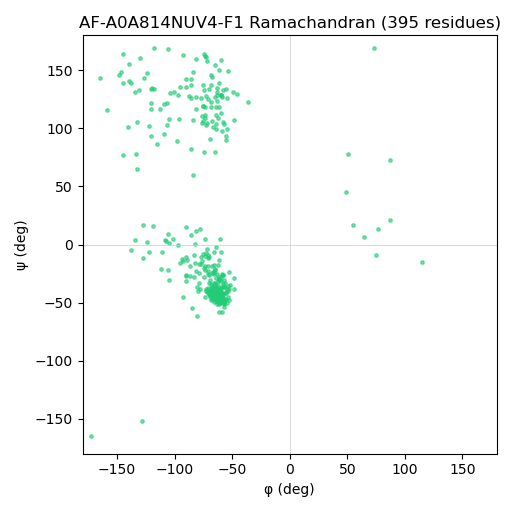 . TYR A 1 307 ? -8.291 -6.609 -11.165 1.00 74.31 307 TYR A N 1
ATOM 2467 C CA . TYR A 1 307 ? -9.081 -5.695 -12.004 1.00 74.31 307 TYR A CA 1
ATOM 2468 C C . TYR A 1 307 ? -8.819 -5.784 -13.518 1.00 74.31 307 TYR A C 1
ATOM 2470 O O . TYR A 1 307 ? -9.533 -5.122 -14.262 1.00 74.31 307 TYR A O 1
ATOM 2478 N N . GLU A 1 308 ? -7.862 -6.590 -13.979 1.00 63.16 308 GLU A N 1
ATOM 2479 C CA . GLU A 1 308 ? -7.395 -6.682 -15.376 1.00 63.16 308 GLU A CA 1
ATOM 2480 C C . GLU A 1 308 ? -8.541 -6.929 -16.367 1.00 63.16 308 GLU A C 1
ATOM 2482 O O . GLU A 1 308 ? -8.587 -6.294 -17.411 1.00 63.16 308 GLU A O 1
ATOM 2487 N N . ASP A 1 309 ? -9.569 -7.698 -16.006 1.00 59.22 309 ASP A N 1
ATOM 2488 C CA . ASP A 1 309 ? -10.726 -7.934 -16.886 1.00 59.22 309 ASP A CA 1
ATOM 2489 C C . ASP A 1 309 ? -11.751 -6.775 -16.952 1.00 59.22 309 ASP A C 1
ATOM 2491 O O . ASP A 1 309 ? -12.888 -6.989 -17.381 1.00 59.22 309 ASP A O 1
ATOM 2495 N N . LYS A 1 310 ? -11.431 -5.562 -16.470 1.00 58.97 310 LYS A N 1
ATOM 2496 C CA . LYS A 1 310 ? -12.453 -4.517 -16.235 1.00 58.97 310 LYS A CA 1
ATOM 2497 C C . LYS A 1 310 ? -12.216 -3.149 -16.855 1.00 58.97 310 LYS A C 1
ATOM 2499 O O . LYS A 1 310 ? -13.160 -2.359 -16.837 1.00 58.97 310 LYS A O 1
ATOM 2504 N N . CYS A 1 311 ? -11.034 -2.831 -17.375 1.00 62.47 311 CYS A N 1
ATOM 2505 C CA . CYS A 1 311 ? -10.817 -1.499 -17.936 1.00 62.47 311 CYS A CA 1
ATOM 2506 C C . CYS A 1 311 ? -9.831 -1.466 -19.098 1.00 62.47 311 CYS A C 1
ATOM 2508 O O . CYS A 1 311 ? -8.835 -2.186 -19.132 1.00 62.47 311 CYS A O 1
ATOM 2510 N N . ASP A 1 312 ? -10.121 -0.565 -20.031 1.00 81.75 312 ASP A N 1
ATOM 2511 C CA . ASP A 1 312 ? -9.160 -0.112 -21.022 1.00 81.75 312 ASP A CA 1
ATOM 2512 C C . ASP A 1 312 ? -8.007 0.601 -20.307 1.00 81.75 312 ASP A C 1
ATOM 2514 O O . ASP A 1 312 ? -8.218 1.413 -19.402 1.00 81.75 312 ASP A O 1
ATOM 2518 N N . ILE A 1 313 ? -6.779 0.274 -20.700 1.00 83.75 313 ILE A N 1
ATOM 2519 C CA . ILE A 1 313 ? -5.561 0.837 -20.124 1.00 83.75 313 ILE A CA 1
ATOM 2520 C C . ILE A 1 313 ? -5.090 1.982 -21.020 1.00 83.75 313 ILE A C 1
ATOM 2522 O O . ILE A 1 313 ? -4.930 1.823 -22.235 1.00 83.75 313 ILE A O 1
ATOM 2526 N N . PHE A 1 314 ? -4.842 3.129 -20.399 1.00 90.62 314 PHE A N 1
ATOM 2527 C CA . PHE A 1 314 ? -4.142 4.255 -21.001 1.00 90.62 314 PHE A CA 1
ATOM 2528 C C . PHE A 1 314 ? -2.740 4.336 -20.391 1.00 90.62 314 PHE A C 1
ATOM 2530 O O . PHE A 1 314 ? -2.600 4.417 -19.171 1.00 90.62 314 PHE A O 1
ATOM 2537 N N . VAL A 1 315 ? -1.709 4.260 -21.234 1.00 89.00 315 VAL A N 1
ATOM 2538 C CA . VAL A 1 315 ? -0.304 4.345 -20.817 1.00 89.00 315 VAL A CA 1
ATOM 2539 C C . VAL A 1 315 ? 0.233 5.714 -21.204 1.00 89.00 315 VAL A C 1
ATOM 2541 O O . VAL A 1 315 ? 0.471 5.955 -22.382 1.00 89.00 315 VAL A O 1
ATOM 2544 N N . SER A 1 316 ? 0.450 6.583 -20.222 1.00 91.75 316 SER A N 1
ATOM 2545 C CA . SER A 1 316 ? 1.115 7.862 -20.458 1.00 91.75 316 SER A CA 1
ATOM 2546 C C . SER A 1 316 ? 2.541 7.834 -19.959 1.00 91.75 316 SER A C 1
ATOM 2548 O O . SER A 1 316 ? 2.793 7.386 -18.836 1.00 91.75 316 SER A O 1
ATOM 2550 N N . PHE A 1 317 ? 3.473 8.253 -20.812 1.00 88.56 317 PHE A N 1
ATOM 2551 C CA . PHE A 1 317 ? 4.889 8.211 -20.501 1.00 88.56 317 PHE A CA 1
ATOM 2552 C C . PHE A 1 317 ? 5.516 9.596 -20.600 1.00 88.56 317 PHE A C 1
ATOM 2554 O O . PHE A 1 317 ? 5.823 10.103 -21.679 1.00 88.56 317 PHE A O 1
ATOM 2561 N N . ASP A 1 318 ? 5.713 10.174 -19.422 1.00 93.62 318 ASP A N 1
ATOM 2562 C CA . ASP A 1 318 ? 6.439 11.417 -19.235 1.00 93.62 318 ASP A CA 1
ATOM 2563 C C . ASP A 1 318 ? 7.940 11.175 -19.410 1.00 93.62 318 ASP A C 1
ATOM 2565 O O . ASP A 1 318 ? 8.582 10.492 -18.597 1.00 93.62 318 ASP A O 1
ATOM 2569 N N . ILE A 1 319 ? 8.494 11.675 -20.518 1.00 93.75 319 ILE A N 1
ATOM 2570 C CA . ILE A 1 319 ? 9.874 11.371 -20.901 1.00 93.75 319 ILE A CA 1
ATOM 2571 C C . ILE A 1 319 ? 10.898 12.142 -20.056 1.00 93.75 319 ILE A C 1
ATOM 2573 O O . ILE A 1 319 ? 12.078 11.787 -20.089 1.00 93.75 319 ILE A O 1
ATOM 2577 N N . ASP A 1 320 ? 10.458 13.086 -19.214 1.00 92.75 320 ASP A N 1
ATOM 2578 C CA . ASP A 1 320 ? 11.279 13.726 -18.173 1.00 92.75 320 ASP A CA 1
ATOM 2579 C C . ASP A 1 320 ? 11.841 12.689 -17.195 1.00 92.75 320 ASP A C 1
ATOM 2581 O O . ASP A 1 320 ? 12.904 12.879 -16.604 1.00 92.75 320 ASP A O 1
ATOM 2585 N N . SER A 1 321 ? 11.160 11.545 -17.059 1.00 90.94 321 SER A N 1
ATOM 2586 C CA . SER A 1 321 ? 11.592 10.422 -16.227 1.00 90.94 321 SER A CA 1
ATOM 2587 C C . SER A 1 321 ? 12.808 9.658 -16.771 1.00 90.94 321 SER A C 1
ATOM 2589 O O . SER A 1 321 ? 13.377 8.831 -16.051 1.00 90.94 321 SER A O 1
ATOM 2591 N N . ILE A 1 322 ? 13.224 9.899 -18.018 1.00 93.12 322 ILE A N 1
ATOM 2592 C CA . ILE A 1 322 ? 14.396 9.267 -18.633 1.00 93.12 322 ILE A CA 1
ATOM 2593 C C . ILE A 1 322 ? 15.649 10.070 -18.278 1.00 93.12 322 ILE A C 1
ATOM 2595 O O . ILE A 1 322 ? 15.639 11.297 -18.242 1.00 93.12 322 ILE A O 1
ATOM 2599 N N . ILE A 1 323 ? 16.766 9.378 -18.038 1.00 92.31 323 ILE A N 1
ATOM 2600 C CA . ILE A 1 323 ? 18.036 10.030 -17.703 1.00 92.31 323 ILE A CA 1
ATOM 2601 C C . ILE A 1 323 ? 18.392 11.058 -18.787 1.00 92.31 323 ILE A C 1
ATOM 2603 O O . ILE A 1 323 ? 18.521 10.734 -19.970 1.00 92.31 323 ILE A O 1
ATOM 2607 N N . SER A 1 324 ? 18.639 12.288 -18.347 1.00 93.00 324 SER A N 1
ATOM 2608 C CA . SER A 1 324 ? 18.996 13.457 -19.163 1.00 93.00 324 SER A CA 1
ATOM 2609 C C . SER A 1 324 ? 20.182 13.258 -20.112 1.00 93.00 324 SER A C 1
ATOM 2611 O O . SER A 1 324 ? 20.275 13.928 -21.137 1.00 93.00 324 SER A O 1
ATOM 2613 N N . SER A 1 325 ? 21.081 12.309 -19.830 1.00 92.75 325 SER A N 1
ATOM 2614 C CA . SER A 1 325 ? 22.151 11.919 -20.759 1.00 92.75 325 SER A CA 1
ATOM 2615 C C . SER A 1 325 ? 21.613 11.352 -22.080 1.00 92.75 325 SER A C 1
ATOM 2617 O O . SER A 1 325 ? 22.255 11.504 -23.122 1.00 92.75 325 SER A O 1
ATOM 2619 N N . SER A 1 326 ? 20.435 10.724 -22.033 1.00 91.25 326 SER A N 1
ATOM 2620 C CA . SER A 1 326 ? 19.741 10.096 -23.162 1.00 91.25 326 SER A CA 1
ATOM 2621 C C . SER A 1 326 ? 18.551 10.919 -23.667 1.00 91.25 326 SER A C 1
ATOM 2623 O O . SER A 1 326 ? 18.255 10.866 -24.857 1.00 91.25 326 SER A O 1
ATOM 2625 N N . CYS A 1 327 ? 17.893 11.676 -22.783 1.00 94.38 327 CYS A N 1
ATOM 2626 C CA . CYS A 1 327 ? 16.659 12.419 -23.063 1.00 94.38 327 CYS A CA 1
ATOM 2627 C C . CYS A 1 327 ? 16.729 13.874 -22.543 1.00 94.38 327 CYS A C 1
ATOM 2629 O O . CYS A 1 327 ? 16.035 14.220 -21.592 1.00 94.38 327 CYS A O 1
ATOM 2631 N N . PRO A 1 328 ? 17.621 14.729 -23.078 1.00 94.19 328 PRO A N 1
ATOM 2632 C CA . PRO A 1 328 ? 17.788 16.108 -22.596 1.00 94.19 328 PRO A CA 1
ATOM 2633 C C . PRO A 1 328 ? 16.718 17.101 -23.088 1.00 94.19 328 PRO A C 1
ATOM 2635 O O . PRO A 1 328 ? 16.621 18.197 -22.545 1.00 94.19 328 PRO A O 1
ATOM 2638 N N . GLY A 1 329 ? 15.967 16.762 -24.136 1.00 95.12 329 GLY A N 1
ATOM 2639 C CA . GLY A 1 329 ? 15.028 17.625 -24.860 1.00 95.12 329 GLY A CA 1
ATOM 2640 C C . GLY A 1 329 ? 13.665 17.694 -24.200 1.00 95.12 329 GLY A C 1
ATOM 2641 O O . GLY A 1 329 ? 12.664 17.291 -24.789 1.00 95.12 329 GLY A O 1
ATOM 2642 N N . VAL A 1 330 ? 13.664 18.162 -22.961 1.00 92.88 330 VAL A N 1
ATOM 2643 C CA . VAL A 1 330 ? 12.524 18.151 -22.050 1.00 92.88 330 VAL A CA 1
ATOM 2644 C C . VAL A 1 330 ? 12.509 19.393 -21.168 1.00 92.88 330 VAL A C 1
ATOM 2646 O O . VAL A 1 330 ? 13.521 20.086 -21.040 1.00 92.88 330 VAL A O 1
ATOM 2649 N N . SER A 1 331 ? 11.364 19.669 -20.545 1.00 86.44 331 SER A N 1
ATOM 2650 C CA . SER A 1 331 ? 11.180 20.812 -19.646 1.00 86.44 331 SER A CA 1
ATOM 2651 C C . SER A 1 331 ? 11.952 20.651 -18.328 1.00 86.44 331 SER A C 1
ATOM 2653 O O . SER A 1 331 ? 12.554 21.620 -17.856 1.00 86.44 331 SER A O 1
ATOM 2655 N N . ALA A 1 332 ? 11.975 19.445 -17.742 1.00 87.25 332 ALA A N 1
ATOM 2656 C CA . ALA A 1 332 ? 12.654 19.163 -16.476 1.00 87.25 332 ALA A CA 1
ATOM 2657 C C . ALA A 1 332 ? 13.507 17.872 -16.543 1.00 87.25 332 ALA A C 1
ATOM 2659 O O . ALA A 1 332 ? 13.130 16.834 -15.998 1.00 87.25 332 ALA A O 1
ATOM 2660 N N . PRO A 1 333 ? 14.706 17.918 -17.159 1.00 84.88 333 PRO A N 1
ATOM 2661 C CA . PRO A 1 333 ? 15.533 16.730 -17.375 1.00 84.88 333 PRO A CA 1
ATOM 2662 C C . PRO A 1 333 ? 15.996 16.075 -16.065 1.00 84.88 333 PRO A C 1
ATOM 2664 O O . PRO A 1 333 ? 16.689 16.693 -15.251 1.00 84.88 333 PRO A O 1
ATOM 2667 N N . ALA A 1 334 ? 15.688 14.788 -15.884 1.00 80.88 334 ALA A N 1
ATOM 2668 C CA . ALA A 1 334 ? 16.089 14.049 -14.694 1.00 80.88 334 ALA A CA 1
ATOM 2669 C C . ALA A 1 334 ? 17.587 13.694 -14.689 1.00 80.88 334 ALA A C 1
ATOM 2671 O O . ALA A 1 334 ? 18.153 13.150 -15.645 1.00 80.88 334 ALA A O 1
ATOM 2672 N N . THR A 1 335 ? 18.258 13.945 -13.564 1.00 78.12 335 THR A N 1
ATOM 2673 C CA . THR A 1 335 ? 19.651 13.514 -13.334 1.00 78.12 335 THR A CA 1
ATOM 2674 C C . THR A 1 335 ? 19.757 12.014 -13.063 1.00 78.12 335 THR A C 1
ATOM 2676 O O . THR A 1 335 ? 20.773 11.397 -13.378 1.00 78.12 335 THR A O 1
ATOM 2679 N N . VAL A 1 336 ? 18.700 11.419 -12.513 1.00 78.88 336 VAL A N 1
ATOM 2680 C CA . VAL A 1 336 ? 18.553 9.983 -12.269 1.00 78.88 336 VAL A CA 1
ATOM 2681 C C . VAL A 1 336 ? 17.161 9.582 -12.736 1.00 78.88 336 VAL A C 1
ATOM 2683 O O . VAL A 1 336 ? 16.188 10.233 -12.371 1.00 78.88 336 VAL A O 1
ATOM 2686 N N . GLY A 1 337 ? 17.062 8.519 -13.525 1.00 84.38 337 GLY A N 1
ATOM 2687 C CA . GLY A 1 337 ? 15.816 8.128 -14.171 1.00 84.38 337 GLY A CA 1
ATOM 2688 C C . GLY A 1 337 ? 15.926 6.781 -14.875 1.00 84.38 337 GLY A C 1
ATOM 2689 O O . GLY A 1 337 ? 16.881 6.032 -14.652 1.00 84.38 337 GLY A O 1
ATOM 2690 N N . LEU A 1 338 ? 14.958 6.489 -15.739 1.00 89.00 338 LEU A N 1
ATOM 2691 C CA . LEU A 1 338 ? 14.970 5.315 -16.608 1.00 89.00 338 LEU A CA 1
ATOM 2692 C C . LEU A 1 338 ? 16.083 5.420 -17.652 1.00 89.00 338 LEU A C 1
ATOM 2694 O O . LEU A 1 338 ? 16.365 6.497 -18.182 1.00 89.00 338 LEU A O 1
ATOM 2698 N N . SER A 1 339 ? 16.698 4.290 -17.991 1.00 94.12 339 SER A N 1
ATOM 2699 C CA . SER A 1 339 ? 17.536 4.224 -19.186 1.00 94.12 339 SER A CA 1
ATOM 2700 C C . SER A 1 339 ? 16.673 4.258 -20.454 1.00 94.12 339 SER A C 1
ATOM 2702 O O . SER A 1 339 ? 15.499 3.882 -20.446 1.00 94.12 339 SER A O 1
ATOM 2704 N N . ALA A 1 340 ? 17.272 4.663 -21.576 1.00 92.38 340 ALA A N 1
ATOM 2705 C CA . ALA A 1 340 ? 16.622 4.607 -22.886 1.00 92.38 340 ALA A CA 1
ATOM 2706 C C . ALA A 1 340 ? 16.128 3.191 -23.248 1.00 92.38 340 ALA A C 1
ATOM 2708 O O . ALA A 1 340 ? 15.066 3.036 -23.845 1.00 92.38 340 ALA A O 1
ATOM 2709 N N . GLU A 1 341 ? 16.880 2.159 -22.859 1.00 93.06 341 GLU A N 1
ATOM 2710 C CA . GLU A 1 341 ? 16.514 0.755 -23.072 1.00 93.06 341 GLU A CA 1
ATOM 2711 C C . GLU A 1 341 ? 15.269 0.376 -22.265 1.00 93.06 341 GLU A C 1
ATOM 2713 O O . GLU A 1 341 ? 14.314 -0.152 -22.826 1.00 93.06 341 GLU A O 1
ATOM 2718 N N . GLN A 1 342 ? 15.222 0.747 -20.981 1.00 91.31 342 GLN A N 1
ATOM 2719 C CA . GLN A 1 342 ? 14.057 0.503 -20.127 1.00 91.31 342 GLN A CA 1
ATOM 2720 C C . GLN A 1 342 ? 12.801 1.189 -20.670 1.00 91.31 342 GLN A C 1
ATOM 2722 O O . GLN A 1 342 ? 11.729 0.591 -20.674 1.00 91.31 342 GLN A O 1
ATOM 2727 N N . ALA A 1 343 ? 12.931 2.422 -21.166 1.00 93.94 343 ALA A N 1
ATOM 2728 C CA . ALA A 1 343 ? 11.840 3.137 -21.821 1.00 93.94 343 ALA A CA 1
ATOM 2729 C C . ALA A 1 343 ? 11.306 2.383 -23.056 1.00 93.94 343 ALA A C 1
ATOM 2731 O O . ALA A 1 343 ? 10.094 2.245 -23.232 1.00 93.94 343 ALA A O 1
ATOM 2732 N N . CYS A 1 344 ? 12.202 1.842 -23.885 1.00 96.56 344 CYS A N 1
ATOM 2733 C CA . CYS A 1 344 ? 11.832 1.041 -25.052 1.00 96.56 344 CYS A CA 1
ATOM 2734 C C . CYS A 1 344 ? 11.176 -0.295 -24.659 1.00 96.56 344 CYS A C 1
ATOM 2736 O O . CYS A 1 344 ? 10.190 -0.701 -25.273 1.00 96.56 344 CYS A O 1
ATOM 2738 N N . ASP A 1 345 ? 11.673 -0.963 -23.618 1.00 93.19 345 ASP A N 1
ATOM 2739 C CA . ASP A 1 345 ? 11.095 -2.210 -23.108 1.00 93.19 345 ASP A CA 1
ATOM 2740 C C . ASP A 1 345 ? 9.686 -2.001 -22.549 1.00 93.19 345 ASP A C 1
ATOM 2742 O O . ASP A 1 345 ? 8.775 -2.769 -22.864 1.00 93.19 345 ASP A O 1
ATOM 2746 N N . ILE A 1 346 ? 9.478 -0.937 -21.766 1.00 91.50 346 ILE A N 1
ATOM 2747 C CA . ILE A 1 346 ? 8.156 -0.563 -21.243 1.00 91.50 346 ILE A CA 1
ATOM 2748 C C . ILE A 1 346 ? 7.168 -0.386 -22.397 1.00 91.50 346 ILE A C 1
ATOM 2750 O O . ILE A 1 346 ? 6.080 -0.964 -22.368 1.00 91.50 346 ILE A O 1
ATOM 2754 N N . ALA A 1 347 ? 7.563 0.348 -23.439 1.00 96.38 347 ALA A N 1
ATOM 2755 C CA . ALA A 1 347 ? 6.740 0.546 -24.624 1.00 96.38 347 ALA A CA 1
ATOM 2756 C C . ALA A 1 347 ? 6.422 -0.779 -25.330 1.00 96.38 347 ALA A C 1
ATOM 2758 O O . ALA A 1 347 ? 5.267 -1.050 -25.658 1.00 96.38 347 ALA A O 1
ATOM 2759 N N . PHE A 1 348 ? 7.417 -1.650 -25.501 1.00 96.06 348 PHE A N 1
ATOM 2760 C CA . PHE A 1 348 ? 7.224 -2.972 -26.092 1.00 96.06 348 PHE A CA 1
ATOM 2761 C C . PHE A 1 348 ? 6.230 -3.835 -25.303 1.00 96.06 348 PHE A C 1
ATOM 2763 O O . PHE A 1 348 ? 5.321 -4.420 -25.897 1.00 96.06 348 PHE A O 1
ATOM 2770 N N . TYR A 1 349 ? 6.343 -3.893 -23.974 1.00 93.31 349 TYR A N 1
ATOM 2771 C CA . TYR A 1 349 ? 5.400 -4.644 -23.142 1.00 93.31 349 TYR A CA 1
ATOM 2772 C C . TYR A 1 349 ? 4.000 -4.024 -23.138 1.00 93.31 349 TYR A C 1
ATOM 2774 O O . TYR A 1 349 ? 3.015 -4.759 -23.218 1.00 93.31 349 TYR A O 1
ATOM 2782 N N . ALA A 1 350 ? 3.892 -2.692 -23.131 1.00 91.88 350 ALA A N 1
ATOM 2783 C CA . ALA A 1 350 ? 2.610 -2.006 -23.280 1.00 91.88 350 ALA A CA 1
ATOM 2784 C C . ALA A 1 350 ? 1.927 -2.384 -24.607 1.00 91.88 350 ALA A C 1
ATOM 2786 O O . ALA A 1 350 ? 0.735 -2.692 -24.631 1.00 91.88 350 ALA A O 1
ATOM 2787 N N . GLY A 1 351 ? 2.694 -2.459 -25.699 1.00 94.62 351 GLY A N 1
ATOM 2788 C CA . GLY A 1 351 ? 2.199 -2.889 -27.005 1.00 94.62 351 GLY A CA 1
ATOM 2789 C C . GLY A 1 351 ? 1.662 -4.322 -27.021 1.00 94.62 351 GLY A C 1
ATOM 2790 O O . GLY A 1 351 ? 0.739 -4.620 -27.779 1.00 94.62 351 GLY A O 1
ATOM 2791 N N . GLN A 1 352 ? 2.185 -5.214 -26.173 1.00 93.50 352 GLN A N 1
ATOM 2792 C CA . GLN A 1 352 ? 1.745 -6.612 -26.138 1.00 93.50 352 GLN A CA 1
ATOM 2793 C C . GLN A 1 352 ? 0.338 -6.806 -25.554 1.00 93.50 352 GLN A C 1
ATOM 2795 O O . GLN A 1 352 ? -0.337 -7.777 -25.896 1.00 93.50 352 GLN A O 1
ATOM 2800 N N . SER A 1 353 ? -0.140 -5.902 -24.699 1.00 88.75 353 SER A N 1
ATOM 2801 C CA . SER A 1 353 ? -1.458 -6.047 -24.073 1.00 88.75 353 SER A CA 1
ATOM 2802 C C . SER A 1 353 ? -2.570 -5.487 -24.963 1.00 88.75 353 SER A C 1
ATOM 2804 O O . SER A 1 353 ? -2.537 -4.327 -25.366 1.00 88.75 353 SER A O 1
ATOM 2806 N N . PHE A 1 354 ? -3.604 -6.275 -25.276 1.00 87.44 354 PHE A N 1
ATOM 2807 C CA . PHE A 1 354 ? -4.797 -5.800 -26.010 1.00 87.44 354 PHE A CA 1
ATOM 2808 C C . PHE A 1 354 ? -5.699 -4.852 -25.201 1.00 87.44 354 PHE A C 1
ATOM 2810 O O . PHE A 1 354 ? -6.597 -4.220 -25.771 1.00 87.44 354 PHE A O 1
ATOM 2817 N N . GLN A 1 355 ? -5.452 -4.728 -23.897 1.00 88.25 355 GLN A N 1
ATOM 2818 C CA . GLN A 1 355 ? -6.147 -3.780 -23.028 1.00 88.25 355 GLN A CA 1
ATOM 2819 C C . GLN A 1 355 ? -5.595 -2.361 -23.167 1.00 88.25 355 GLN A C 1
ATOM 2821 O O . GLN A 1 355 ? -6.332 -1.412 -22.930 1.00 88.25 355 GLN A O 1
ATOM 2826 N N . VAL A 1 356 ? -4.337 -2.190 -23.597 1.00 92.62 356 VAL A N 1
ATOM 2827 C CA . VAL A 1 356 ? -3.770 -0.858 -23.857 1.00 92.62 356 VAL A CA 1
ATOM 2828 C C . VAL A 1 356 ? -4.404 -0.275 -25.118 1.00 92.62 356 VAL A C 1
ATOM 2830 O O . VAL A 1 356 ? -4.086 -0.699 -26.233 1.00 92.62 356 VAL A O 1
ATOM 2833 N N . LYS A 1 357 ? -5.327 0.677 -24.936 1.00 90.00 357 LYS A N 1
ATOM 2834 C CA . LYS A 1 357 ? -6.047 1.347 -26.034 1.00 90.00 357 LYS A CA 1
ATOM 2835 C C . LYS A 1 357 ? -5.348 2.598 -26.527 1.00 90.00 357 LYS A C 1
ATOM 2837 O O . LYS A 1 357 ? -5.523 2.965 -27.684 1.00 90.00 357 LYS A O 1
ATOM 2842 N N . LEU A 1 358 ? -4.561 3.229 -25.663 1.00 91.00 358 LEU A N 1
ATOM 2843 C CA . LEU A 1 358 ? -3.841 4.446 -25.991 1.00 91.00 358 LEU A CA 1
ATOM 2844 C C . LEU A 1 358 ? -2.489 4.454 -25.273 1.00 91.00 358 LEU A C 1
ATOM 2846 O O . LEU A 1 358 ? -2.397 4.046 -24.113 1.00 91.00 358 LEU A O 1
ATOM 2850 N N . MET A 1 359 ? -1.457 4.895 -25.990 1.00 93.75 359 MET A N 1
ATOM 2851 C CA . MET A 1 359 ? -0.155 5.228 -25.429 1.00 93.75 359 MET A CA 1
ATOM 2852 C C . MET A 1 359 ? 0.270 6.601 -25.944 1.00 93.75 359 MET A C 1
ATOM 2854 O O . MET A 1 359 ? 0.181 6.839 -27.150 1.00 93.75 359 MET A O 1
ATOM 2858 N N . ASP A 1 360 ? 0.736 7.474 -25.057 1.00 94.94 360 ASP A N 1
ATOM 2859 C CA . ASP A 1 360 ? 1.315 8.765 -25.423 1.00 94.94 360 ASP A CA 1
ATOM 2860 C C . ASP A 1 360 ? 2.677 9.006 -24.755 1.00 94.94 360 ASP A C 1
ATOM 2862 O O . ASP A 1 360 ? 3.067 8.336 -23.796 1.00 94.94 360 ASP A O 1
ATOM 2866 N N . LEU A 1 361 ? 3.422 9.939 -25.347 1.00 94.12 361 LEU A N 1
ATOM 2867 C CA . LEU A 1 361 ? 4.726 10.411 -24.894 1.00 94.12 361 LEU A CA 1
ATOM 2868 C C . LEU A 1 361 ? 4.587 11.915 -24.641 1.00 94.12 361 LEU A C 1
ATOM 2870 O O . LEU A 1 361 ? 4.285 12.652 -25.583 1.00 94.12 361 LEU A O 1
ATOM 2874 N N . SER A 1 362 ? 4.767 12.359 -23.399 1.00 93.62 362 SER A N 1
ATOM 2875 C CA . SER A 1 362 ? 4.615 13.768 -23.007 1.00 93.62 362 SER A CA 1
ATOM 2876 C C . SER A 1 362 ? 5.965 14.449 -22.768 1.00 93.62 362 SER A C 1
ATOM 2878 O O . SER A 1 362 ? 6.998 13.786 -22.744 1.00 93.62 362 SER A O 1
ATOM 2880 N N . GLU A 1 363 ? 5.948 15.780 -22.640 1.00 94.06 363 GLU A N 1
ATOM 2881 C CA . GLU A 1 363 ? 7.100 16.649 -22.315 1.00 94.06 363 GLU A CA 1
ATOM 2882 C C . GLU A 1 363 ? 8.254 16.716 -23.333 1.00 94.06 363 GLU A C 1
ATOM 2884 O O . GLU A 1 363 ? 9.248 17.410 -23.109 1.00 94.06 363 GLU A O 1
ATOM 2889 N N . TYR A 1 364 ? 8.117 16.105 -24.516 1.00 95.12 364 TYR A N 1
ATOM 2890 C CA . TYR A 1 364 ? 9.086 16.330 -25.590 1.00 95.12 364 TYR A CA 1
ATOM 2891 C C . TYR A 1 364 ? 9.123 17.801 -26.013 1.00 95.12 364 TYR A C 1
ATOM 2893 O O . TYR A 1 364 ? 8.150 18.344 -26.543 1.00 95.12 364 TYR A O 1
ATOM 2901 N N . ASN A 1 365 ? 10.287 18.422 -25.840 1.00 95.12 365 ASN A N 1
ATOM 2902 C CA . ASN A 1 365 ? 10.536 19.803 -26.205 1.00 95.12 365 ASN A CA 1
ATOM 2903 C C . ASN A 1 365 ? 11.687 19.903 -27.226 1.00 95.12 365 ASN A C 1
ATOM 2905 O O . ASN A 1 365 ? 12.858 20.017 -26.841 1.00 95.12 365 ASN A O 1
ATOM 2909 N N . PRO A 1 366 ? 11.381 19.929 -28.539 1.00 93.56 366 PRO A N 1
ATOM 2910 C CA . PRO A 1 366 ? 12.401 20.031 -29.583 1.00 93.56 366 PRO A CA 1
ATOM 2911 C C . PRO A 1 366 ? 13.170 21.358 -29.545 1.00 93.56 366 PRO A C 1
ATOM 2913 O O . PRO A 1 366 ? 14.291 21.427 -30.041 1.00 93.56 366 PRO A O 1
ATOM 2916 N N . SER A 1 367 ? 12.610 22.401 -28.919 1.00 94.44 367 SER A N 1
ATOM 2917 C CA . SER A 1 367 ? 13.295 23.692 -28.771 1.00 94.44 367 SER A CA 1
ATOM 2918 C C . SER A 1 367 ? 14.456 23.625 -27.773 1.00 94.44 367 SER A C 1
ATOM 2920 O O . SER A 1 367 ? 15.357 24.457 -27.838 1.00 94.44 367 SER A O 1
ATOM 2922 N N . VAL A 1 368 ? 14.432 22.658 -26.846 1.00 92.25 368 VAL A N 1
ATOM 2923 C CA . VAL A 1 368 ? 15.527 22.400 -25.898 1.00 92.25 368 VAL A CA 1
ATOM 2924 C C . VAL A 1 368 ? 16.568 21.490 -26.544 1.00 92.25 368 VAL A C 1
ATOM 2926 O O . VAL A 1 368 ? 17.747 21.836 -26.597 1.00 92.25 368 VAL A O 1
ATOM 2929 N N . GLU A 1 369 ? 16.142 20.330 -27.050 1.00 95.06 369 GLU A N 1
ATOM 2930 C CA . GLU A 1 369 ? 17.007 19.414 -27.794 1.00 95.06 369 GLU A CA 1
ATOM 2931 C C . GLU A 1 369 ? 16.172 18.483 -28.679 1.00 95.06 369 GLU A C 1
ATOM 2933 O O . GLU A 1 369 ? 15.391 17.667 -28.194 1.00 95.06 369 GLU A O 1
ATOM 2938 N N . GLU A 1 370 ? 16.336 18.585 -29.996 1.00 92.88 370 GLU A N 1
ATOM 2939 C CA . GLU A 1 370 ? 15.506 17.822 -30.931 1.00 92.88 370 GLU A CA 1
ATOM 2940 C C . GLU A 1 370 ? 16.085 16.452 -31.306 1.00 92.88 370 GLU A C 1
ATOM 2942 O O . GLU A 1 370 ? 15.325 15.518 -31.553 1.00 92.88 370 GLU A O 1
ATOM 2947 N N . TYR A 1 371 ? 17.412 16.303 -31.344 1.00 94.12 371 TYR A N 1
ATOM 2948 C CA . TYR A 1 371 ? 18.052 15.183 -32.036 1.00 94.12 371 TYR A CA 1
ATOM 2949 C C . TYR A 1 371 ? 18.074 13.883 -31.223 1.00 94.12 371 TYR A C 1
ATOM 2951 O O . TYR A 1 371 ? 17.506 12.874 -31.647 1.00 94.12 371 TYR A O 1
ATOM 2959 N N . ARG A 1 372 ? 18.735 13.865 -30.060 1.00 94.50 372 ARG A N 1
ATOM 2960 C CA . ARG A 1 372 ? 18.840 12.660 -29.217 1.00 94.50 372 ARG A CA 1
ATOM 2961 C C . ARG A 1 372 ? 17.477 12.276 -28.673 1.00 94.50 372 ARG A C 1
ATOM 2963 O O . ARG A 1 372 ? 17.081 11.115 -28.767 1.00 94.50 372 ARG A O 1
ATOM 2970 N N . THR A 1 373 ? 16.756 13.269 -28.176 1.00 95.88 373 THR A N 1
ATOM 2971 C CA . THR A 1 373 ? 15.437 13.086 -27.579 1.00 95.88 373 THR A CA 1
ATOM 2972 C C . THR A 1 373 ? 14.415 12.677 -28.627 1.00 95.88 373 THR A C 1
ATOM 2974 O O . THR A 1 373 ? 13.734 11.672 -28.445 1.00 95.88 373 THR A O 1
ATOM 2977 N N . GLY A 1 374 ? 14.374 13.353 -29.780 1.00 96.00 374 GLY A N 1
ATOM 2978 C CA . GLY A 1 374 ? 13.467 12.984 -30.872 1.00 96.00 374 GLY A CA 1
ATOM 2979 C C . GLY A 1 374 ? 13.737 11.579 -31.416 1.00 96.00 374 GLY A C 1
ATOM 2980 O O . GLY A 1 374 ? 12.802 10.812 -31.674 1.00 96.00 374 GLY A O 1
ATOM 2981 N N . LYS A 1 375 ? 15.013 11.179 -31.515 1.00 96.88 375 LYS A N 1
ATOM 2982 C CA . LYS A 1 375 ? 15.384 9.807 -31.890 1.00 96.88 375 LYS A CA 1
ATOM 2983 C C . LYS A 1 375 ? 14.898 8.787 -30.861 1.00 96.88 375 LYS A C 1
ATOM 2985 O O . LYS A 1 375 ? 14.384 7.739 -31.249 1.00 96.88 375 LYS A O 1
ATOM 2990 N N . LEU A 1 376 ? 15.038 9.082 -29.571 1.00 96.25 376 LEU A N 1
ATOM 2991 C CA . LEU A 1 376 ? 14.576 8.201 -28.504 1.00 96.25 376 LEU A CA 1
ATOM 2992 C C . LEU A 1 376 ? 13.046 8.083 -28.475 1.00 96.25 376 LEU A C 1
ATOM 2994 O O . LEU A 1 376 ? 12.538 6.969 -28.449 1.00 96.25 376 LEU A O 1
ATOM 2998 N N . VAL A 1 377 ? 12.317 9.196 -28.572 1.00 96.50 377 VAL A N 1
ATOM 2999 C CA . VAL A 1 377 ? 10.845 9.226 -28.684 1.00 96.50 377 VAL A CA 1
ATOM 3000 C C . VAL A 1 377 ? 10.374 8.336 -29.840 1.00 96.50 377 VAL A C 1
ATOM 3002 O O . VAL A 1 377 ? 9.488 7.497 -29.672 1.00 96.50 377 VAL A O 1
ATOM 3005 N N . THR A 1 378 ? 11.034 8.441 -30.997 1.00 96.75 378 THR A N 1
ATOM 3006 C CA . THR A 1 378 ? 10.740 7.599 -32.168 1.00 96.75 378 THR A CA 1
ATOM 3007 C C . THR A 1 378 ? 11.007 6.115 -31.896 1.00 96.75 378 THR A C 1
ATOM 3009 O O . THR A 1 378 ? 10.207 5.263 -32.280 1.00 96.75 378 THR A O 1
ATOM 3012 N N . LEU A 1 379 ? 12.113 5.785 -31.219 1.00 97.62 379 LEU A N 1
ATOM 3013 C CA . LEU A 1 379 ? 12.448 4.406 -30.850 1.00 97.62 379 LEU A CA 1
ATOM 3014 C C . LEU A 1 379 ? 11.441 3.812 -29.860 1.00 97.62 379 LEU A C 1
ATOM 3016 O O . LEU A 1 379 ? 10.997 2.684 -30.055 1.00 97.62 379 LEU A O 1
ATOM 3020 N N . ILE A 1 380 ? 11.033 4.574 -28.846 1.00 97.38 380 ILE A N 1
ATOM 3021 C CA . ILE A 1 380 ? 10.026 4.152 -27.867 1.00 97.38 380 ILE A CA 1
ATOM 3022 C C . ILE A 1 380 ? 8.711 3.822 -28.588 1.00 97.38 380 ILE A C 1
ATOM 3024 O O . ILE A 1 380 ? 8.159 2.734 -28.414 1.00 97.38 380 ILE A O 1
ATOM 3028 N N . PHE A 1 381 ? 8.251 4.708 -29.475 1.00 96.62 381 PHE A N 1
ATOM 3029 C CA . PHE A 1 381 ? 7.056 4.465 -30.285 1.00 96.62 381 PHE A CA 1
ATOM 3030 C C . PHE A 1 381 ? 7.193 3.223 -31.182 1.00 96.62 381 PHE A C 1
ATOM 3032 O O . PHE A 1 381 ? 6.288 2.388 -31.252 1.00 96.62 381 PHE A O 1
ATOM 3039 N N . TYR A 1 382 ? 8.345 3.052 -31.832 1.00 97.88 382 TYR A N 1
ATOM 3040 C CA . TYR A 1 382 ? 8.626 1.876 -32.653 1.00 97.88 382 TYR A CA 1
ATOM 3041 C C . TYR A 1 382 ? 8.559 0.572 -31.843 1.00 97.88 382 TYR A C 1
ATOM 3043 O O . TYR A 1 382 ? 7.949 -0.403 -32.286 1.00 97.88 382 TYR A O 1
ATOM 3051 N N . HIS A 1 383 ? 9.114 0.556 -30.629 1.00 97.81 383 HIS A N 1
ATOM 3052 C CA . HIS A 1 383 ? 9.054 -0.604 -29.741 1.00 97.81 383 HIS A CA 1
ATOM 3053 C C . HIS A 1 383 ? 7.621 -0.947 -29.316 1.00 97.81 383 HIS A C 1
ATOM 3055 O O . HIS A 1 383 ? 7.265 -2.127 -29.301 1.00 97.81 383 HIS A O 1
ATOM 3061 N N . PHE A 1 384 ? 6.767 0.049 -29.064 1.00 97.19 384 PHE A N 1
ATOM 3062 C CA . PHE A 1 384 ? 5.341 -0.193 -28.830 1.00 97.19 384 PHE A CA 1
ATOM 3063 C C . PHE A 1 384 ? 4.673 -0.908 -30.009 1.00 97.19 384 PHE A C 1
ATOM 3065 O O . PHE A 1 384 ? 3.994 -1.925 -29.826 1.00 97.19 384 PHE A O 1
ATOM 3072 N N . ILE A 1 385 ? 4.920 -0.439 -31.236 1.00 97.38 385 ILE A N 1
ATOM 3073 C CA . ILE A 1 385 ? 4.396 -1.083 -32.448 1.00 97.38 385 ILE A CA 1
ATOM 3074 C C . ILE A 1 385 ? 4.911 -2.520 -32.572 1.00 97.38 385 ILE A C 1
ATOM 3076 O O . ILE A 1 385 ? 4.128 -3.418 -32.885 1.00 97.38 385 ILE A O 1
ATOM 3080 N N . LEU A 1 386 ? 6.194 -2.772 -32.292 1.00 97.75 386 LEU A N 1
ATOM 3081 C CA . LEU A 1 386 ? 6.754 -4.127 -32.301 1.00 97.75 386 LEU A CA 1
ATOM 3082 C C . LEU A 1 386 ? 6.050 -5.050 -31.299 1.00 97.75 386 LEU A C 1
ATOM 3084 O O . LEU A 1 386 ? 5.747 -6.201 -31.626 1.00 97.75 386 LEU A O 1
ATOM 3088 N N . GLY A 1 387 ? 5.756 -4.544 -30.102 1.00 97.06 387 GLY A N 1
ATOM 3089 C CA . GLY A 1 387 ? 4.980 -5.257 -29.091 1.00 97.06 387 GLY A CA 1
ATOM 3090 C C . GLY A 1 387 ? 3.587 -5.625 -29.594 1.00 97.06 387 GLY A C 1
ATOM 3091 O O . GLY A 1 387 ? 3.177 -6.786 -29.511 1.00 97.06 387 GLY A O 1
ATOM 3092 N N . ARG A 1 388 ? 2.890 -4.659 -30.207 1.00 96.00 388 ARG A N 1
ATOM 3093 C CA . ARG A 1 388 ? 1.556 -4.861 -30.788 1.00 96.00 388 ARG A CA 1
ATOM 3094 C C . ARG A 1 388 ? 1.569 -5.860 -31.937 1.00 96.00 388 ARG A C 1
ATOM 3096 O O . ARG A 1 388 ? 0.719 -6.747 -31.980 1.00 96.00 388 ARG A O 1
ATOM 3103 N N . ALA A 1 389 ? 2.542 -5.759 -32.837 1.00 96.81 389 ALA A N 1
ATOM 3104 C CA . ALA A 1 389 ? 2.708 -6.687 -33.949 1.00 96.81 389 ALA A CA 1
ATOM 3105 C C . ALA A 1 389 ? 2.943 -8.121 -33.452 1.00 96.81 389 ALA A C 1
ATOM 3107 O O . ALA A 1 389 ? 2.351 -9.066 -33.978 1.00 96.81 389 ALA A O 1
ATOM 3108 N N . LYS A 1 390 ? 3.756 -8.285 -32.400 1.00 95.06 390 LYS A N 1
ATOM 3109 C CA . LYS A 1 390 ? 3.965 -9.581 -31.751 1.00 95.06 390 LYS A CA 1
ATOM 3110 C C . LYS A 1 390 ? 2.667 -10.134 -31.161 1.00 95.06 390 LYS A C 1
ATOM 3112 O O . LYS A 1 390 ? 2.339 -11.278 -31.454 1.00 95.06 390 LYS A O 1
ATOM 3117 N N . ALA A 1 391 ? 1.919 -9.337 -30.400 1.00 90.12 391 ALA A N 1
ATOM 3118 C CA . ALA A 1 391 ? 0.655 -9.779 -29.811 1.00 90.12 391 ALA A CA 1
ATOM 3119 C C . ALA A 1 391 ? -0.378 -10.199 -30.865 1.00 90.12 391 ALA A C 1
ATOM 3121 O O . ALA A 1 391 ? -1.007 -11.243 -30.721 1.00 90.12 391 ALA A O 1
ATOM 3122 N N . ILE A 1 392 ? -0.506 -9.438 -31.959 1.00 92.88 392 ILE A N 1
ATOM 3123 C CA . ILE A 1 392 ? -1.388 -9.796 -33.080 1.00 92.88 392 ILE A CA 1
ATOM 3124 C C . ILE A 1 392 ? -0.956 -11.130 -33.690 1.00 92.88 392 ILE A C 1
ATOM 3126 O O . ILE A 1 392 ? -1.775 -12.036 -33.833 1.00 92.88 392 ILE A O 1
ATOM 3130 N N . ARG A 1 393 ? 0.333 -11.287 -34.007 1.00 93.06 393 ARG A N 1
ATOM 3131 C CA . ARG A 1 393 ? 0.861 -12.529 -34.585 1.00 93.06 393 ARG A CA 1
ATOM 3132 C C . ARG A 1 393 ? 0.623 -13.735 -33.678 1.00 93.06 393 ARG A C 1
ATOM 3134 O O . ARG A 1 393 ? 0.271 -14.801 -34.173 1.00 93.06 393 ARG A O 1
ATOM 3141 N N . ASP A 1 394 ? 0.841 -13.569 -32.380 1.00 88.12 394 ASP A N 1
ATOM 3142 C CA . ASP A 1 394 ? 0.713 -14.646 -31.404 1.00 88.12 394 ASP A CA 1
ATOM 3143 C C . ASP A 1 394 ? -0.773 -14.974 -31.118 1.00 88.12 394 ASP A C 1
ATOM 3145 O O . ASP A 1 394 ? -1.063 -16.092 -30.719 1.00 88.12 394 ASP A O 1
ATOM 3149 N N . SER A 1 395 ? -1.712 -14.056 -31.404 1.00 81.88 395 SER A N 1
ATOM 3150 C CA . SER A 1 395 ? -3.170 -14.276 -31.283 1.00 81.88 395 SER A CA 1
ATOM 3151 C C . SER A 1 395 ? -3.835 -14.990 -32.471 1.00 81.88 395 SER A C 1
ATOM 3153 O O . SER A 1 395 ? -4.970 -15.440 -32.353 1.00 81.88 395 SER A O 1
ATOM 3155 N N . ILE A 1 396 ? -3.159 -15.059 -33.624 1.00 79.88 396 ILE A N 1
ATOM 3156 C CA . ILE A 1 396 ? -3.666 -15.707 -34.852 1.00 79.88 396 ILE A CA 1
ATOM 3157 C C . ILE A 1 396 ? -3.288 -17.205 -34.896 1.00 79.88 396 ILE A C 1
ATOM 3159 O O . ILE A 1 396 ? -3.816 -17.954 -35.719 1.00 79.88 396 ILE A O 1
ATOM 3163 N N . LYS A 1 397 ? -2.376 -17.643 -34.023 1.00 52.00 397 LYS A N 1
ATOM 3164 C CA . LYS A 1 397 ? -2.003 -19.051 -33.826 1.00 52.00 397 LYS A CA 1
ATOM 3165 C C . LYS A 1 397 ? -2.866 -19.688 -32.750 1.00 52.00 397 LYS A C 1
ATOM 3167 O O . LYS A 1 397 ? -3.130 -20.901 -32.898 1.00 52.00 397 LYS A O 1
#

InterPro domains:
  IPR001628 Zinc finger, nuclear hormone receptor-type [PF00105] (13-81)
  IPR001628 Zinc finger, nuclear hormone receptor-type [PR00047] (14-30)
  IPR001628 Zinc finger, nuclear hormone receptor-type [PR00047] (30-45)
  IPR001628 Zinc finger, nuclear hormone receptor-type [PR00047] (64-72)
  IPR001628 Zinc finger, nuclear hormone receptor-type [PR00047] (72-80)
  IPR001628 Zinc finger, nuclear hormone receptor-type [PS00031] (14-40)
  IPR001628 Zinc finger, nuclear hormone receptor-type [PS51030] (11-87)
  IPR001628 Zinc finger, nuclear hormone receptor-type [SM00399] (11-83)
  IPR006035 Ureohydrolase [PF00491] (303-384)
  IPR013088 Zinc finger, NHR/GATA-type [G3DSA:3.30.50.10] (5-113)
  IPR023696 Ureohydrolase domain superfamily [SSF52768] (304-389)
  IPR049636 Hepatocyte nuclear factor 4-like, DNA-binding domain [cd06960] (14-89)
  IPR050234 Nuclear hormone receptor family NR1 subfamily [PTHR24082] (9-314)

Radius of gyration: 27.21 Å; Cα contacts (8 Å, |Δi|>4): 430; chains: 1; bounding box: 65×56×88 Å

pLDDT: mean 78.51, std 18.54, range [23.75, 97.88]